Protein AF-0000000077472415 (afdb_homodimer)

Nearest PDB structures (foldseek):
  6lzh-assembly1_B  TM=8.643E-01  e=8.324E-27  Penicillium sp. sh18
  7d79-assembly1_A  TM=8.487E-01  e=6.437E-25  Beauveria bassiana ARSEF 2860
  7d79-assembly2_C  TM=8.632E-01  e=5.661E-24  Beauveria bassiana ARSEF 2860
  2hdw-assembly1_A  TM=8.172E-01  e=7.481E-21  Pseudomonas aeruginosa
  5xb6-assembly6_K  TM=8.282E-01  e=2.484E-19  Escherichia coli K-12

Radius of gyration: 25.76 Å; Cα contacts (8 Å, |Δi|>4): 1392; chains: 2; bounding box: 87×71×60 Å

Sequence (628 aa):
MASMHDVDIPTYDGLKLKGTLYSVGAKKPLIILTSGFSGTRDHFLPDFAARFNAAGYGALAYDNRCWGDSEGLPRSEVDPMLQTRDYIDVFNYAAAHPDVDPSKIVYWGSSMSGGNAIGAAVMNSSIAGVIVQVPFVSGEVVTRLPGHPAEFLTANRHQGSEIRVPVFPSSAEEVLNGSCKAVLKDAGAIPFMEETTKRGMSYAESCTLQSLTNIALHEPRAYIHRISPTPFLMVVGDRDITIPTHLQLEAFEKALQPKTLKIIRGAGHFEPYYGESFEENIAAQLEFLKSILYNMYLAAILEEKIKKLRALREMASMHDVDIPTYDGLKLKGTLYSVGAKKPLIILTSGFSGTRDHFLPDFAARFNAAGYGALAYDNRCWGDSEGLPRSEVDPMLQTRDYIDVFNYAAAHPDVDPSKIVYWGSSMSGGNAIGAAVMNSSIAGVIVQVPFVSGEVVTRLPGHPAEFLTANRHQGSEIRVPVFPSSAEEVLNGSCKAVLKDAGAIPFMEETTKRGMSYAESCTLQSLTNIALHEPRAYIHRISPTPFLMVVGDRDITIPTHLQLEAFEKALQPKTLKIIRGAGHFEPYYGESFEENIAAQLEFLKSILYNMYLAAILEEKIKKLRALRE

Foldseek 3Di:
DFDKDWDWFAAPVGWTWIKIKGFLFFAFAEEEEEEALQDAQPQLVVVLQVLCSVLPYMYIYIYFDLHDPIHHPPHQAAFLVVSLRVVVSVLVVQCPDRRHNSQRYEYEYEADVLLSQLSNLLVDVSYLAYEYEAYDAALQCLQVDDDCHPVNLVVQDDPPRDDKWFADFPALVCLVVVNTGHLQSDNVVVVLVVVCVVVVHDTDGIHHSCSSVSSNGRHSLVCSQSSPPREYEYEYECAEPSRHRVSVVNSQVSHDPPYYYHYQYPDYRRPCSDDPVVVVNSVVVSVSSCVRVVVVVVVVVVVVVVVVVVVVVD/DFDKDWDWFAAPVGWTWIKIKGFLFFAFAEEEEEEALQDAQPQLVVVLQVLCSVLPYMYIYIYFDLHDPIHHPDHQAAFLVVSLRVVVSVLVVQCPDRRHNSQRYEYEYEADVLLSQLSNLLVDVSYLAYEYEAYDAALQCLQPPPDCHPVNLVVQDDPPRDDKWFADFPALVCLVVVNTGHLQSDNVVVVLVVVCVVVVHDTDGIHHSCSSVSSNGRHSLVCSQSSPPREYEYEYECAEPSRHPVSVVNSQVSHDPPYYYHYQYPDYRRPCSDDPNVVVNSVVVSVSSCVRVVVVVVVVVVVVVVVVVVVVVD

Structure (mmCIF, N/CA/C/O backbone):
data_AF-0000000077472415-model_v1
#
loop_
_entity.id
_entity.type
_entity.pdbx_description
1 polymer 'Serine aminopeptidase S33 domain-containing protein'
#
loop_
_atom_site.group_PDB
_atom_site.id
_atom_site.type_symbol
_atom_site.label_atom_id
_atom_site.label_alt_id
_atom_site.label_comp_id
_atom_site.label_asym_id
_atom_site.label_entity_id
_atom_site.label_seq_id
_atom_site.pdbx_PDB_ins_code
_atom_site.Cartn_x
_atom_site.Cartn_y
_atom_site.Cartn_z
_atom_site.occupancy
_atom_site.B_iso_or_equiv
_atom_site.auth_seq_id
_atom_site.auth_comp_id
_atom_site.auth_asym_id
_atom_site.auth_atom_id
_atom_site.pdbx_PDB_model_num
ATOM 1 N N . MET A 1 1 ? 15.055 -36.125 -7.527 1 73.06 1 MET A N 1
ATOM 2 C CA . MET A 1 1 ? 13.789 -36.875 -7.52 1 73.06 1 MET A CA 1
ATOM 3 C C . MET A 1 1 ? 12.633 -35.969 -7.09 1 73.06 1 MET A C 1
ATOM 5 O O . MET A 1 1 ? 12.828 -35.031 -6.309 1 73.06 1 MET A O 1
ATOM 9 N N . ALA A 1 2 ? 11.539 -36.281 -7.828 1 84 2 ALA A N 1
ATOM 10 C CA . ALA A 1 2 ? 10.32 -35.562 -7.473 1 84 2 ALA A CA 1
ATOM 11 C C . ALA A 1 2 ? 9.969 -35.781 -6.008 1 84 2 ALA A C 1
ATOM 13 O O . ALA A 1 2 ? 10.109 -36.875 -5.484 1 84 2 ALA A O 1
ATOM 14 N N . SER A 1 3 ? 9.766 -34.688 -5.219 1 93.5 3 SER A N 1
ATOM 15 C CA . SER A 1 3 ? 9.398 -34.781 -3.807 1 93.5 3 SER A CA 1
ATOM 16 C C . SER A 1 3 ? 8.445 -33.656 -3.416 1 93.5 3 SER A C 1
ATOM 18 O O . SER A 1 3 ? 8.305 -32.688 -4.148 1 93.5 3 SER A O 1
ATOM 20 N N . MET A 1 4 ? 7.691 -34 -2.379 1 96.25 4 MET A N 1
ATOM 21 C CA . MET A 1 4 ? 6.773 -33.031 -1.784 1 96.25 4 MET A CA 1
ATOM 22 C C . MET A 1 4 ? 7.008 -32.906 -0.282 1 96.25 4 MET A C 1
ATOM 24 O O . MET A 1 4 ? 7.004 -33.906 0.432 1 96.25 4 MET A O 1
ATOM 28 N N . HIS A 1 5 ? 7.312 -31.656 0.213 1 96.81 5 HIS A N 1
ATOM 29 C CA . HIS A 1 5 ? 7.496 -31.5 1.651 1 96.81 5 HIS A CA 1
ATOM 30 C C . HIS A 1 5 ? 7.16 -30.078 2.102 1 96.81 5 HIS A C 1
ATOM 32 O O . HIS A 1 5 ? 7.266 -29.141 1.315 1 96.81 5 HIS A O 1
ATOM 38 N N . ASP A 1 6 ? 6.781 -29.969 3.33 1 98.19 6 ASP A N 1
ATOM 39 C CA . ASP A 1 6 ? 6.453 -28.672 3.932 1 98.19 6 ASP A CA 1
ATOM 40 C C . ASP A 1 6 ? 7.719 -27.891 4.285 1 98.19 6 ASP A C 1
ATOM 42 O O . ASP A 1 6 ? 8.742 -28.484 4.625 1 98.19 6 ASP A O 1
ATOM 46 N N . VAL A 1 7 ? 7.613 -26.625 4.16 1 98.62 7 VAL A N 1
ATOM 47 C CA . VAL A 1 7 ? 8.742 -25.75 4.48 1 98.62 7 VAL A CA 1
ATOM 48 C C . VAL A 1 7 ? 8.258 -24.562 5.301 1 98.62 7 VAL A C 1
ATOM 50 O O . VAL A 1 7 ? 7.082 -24.188 5.238 1 98.62 7 VAL A O 1
ATOM 53 N N . ASP A 1 8 ? 9.133 -24 6.129 1 98.75 8 ASP A N 1
ATOM 54 C CA . ASP A 1 8 ? 8.953 -22.719 6.805 1 98.75 8 ASP A CA 1
ATOM 55 C C . ASP A 1 8 ? 9.758 -21.625 6.113 1 98.75 8 ASP A C 1
ATOM 57 O O . ASP A 1 8 ? 10.969 -21.734 5.953 1 98.75 8 ASP A O 1
ATOM 61 N N . ILE A 1 9 ? 9.094 -20.609 5.707 1 98.62 9 ILE A N 1
ATOM 62 C CA . ILE A 1 9 ? 9.703 -19.516 4.949 1 98.62 9 ILE A CA 1
ATOM 63 C C . ILE A 1 9 ? 9.773 -18.266 5.816 1 98.62 9 ILE A C 1
ATOM 65 O O . ILE A 1 9 ? 8.75 -17.656 6.113 1 98.62 9 ILE A O 1
ATOM 69 N N . PRO A 1 10 ? 10.945 -17.844 6.203 1 98 10 PRO A N 1
ATOM 70 C CA . PRO A 1 10 ? 11.062 -16.641 7.035 1 98 10 PRO A CA 1
ATOM 71 C C . PRO A 1 10 ? 10.758 -15.352 6.266 1 98 10 PRO A C 1
ATOM 73 O O . PRO A 1 10 ? 11.125 -15.234 5.094 1 98 10 PRO A O 1
ATOM 76 N N . THR A 1 11 ? 10.094 -14.484 6.922 1 97.5 11 THR A N 1
ATOM 77 C CA . THR A 1 11 ? 9.828 -13.172 6.328 1 97.5 11 THR A CA 1
ATOM 78 C C . THR A 1 11 ? 10.727 -12.109 6.941 1 97.5 11 THR A C 1
ATOM 80 O O . THR A 1 11 ? 11.312 -12.32 8.008 1 97.5 11 THR A O 1
ATOM 83 N N . TYR A 1 12 ? 10.82 -10.992 6.312 1 96.81 12 TYR A N 1
ATOM 84 C CA . TYR A 1 12 ? 11.625 -9.859 6.746 1 96.81 12 TYR A CA 1
ATOM 85 C C . TYR A 1 12 ? 11.227 -9.414 8.148 1 96.81 12 TYR A C 1
ATOM 87 O O . TYR A 1 12 ? 12.086 -9.086 8.969 1 96.81 12 TYR A O 1
ATOM 95 N N . ASP A 1 13 ? 9.914 -9.469 8.398 1 94.62 13 ASP A N 1
ATOM 96 C CA . ASP A 1 13 ? 9.43 -8.938 9.672 1 94.62 13 ASP A CA 1
ATOM 97 C C . ASP A 1 13 ? 9.289 -10.047 10.711 1 94.62 13 ASP A C 1
ATOM 99 O O . ASP A 1 13 ? 8.641 -9.859 11.742 1 94.62 13 ASP A O 1
ATOM 103 N N . GLY A 1 14 ? 9.812 -11.258 10.445 1 95.94 14 GLY A N 1
ATOM 104 C CA . GLY A 1 14 ? 10.062 -12.227 11.5 1 95.94 14 GLY A CA 1
ATOM 105 C C . GLY A 1 14 ? 9.008 -13.312 11.586 1 95.94 14 GLY A C 1
ATOM 106 O O . GLY A 1 14 ? 8.961 -14.062 12.562 1 95.94 14 GLY A O 1
ATOM 107 N N . LEU A 1 15 ? 8.141 -13.445 10.656 1 97.88 15 LEU A N 1
ATOM 108 C CA . LEU A 1 15 ? 7.152 -14.523 10.625 1 97.88 15 LEU A CA 1
ATOM 109 C C . LEU A 1 15 ? 7.695 -15.734 9.883 1 97.88 15 LEU A C 1
ATOM 111 O O . LEU A 1 15 ? 8.68 -15.633 9.148 1 97.88 15 LEU A O 1
ATOM 115 N N . LYS A 1 16 ? 7.066 -16.812 10.094 1 98.75 16 LYS A N 1
ATOM 116 C CA . LYS A 1 16 ? 7.246 -18 9.273 1 98.75 16 LYS A CA 1
ATOM 117 C C . LYS A 1 16 ? 5.996 -18.297 8.445 1 98.75 16 LYS A C 1
ATOM 119 O O . LYS A 1 16 ? 4.941 -18.594 9 1 98.75 16 LYS A O 1
ATOM 124 N N . LEU A 1 17 ? 6.129 -18.188 7.176 1 98.81 17 LEU A N 1
ATOM 125 C CA . LEU A 1 17 ? 5.07 -18.656 6.289 1 98.81 17 LEU A CA 1
ATOM 126 C C . LEU A 1 17 ? 5.188 -20.156 6.051 1 98.81 17 LEU A C 1
ATOM 128 O O . LEU A 1 17 ? 6.293 -20.672 5.879 1 98.81 17 LEU A O 1
ATOM 132 N N . LYS A 1 18 ? 4.098 -20.812 6.035 1 98.88 18 LYS A N 1
ATOM 133 C CA . LYS A 1 18 ? 4.102 -22.25 5.754 1 98.88 18 LYS A CA 1
ATOM 134 C C . LYS A 1 18 ? 3.875 -22.516 4.266 1 98.88 18 LYS A C 1
ATOM 136 O O . LYS A 1 18 ? 2.936 -21.984 3.67 1 98.88 18 LYS A O 1
ATOM 141 N N . GLY A 1 19 ? 4.801 -23.281 3.674 1 98.75 19 GLY A N 1
ATOM 142 C CA . GLY A 1 19 ? 4.668 -23.641 2.271 1 98.75 19 GLY A CA 1
ATOM 143 C C . GLY A 1 19 ? 4.816 -25.125 2.025 1 98.75 19 GLY A C 1
ATOM 144 O O . GLY A 1 19 ? 5.199 -25.875 2.928 1 98.75 19 GLY A O 1
ATOM 145 N N . THR A 1 20 ? 4.387 -25.594 0.932 1 98.81 20 THR A N 1
ATOM 146 C CA . THR A 1 20 ? 4.656 -26.922 0.387 1 98.81 20 THR A CA 1
ATOM 147 C C . THR A 1 20 ? 5.5 -26.812 -0.882 1 98.81 20 THR A C 1
ATOM 149 O O . THR A 1 20 ? 5.086 -26.188 -1.86 1 98.81 20 THR A O 1
ATOM 152 N N . LEU A 1 21 ? 6.652 -27.406 -0.838 1 98.81 21 LEU A N 1
ATOM 153 C CA . LEU A 1 21 ? 7.516 -27.484 -2.012 1 98.81 21 LEU A CA 1
ATOM 154 C C . LEU A 1 21 ? 7.277 -28.766 -2.791 1 98.81 21 LEU A C 1
ATOM 156 O O . LEU A 1 21 ? 7.434 -29.859 -2.25 1 98.81 21 LEU A O 1
ATOM 160 N N . TYR A 1 22 ? 6.82 -28.641 -3.986 1 98.69 22 TYR A N 1
ATOM 161 C CA . TYR A 1 22 ? 6.719 -29.719 -4.965 1 98.69 22 TYR A CA 1
ATOM 162 C C . TYR A 1 22 ? 7.934 -29.734 -5.883 1 98.69 22 TYR A C 1
ATOM 164 O O . TYR A 1 22 ? 7.926 -29.109 -6.949 1 98.69 22 TYR A O 1
ATOM 172 N N . SER A 1 23 ? 8.906 -30.469 -5.488 1 98.19 23 SER A N 1
ATOM 173 C CA . SER A 1 23 ? 10.18 -30.469 -6.199 1 98.19 23 SER A CA 1
ATOM 174 C C . SER A 1 23 ? 10.18 -31.469 -7.344 1 98.19 23 SER A C 1
ATOM 176 O O . SER A 1 23 ? 9.594 -32.562 -7.23 1 98.19 23 SER A O 1
ATOM 178 N N . VAL A 1 24 ? 10.883 -31.109 -8.453 1 97.81 24 VAL A N 1
ATOM 179 C CA . VAL A 1 24 ? 11.039 -32.031 -9.57 1 97.81 24 VAL A CA 1
ATOM 180 C C . VAL A 1 24 ? 12.523 -32.312 -9.797 1 97.81 24 VAL A C 1
ATOM 182 O O . VAL A 1 24 ? 12.922 -32.719 -10.891 1 97.81 24 VAL A O 1
ATOM 185 N N . GLY A 1 25 ? 13.32 -31.984 -8.789 1 96.56 25 GLY A N 1
ATOM 186 C CA . GLY A 1 25 ? 14.742 -32.25 -8.875 1 96.56 25 GLY A CA 1
ATOM 187 C C . GLY A 1 25 ? 15.594 -31.016 -8.672 1 96.56 25 GLY A C 1
ATOM 188 O O . GLY A 1 25 ? 15.102 -29.984 -8.227 1 96.56 25 GLY A O 1
ATOM 189 N N . ALA A 1 26 ? 16.844 -31.125 -8.969 1 96.25 26 ALA A N 1
ATOM 190 C CA . ALA A 1 26 ? 17.828 -30.078 -8.664 1 96.25 26 ALA A CA 1
ATOM 191 C C . ALA A 1 26 ? 17.859 -29.031 -9.773 1 96.25 26 ALA A C 1
ATOM 193 O O . ALA A 1 26 ? 17.797 -29.375 -10.961 1 96.25 26 ALA A O 1
ATOM 194 N N . LYS A 1 27 ? 17.891 -27.781 -9.352 1 96.38 27 LYS A N 1
ATOM 195 C CA . LYS A 1 27 ? 18.156 -26.641 -10.227 1 96.38 27 LYS A CA 1
ATOM 196 C C . LYS A 1 27 ? 17.125 -26.547 -11.352 1 96.38 27 LYS A C 1
ATOM 198 O O . LYS A 1 27 ? 17.484 -26.453 -12.523 1 96.38 27 LYS A O 1
ATOM 203 N N . LYS A 1 28 ? 15.867 -26.688 -10.961 1 97.25 28 LYS A N 1
ATOM 204 C CA . LYS A 1 28 ? 14.758 -26.625 -11.906 1 97.25 28 LYS A CA 1
ATOM 205 C C . LYS A 1 28 ? 14.008 -25.297 -11.781 1 97.25 28 LYS A C 1
ATOM 207 O O . LYS A 1 28 ? 14.125 -24.609 -10.766 1 97.25 28 LYS A O 1
ATOM 212 N N . PRO A 1 29 ? 13.289 -24.875 -12.828 1 98.19 29 PRO A N 1
ATOM 213 C CA . PRO A 1 29 ? 12.383 -23.734 -12.68 1 98.19 29 PRO A CA 1
ATOM 214 C C . PRO A 1 29 ? 11.359 -23.938 -11.562 1 98.19 29 PRO A C 1
ATOM 216 O O . PRO A 1 29 ? 11 -25.078 -11.25 1 98.19 29 PRO A O 1
ATOM 219 N N . LEU A 1 30 ? 10.922 -22.875 -10.961 1 98.69 30 LEU A N 1
ATOM 220 C CA . LEU A 1 30 ? 9.977 -22.953 -9.852 1 98.69 30 LEU A CA 1
ATOM 221 C C . LEU A 1 30 ? 8.867 -21.922 -10.016 1 98.69 30 LEU A C 1
ATOM 223 O O . LEU A 1 30 ? 9.133 -20.766 -10.344 1 98.69 30 LEU A O 1
ATOM 227 N N . ILE A 1 31 ? 7.625 -22.312 -9.859 1 98.94 31 ILE A N 1
ATOM 228 C CA . ILE A 1 31 ? 6.484 -21.406 -9.789 1 98.94 31 ILE A CA 1
ATOM 229 C C . ILE A 1 31 ? 6.074 -21.203 -8.336 1 98.94 31 ILE A C 1
ATOM 231 O O . ILE A 1 31 ? 5.781 -22.172 -7.625 1 98.94 31 ILE A O 1
ATOM 235 N N . ILE A 1 32 ? 6.043 -19.984 -7.828 1 98.94 32 ILE A N 1
ATOM 236 C CA . ILE A 1 32 ? 5.559 -19.641 -6.5 1 98.94 32 ILE A CA 1
ATOM 237 C C . ILE A 1 32 ? 4.059 -19.359 -6.555 1 98.94 32 ILE A C 1
ATOM 239 O O . ILE A 1 32 ? 3.627 -18.391 -7.199 1 98.94 32 ILE A O 1
ATOM 243 N N . LEU A 1 33 ? 3.279 -20.172 -5.863 1 98.75 33 LEU A N 1
ATOM 244 C CA . LEU A 1 33 ? 1.823 -20.125 -5.953 1 98.75 33 LEU A CA 1
ATOM 245 C C . LEU A 1 33 ? 1.218 -19.562 -4.664 1 98.75 33 LEU A C 1
ATOM 247 O O . LEU A 1 33 ? 1.589 -20 -3.568 1 98.75 33 LEU A O 1
ATOM 251 N N . THR A 1 34 ? 0.309 -18.656 -4.785 1 97.81 34 THR A N 1
ATOM 252 C CA . THR A 1 34 ? -0.435 -18.203 -3.617 1 97.81 34 THR A CA 1
ATOM 253 C C . THR A 1 34 ? -1.908 -18 -3.959 1 97.81 34 THR A C 1
ATOM 255 O O . THR A 1 34 ? -2.24 -17.547 -5.055 1 97.81 34 THR A O 1
ATOM 258 N N . SER A 1 35 ? -2.781 -18.297 -3.029 1 96.5 35 SER A N 1
ATOM 259 C CA . SER A 1 35 ? -4.23 -18.234 -3.189 1 96.5 35 SER A CA 1
ATOM 260 C C . SER A 1 35 ? -4.754 -16.812 -2.949 1 96.5 35 SER A C 1
ATOM 262 O O . SER A 1 35 ? -3.996 -15.93 -2.553 1 96.5 35 SER A O 1
ATOM 264 N N . GLY A 1 36 ? -6.031 -16.688 -3.217 1 95.94 36 GLY A N 1
ATOM 265 C CA . GLY A 1 36 ? -6.699 -15.406 -3.145 1 95.94 36 GLY A CA 1
ATOM 266 C C . GLY A 1 36 ? -7.043 -14.992 -1.726 1 95.94 36 GLY A C 1
ATOM 267 O O . GLY A 1 36 ? -6.312 -15.312 -0.786 1 95.94 36 GLY A O 1
ATOM 268 N N . PHE A 1 37 ? -8.016 -14.266 -1.486 1 95.38 37 PHE A N 1
ATOM 269 C CA . PHE A 1 37 ? -8.461 -13.5 -0.324 1 95.38 37 PHE A CA 1
ATOM 270 C C . PHE A 1 37 ? -8.352 -14.336 0.946 1 95.38 37 PHE A C 1
ATOM 272 O O . PHE A 1 37 ? -7.641 -13.961 1.883 1 95.38 37 PHE A O 1
ATOM 279 N N . SER A 1 38 ? -8.93 -15.516 0.938 1 95.19 38 SER A N 1
ATOM 280 C CA . SER A 1 38 ? -9.008 -16.344 2.141 1 95.19 38 SER A CA 1
ATOM 281 C C . SER A 1 38 ? -8.562 -17.766 1.86 1 95.19 38 SER A C 1
ATOM 283 O O . SER A 1 38 ? -8.695 -18.641 2.719 1 95.19 38 SER A O 1
ATOM 285 N N . GLY A 1 39 ? -8.062 -17.984 0.667 1 95.5 39 GLY A N 1
ATOM 286 C CA . GLY A 1 39 ? -7.621 -19.328 0.322 1 95.5 39 GLY A CA 1
ATOM 287 C C . GLY A 1 39 ? -6.324 -19.719 0.998 1 95.5 39 GLY A C 1
ATOM 288 O O . GLY A 1 39 ? -5.52 -18.859 1.363 1 95.5 39 GLY A O 1
ATOM 289 N N . THR A 1 40 ? -6.199 -21.062 1.133 1 96.56 40 THR A N 1
ATOM 290 C CA . THR A 1 40 ? -4.965 -21.625 1.679 1 96.56 40 THR A CA 1
ATOM 291 C C . THR A 1 40 ? -4.246 -22.484 0.638 1 96.56 40 THR A C 1
ATOM 293 O O . THR A 1 40 ? -4.789 -22.734 -0.439 1 96.56 40 THR A O 1
ATOM 296 N N . ARG A 1 41 ? -3.023 -22.859 0.979 1 96.56 41 ARG A N 1
ATOM 297 C CA . ARG A 1 41 ? -2.152 -23.516 0.008 1 96.56 41 ARG A CA 1
ATOM 298 C C . ARG A 1 41 ? -2.729 -24.875 -0.421 1 96.56 41 ARG A C 1
ATOM 300 O O . ARG A 1 41 ? -2.367 -25.391 -1.475 1 96.56 41 ARG A O 1
ATOM 307 N N . ASP A 1 42 ? -3.674 -25.406 0.328 1 94.19 42 ASP A N 1
ATOM 308 C CA . ASP A 1 42 ? -4.281 -26.688 -0.001 1 94.19 42 ASP A CA 1
ATOM 309 C C . ASP A 1 42 ? -5.559 -26.5 -0.817 1 94.19 42 ASP A C 1
ATOM 311 O O . ASP A 1 42 ? -6.168 -27.484 -1.259 1 94.19 42 ASP A O 1
ATOM 315 N N . HIS A 1 43 ? -5.887 -25.219 -1.019 1 94.69 43 HIS A N 1
ATOM 316 C CA . HIS A 1 43 ? -7.105 -24.891 -1.754 1 94.69 43 HIS A CA 1
ATOM 317 C C . HIS A 1 43 ? -6.852 -24.875 -3.258 1 94.69 43 HIS A C 1
ATOM 319 O O . HIS A 1 43 ? -6.594 -23.812 -3.834 1 94.69 43 HIS A O 1
ATOM 325 N N . PHE A 1 44 ? -7.078 -25.953 -3.996 1 96.31 44 PHE A N 1
ATOM 326 C CA . PHE A 1 44 ? -7.027 -26.125 -5.441 1 96.31 44 PHE A CA 1
ATOM 327 C C . PHE A 1 44 ? -5.602 -25.984 -5.957 1 96.31 44 PHE A C 1
ATOM 329 O O . PHE A 1 44 ? -5.289 -26.406 -7.07 1 96.31 44 PHE A O 1
ATOM 336 N N . LEU A 1 45 ? -4.605 -25.391 -5.242 1 97.88 45 LEU A N 1
ATOM 337 C CA . LEU A 1 45 ? -3.246 -25.125 -5.703 1 97.88 45 LEU A CA 1
ATOM 338 C C . LEU A 1 45 ? -2.494 -26.422 -5.965 1 97.88 45 LEU A C 1
ATOM 340 O O . LEU A 1 45 ? -1.642 -26.484 -6.852 1 97.88 45 LEU A O 1
ATOM 344 N N . PRO A 1 46 ? -2.783 -27.516 -5.195 1 97.69 46 PRO A N 1
ATOM 345 C CA . PRO A 1 46 ? -2.111 -28.781 -5.496 1 97.69 46 PRO A CA 1
ATOM 346 C C . PRO A 1 46 ? -2.383 -29.266 -6.918 1 97.69 46 PRO A C 1
ATOM 348 O O . PRO A 1 46 ? -1.529 -29.906 -7.527 1 97.69 46 PRO A O 1
ATOM 351 N N . ASP A 1 47 ? -3.582 -28.953 -7.492 1 98.25 47 ASP A N 1
ATOM 352 C CA . ASP A 1 47 ? -3.881 -29.328 -8.867 1 98.25 47 ASP A CA 1
ATOM 353 C C . ASP A 1 47 ? -2.963 -28.609 -9.852 1 98.25 47 ASP A C 1
ATOM 355 O O . ASP A 1 47 ? -2.479 -29.203 -10.812 1 98.25 47 ASP A O 1
ATOM 359 N N . PHE A 1 48 ? -2.758 -27.297 -9.602 1 98.69 48 PHE A N 1
ATOM 360 C CA . PHE A 1 48 ? -1.827 -26.531 -10.422 1 98.69 48 PHE A CA 1
ATOM 361 C C . PHE A 1 48 ? -0.409 -27.078 -10.281 1 98.69 48 PHE A C 1
ATOM 363 O O . PHE A 1 48 ? 0.276 -27.297 -11.281 1 98.69 48 PHE A O 1
ATOM 370 N N . ALA A 1 49 ? 0.017 -27.297 -9.039 1 98.62 49 ALA A N 1
ATOM 371 C CA . ALA A 1 49 ? 1.361 -27.781 -8.758 1 98.62 49 ALA A CA 1
ATOM 372 C C . ALA A 1 49 ? 1.626 -29.109 -9.484 1 98.62 49 ALA A C 1
ATOM 374 O O . ALA A 1 49 ? 2.703 -29.297 -10.047 1 98.62 49 ALA A O 1
ATOM 375 N N . ALA A 1 50 ? 0.631 -29.969 -9.492 1 98.31 50 ALA A N 1
ATOM 376 C CA . ALA A 1 50 ? 0.771 -31.266 -10.141 1 98.31 50 ALA A CA 1
ATOM 377 C C . ALA A 1 50 ? 0.993 -31.109 -11.641 1 98.31 50 ALA A C 1
ATOM 379 O O . ALA A 1 50 ? 1.807 -31.812 -12.234 1 98.31 50 ALA A O 1
ATOM 380 N N . ARG A 1 51 ? 0.246 -30.188 -12.258 1 98.62 51 ARG A N 1
ATOM 381 C CA . ARG A 1 51 ? 0.388 -29.969 -13.695 1 98.62 51 ARG A CA 1
ATOM 382 C C . ARG A 1 51 ? 1.736 -29.344 -14.016 1 98.62 51 ARG A C 1
ATOM 384 O O . ARG A 1 51 ? 2.369 -29.688 -15.016 1 98.62 51 ARG A O 1
ATOM 391 N N . PHE A 1 52 ? 2.207 -28.375 -13.188 1 98.62 52 PHE A N 1
ATOM 392 C CA . PHE A 1 52 ? 3.531 -27.797 -13.367 1 98.62 52 PHE A CA 1
ATOM 393 C C . PHE A 1 52 ? 4.613 -28.859 -13.211 1 98.62 52 PHE A C 1
ATOM 395 O O . PHE A 1 52 ? 5.539 -28.938 -14.023 1 98.62 52 PHE A O 1
ATOM 402 N N . ASN A 1 53 ? 4.465 -29.719 -12.172 1 98.44 53 ASN A N 1
ATOM 403 C CA . ASN A 1 53 ? 5.43 -30.797 -11.969 1 98.44 53 ASN A CA 1
ATOM 404 C C . ASN A 1 53 ? 5.488 -31.75 -13.164 1 98.44 53 ASN A C 1
ATOM 406 O O . ASN A 1 53 ? 6.57 -32.156 -13.594 1 98.44 53 ASN A O 1
ATOM 410 N N . ALA A 1 54 ? 4.348 -32.094 -13.688 1 97.94 54 ALA A N 1
ATOM 411 C CA . ALA A 1 54 ? 4.277 -32.969 -14.836 1 97.94 54 ALA A CA 1
ATOM 412 C C . ALA A 1 54 ? 5 -32.375 -16.047 1 97.94 54 ALA A C 1
ATOM 414 O O . ALA A 1 54 ? 5.52 -33.125 -16.891 1 97.94 54 ALA A O 1
ATOM 415 N N . ALA A 1 55 ? 5.078 -31.078 -16.078 1 97.38 55 ALA A N 1
ATOM 416 C CA . ALA A 1 55 ? 5.734 -30.375 -17.188 1 97.38 55 ALA A CA 1
ATOM 417 C C . ALA A 1 55 ? 7.211 -30.141 -16.875 1 97.38 55 ALA A C 1
ATOM 419 O O . ALA A 1 55 ? 7.922 -29.531 -17.688 1 97.38 55 ALA A O 1
ATOM 420 N N . GLY A 1 56 ? 7.699 -30.547 -15.688 1 96.75 56 GLY A N 1
ATOM 421 C CA . GLY A 1 56 ? 9.109 -30.438 -15.352 1 96.75 56 GLY A CA 1
ATOM 422 C C . GLY A 1 56 ? 9.438 -29.203 -14.539 1 96.75 56 GLY A C 1
ATOM 423 O O . GLY A 1 56 ? 10.609 -28.828 -14.406 1 96.75 56 GLY A O 1
ATOM 424 N N . TYR A 1 57 ? 8.445 -28.516 -14.023 1 98.12 57 TYR A N 1
ATOM 425 C CA . TYR A 1 57 ? 8.641 -27.328 -13.203 1 98.12 57 TYR A CA 1
ATOM 426 C C . TYR A 1 57 ? 8.336 -27.609 -11.742 1 98.12 57 TYR A C 1
ATOM 428 O O . TYR A 1 57 ? 7.379 -28.328 -11.43 1 98.12 57 TYR A O 1
ATOM 436 N N . GLY A 1 58 ? 9.203 -27.188 -10.797 1 98.5 58 GLY A N 1
ATOM 437 C CA . GLY A 1 58 ? 8.836 -27.203 -9.391 1 98.5 58 GLY A CA 1
ATOM 438 C C . GLY A 1 58 ? 7.742 -26.203 -9.055 1 98.5 58 GLY A C 1
ATOM 439 O O . GLY A 1 58 ? 7.445 -25.312 -9.852 1 98.5 58 GLY A O 1
ATOM 440 N N . ALA A 1 59 ? 7.137 -26.375 -7.922 1 98.88 59 ALA A N 1
ATOM 441 C CA . ALA A 1 59 ? 6.129 -25.453 -7.406 1 98.88 59 ALA A CA 1
ATOM 442 C C . ALA A 1 59 ? 6.277 -25.266 -5.898 1 98.88 59 ALA A C 1
ATOM 444 O O . ALA A 1 59 ? 6.621 -26.203 -5.184 1 98.88 59 ALA A O 1
ATOM 445 N N . LEU A 1 60 ? 6.105 -24.078 -5.438 1 98.94 60 LEU A N 1
ATOM 446 C CA . LEU A 1 60 ? 6.047 -23.734 -4.02 1 98.94 60 LEU A CA 1
ATOM 447 C C . LEU A 1 60 ? 4.754 -23 -3.689 1 98.94 60 LEU A C 1
ATOM 449 O O . LEU A 1 60 ? 4.602 -21.828 -4.027 1 98.94 60 LEU A O 1
ATOM 453 N N . ALA A 1 61 ? 3.814 -23.719 -3.105 1 98.88 61 ALA A N 1
ATOM 454 C CA . ALA A 1 61 ? 2.576 -23.109 -2.631 1 98.88 61 ALA A CA 1
ATOM 455 C C . ALA A 1 61 ? 2.684 -22.719 -1.157 1 98.88 61 ALA A C 1
ATOM 457 O O . ALA A 1 61 ? 3.203 -23.5 -0.347 1 98.88 61 ALA A O 1
ATOM 458 N N . TYR A 1 62 ? 2.219 -21.516 -0.775 1 98.81 62 TYR A N 1
ATOM 459 C CA . TYR A 1 62 ? 2.301 -21.156 0.634 1 98.81 62 TYR A CA 1
ATOM 460 C C . TYR A 1 62 ? 1.035 -20.438 1.086 1 98.81 62 TYR A C 1
ATOM 462 O O . TYR A 1 62 ? 0.273 -19.922 0.26 1 98.81 62 TYR A O 1
ATOM 470 N N . ASP A 1 63 ? 0.762 -20.484 2.383 1 98.69 63 ASP A N 1
ATOM 471 C CA . ASP A 1 63 ? -0.308 -19.719 3.018 1 98.69 63 ASP A CA 1
ATOM 472 C C . ASP A 1 63 ? 0.107 -18.266 3.232 1 98.69 63 ASP A C 1
ATOM 474 O O . ASP A 1 63 ? 1.211 -18 3.711 1 98.69 63 ASP A O 1
ATOM 478 N N . ASN A 1 64 ? -0.8 -17.391 2.85 1 98.69 64 ASN A N 1
ATOM 479 C CA . ASN A 1 64 ? -0.544 -16 3.197 1 98.69 64 ASN A CA 1
ATOM 480 C C . ASN A 1 64 ? -0.41 -15.812 4.707 1 98.69 64 ASN A C 1
ATOM 482 O O . ASN A 1 64 ? -0.937 -16.609 5.484 1 98.69 64 ASN A O 1
ATOM 486 N N . ARG A 1 65 ? 0.335 -14.82 5.059 1 98.69 65 ARG A N 1
ATOM 487 C CA . ARG A 1 65 ? 0.375 -14.469 6.477 1 98.69 65 ARG A CA 1
ATOM 488 C C . ARG A 1 65 ? -1.03 -14.383 7.059 1 98.69 65 ARG A C 1
ATOM 490 O O . ARG A 1 65 ? -1.968 -13.961 6.379 1 98.69 65 ARG A O 1
ATOM 497 N N . CYS A 1 66 ? -1.191 -14.836 8.352 1 97.81 66 CYS A N 1
ATOM 498 C CA . CYS A 1 66 ? -2.414 -14.766 9.148 1 97.81 66 CYS A CA 1
ATOM 499 C C . CYS A 1 66 ? -3.428 -15.797 8.672 1 97.81 66 CYS A C 1
ATOM 501 O O . CYS A 1 66 ? -4.535 -15.875 9.203 1 97.81 66 CYS A O 1
ATOM 503 N N . TRP A 1 67 ? -3.078 -16.641 7.711 1 97.94 67 TRP A N 1
ATOM 504 C CA . TRP A 1 67 ? -3.988 -17.656 7.188 1 97.94 67 TRP A CA 1
ATOM 505 C C . TRP A 1 67 ? -3.354 -19.047 7.242 1 97.94 67 TRP A C 1
ATOM 507 O O . TRP A 1 67 ? -2.127 -19.172 7.227 1 97.94 67 TRP A O 1
ATOM 517 N N . GLY A 1 68 ? -4.219 -20.062 7.238 1 97.38 68 GLY A N 1
ATOM 518 C CA . GLY A 1 68 ? -3.734 -21.422 7.227 1 97.38 68 GLY A CA 1
ATOM 519 C C . GLY A 1 68 ? -2.717 -21.703 8.32 1 97.38 68 GLY A C 1
ATOM 520 O O . GLY A 1 68 ? -2.953 -21.406 9.484 1 97.38 68 GLY A O 1
ATOM 521 N N . ASP A 1 69 ? -1.588 -22.266 7.891 1 98.06 69 ASP A N 1
ATOM 522 C CA . ASP A 1 69 ? -0.578 -22.672 8.859 1 98.06 69 ASP A CA 1
ATOM 523 C C . ASP A 1 69 ? 0.518 -21.625 8.992 1 98.06 69 ASP A C 1
ATOM 525 O O . ASP A 1 69 ? 1.455 -21.781 9.773 1 98.06 69 ASP A O 1
ATOM 529 N N . SER A 1 70 ? 0.396 -20.531 8.188 1 98.69 70 SER A N 1
ATOM 530 C CA . SER A 1 70 ? 1.357 -19.438 8.305 1 98.69 70 SER A CA 1
ATOM 531 C C . SER A 1 70 ? 1.14 -18.641 9.578 1 98.69 70 SER A C 1
ATOM 533 O O . SER A 1 70 ? 0.007 -18.516 10.055 1 98.69 70 SER A O 1
ATOM 535 N N . GLU A 1 71 ? 2.207 -18.125 10.117 1 98.62 71 GLU A N 1
ATOM 536 C CA . GLU A 1 71 ? 2.129 -17.281 11.305 1 98.62 71 GLU A CA 1
ATOM 537 C C . GLU A 1 71 ? 1.528 -15.922 10.977 1 98.62 71 GLU A C 1
ATOM 539 O O . GLU A 1 71 ? 1.312 -15.602 9.805 1 98.62 71 GLU A O 1
ATOM 544 N N . GLY A 1 72 ? 1.208 -15.18 12.016 1 97.06 72 GLY A N 1
ATOM 545 C CA . GLY A 1 72 ? 0.694 -13.828 11.891 1 97.06 72 GLY A CA 1
ATOM 546 C C . GLY A 1 72 ? -0.583 -13.602 12.68 1 97.06 72 GLY A C 1
ATOM 547 O O . GLY A 1 72 ? -1.407 -14.508 12.812 1 97.06 72 GLY A O 1
ATOM 548 N N . LEU A 1 73 ? -0.75 -12.461 13.195 1 94.56 73 LEU A N 1
ATOM 549 C CA . LEU A 1 73 ? -1.923 -12.008 13.938 1 94.56 73 LEU A CA 1
ATOM 550 C C . LEU A 1 73 ? -2.365 -10.625 13.461 1 94.56 73 LEU A C 1
ATOM 552 O O . LEU A 1 73 ? -1.536 -9.812 13.055 1 94.56 73 LEU A O 1
ATOM 556 N N . PRO A 1 74 ? -3.691 -10.32 13.594 1 95.25 74 PRO A N 1
ATOM 557 C CA . PRO A 1 74 ? -4.77 -11.242 13.961 1 95.25 74 PRO A CA 1
ATOM 558 C C . PRO A 1 74 ? -5.023 -12.312 12.898 1 95.25 74 PRO A C 1
ATOM 560 O O . PRO A 1 74 ? -4.781 -12.078 11.719 1 95.25 74 PRO A O 1
ATOM 563 N N . ARG A 1 75 ? -5.438 -13.445 13.312 1 95.94 75 ARG A N 1
ATOM 564 C CA . ARG A 1 75 ? -5.742 -14.5 12.359 1 95.94 75 ARG A CA 1
ATOM 565 C C . ARG A 1 75 ? -6.844 -14.07 11.398 1 95.94 75 ARG A C 1
ATOM 567 O O . ARG A 1 75 ? -7.73 -13.297 11.766 1 95.94 75 ARG A O 1
ATOM 574 N N . SER A 1 76 ? -6.766 -14.531 10.195 1 97.38 76 SER A N 1
ATOM 575 C CA . SER A 1 76 ? -7.742 -14.305 9.133 1 97.38 76 SER A CA 1
ATOM 576 C C . SER A 1 76 ? -7.84 -12.828 8.773 1 97.38 76 SER A C 1
ATOM 578 O O . SER A 1 76 ? -8.938 -12.281 8.656 1 97.38 76 SER A O 1
ATOM 580 N N . GLU A 1 77 ? -6.719 -12.172 8.758 1 97.06 77 GLU A N 1
ATOM 581 C CA . GLU A 1 77 ? -6.629 -10.797 8.273 1 97.06 77 GLU A CA 1
ATOM 582 C C . GLU A 1 77 ? -5.93 -10.734 6.918 1 97.06 77 GLU A C 1
ATOM 584 O O . GLU A 1 77 ? -4.867 -11.328 6.73 1 97.06 77 GLU A O 1
ATOM 589 N N . VAL A 1 78 ? -6.566 -10.07 6.02 1 97.56 78 VAL A N 1
ATOM 590 C CA . VAL A 1 78 ? -5.984 -9.812 4.707 1 97.56 78 VAL A CA 1
ATOM 591 C C . VAL A 1 78 ? -5.273 -8.461 4.715 1 97.56 78 VAL A C 1
ATOM 593 O O . VAL A 1 78 ? -5.883 -7.43 5.02 1 97.56 78 VAL A O 1
ATOM 596 N N . ASP A 1 79 ? -4.008 -8.492 4.426 1 97.81 79 ASP A N 1
ATOM 597 C CA . ASP A 1 79 ? -3.215 -7.281 4.223 1 97.81 79 ASP A CA 1
ATOM 598 C C . ASP A 1 79 ? -2.41 -7.367 2.926 1 97.81 79 ASP A C 1
ATOM 600 O O . ASP A 1 79 ? -1.269 -7.828 2.928 1 97.81 79 ASP A O 1
ATOM 604 N N . PRO A 1 80 ? -2.984 -6.855 1.846 1 97.94 80 PRO A N 1
ATOM 605 C CA . PRO A 1 80 ? -2.379 -7.09 0.533 1 97.94 80 PRO A CA 1
ATOM 606 C C . PRO A 1 80 ? -0.973 -6.508 0.417 1 97.94 80 PRO A C 1
ATOM 608 O O . PRO A 1 80 ? -0.126 -7.066 -0.287 1 97.94 80 PRO A O 1
ATOM 611 N N . MET A 1 81 ? -0.718 -5.449 1.066 1 97.62 81 MET A N 1
ATOM 612 C CA . MET A 1 81 ? 0.614 -4.859 0.961 1 97.62 81 MET A CA 1
ATOM 613 C C . MET A 1 81 ? 1.656 -5.75 1.633 1 97.62 81 MET A C 1
ATOM 615 O O . MET A 1 81 ? 2.729 -5.984 1.074 1 97.62 81 MET A O 1
ATOM 619 N N . LEU A 1 82 ? 1.369 -6.199 2.816 1 98.06 82 LEU A N 1
ATOM 620 C CA . LEU A 1 82 ? 2.309 -7.09 3.492 1 98.06 82 LEU A CA 1
ATOM 621 C C . LEU A 1 82 ? 2.426 -8.422 2.754 1 98.06 82 LEU A C 1
ATOM 623 O O . LEU A 1 82 ? 3.52 -8.977 2.643 1 98.06 82 LEU A O 1
ATOM 627 N N . GLN A 1 83 ? 1.308 -8.875 2.262 1 98.81 83 GLN A N 1
ATOM 628 C CA . GLN A 1 83 ? 1.306 -10.117 1.494 1 98.81 83 GLN A CA 1
ATOM 629 C C . GLN A 1 83 ? 2.086 -9.961 0.192 1 98.81 83 GLN A C 1
ATOM 631 O O . GLN A 1 83 ? 2.727 -10.906 -0.271 1 98.81 83 GLN A O 1
ATOM 636 N N . THR A 1 84 ? 2.031 -8.781 -0.458 1 98.62 84 THR A N 1
ATOM 637 C CA . THR A 1 84 ? 2.842 -8.469 -1.63 1 98.62 84 THR A CA 1
ATOM 638 C C . THR A 1 84 ? 4.328 -8.586 -1.303 1 98.62 84 THR A C 1
ATOM 640 O O . THR A 1 84 ? 5.086 -9.219 -2.043 1 98.62 84 THR A O 1
ATOM 643 N N . ARG A 1 85 ? 4.73 -8.078 -0.186 1 97.88 85 ARG A N 1
ATOM 644 C CA . ARG A 1 85 ? 6.133 -8.102 0.213 1 97.88 85 ARG A CA 1
ATOM 645 C C . ARG A 1 85 ? 6.574 -9.516 0.575 1 97.88 85 ARG A C 1
ATOM 647 O O . ARG A 1 85 ? 7.738 -9.875 0.389 1 97.88 85 ARG A O 1
ATOM 654 N N . ASP A 1 86 ? 5.617 -10.328 1.058 1 98.62 86 ASP A N 1
ATOM 655 C CA . ASP A 1 86 ? 5.922 -11.719 1.365 1 98.62 86 ASP A CA 1
ATOM 656 C C . ASP A 1 86 ? 6.418 -12.461 0.126 1 98.62 86 ASP A C 1
ATOM 658 O O . ASP A 1 86 ? 7.258 -13.359 0.227 1 98.62 86 ASP A O 1
ATOM 662 N N . TYR A 1 87 ? 5.93 -12.086 -1.08 1 98.69 87 TYR A N 1
ATOM 663 C CA . TYR A 1 87 ? 6.426 -12.695 -2.307 1 98.69 87 TYR A CA 1
ATOM 664 C C . TYR A 1 87 ? 7.938 -12.547 -2.42 1 98.69 87 TYR A C 1
ATOM 666 O O . TYR A 1 87 ? 8.617 -13.453 -2.902 1 98.69 87 TYR A O 1
ATOM 674 N N . ILE A 1 88 ? 8.484 -11.383 -1.995 1 97.69 88 ILE A N 1
ATOM 675 C CA . ILE A 1 88 ? 9.922 -11.133 -2.07 1 97.69 88 ILE A CA 1
ATOM 676 C C . ILE A 1 88 ? 10.664 -12.086 -1.13 1 97.69 88 ILE A C 1
ATOM 678 O O . ILE A 1 88 ? 11.688 -12.656 -1.498 1 97.69 88 ILE A O 1
ATOM 682 N N . ASP A 1 89 ? 10.086 -12.25 0.036 1 98.12 89 ASP A N 1
ATOM 683 C CA . ASP A 1 89 ? 10.695 -13.148 1.01 1 98.12 89 ASP A CA 1
ATOM 684 C C . ASP A 1 89 ? 10.656 -14.594 0.526 1 98.12 89 ASP A C 1
ATOM 686 O O . ASP A 1 89 ? 11.617 -15.344 0.694 1 98.12 89 ASP A O 1
ATOM 690 N N . VAL A 1 90 ? 9.555 -14.969 -0.074 1 98.75 90 VAL A N 1
ATOM 691 C CA . VAL A 1 90 ? 9.414 -16.312 -0.61 1 98.75 90 VAL A CA 1
ATOM 692 C C . VAL A 1 90 ? 10.391 -16.516 -1.767 1 98.75 90 VAL A C 1
ATOM 694 O O . VAL A 1 90 ? 10.992 -17.578 -1.903 1 98.75 90 VAL A O 1
ATOM 697 N N . PHE A 1 91 ? 10.523 -15.516 -2.623 1 98.62 91 PHE A N 1
ATOM 698 C CA . PHE A 1 91 ? 11.5 -15.562 -3.699 1 98.62 91 PHE A CA 1
ATOM 699 C C . PHE A 1 91 ? 12.898 -15.82 -3.146 1 98.62 91 PHE A C 1
ATOM 701 O O . PHE A 1 91 ? 13.625 -16.672 -3.652 1 98.62 91 PHE A O 1
ATOM 708 N N . ASN A 1 92 ? 13.297 -15.039 -2.086 1 97.94 92 ASN A N 1
ATOM 709 C CA . ASN A 1 92 ? 14.625 -15.188 -1.495 1 97.94 92 ASN A CA 1
ATOM 710 C C . ASN A 1 92 ? 14.836 -16.594 -0.939 1 97.94 92 ASN A C 1
ATOM 712 O O . ASN A 1 92 ? 15.914 -17.172 -1.109 1 97.94 92 ASN A O 1
ATOM 716 N N . TYR A 1 93 ? 13.844 -17.109 -0.312 1 98.25 93 TYR A N 1
ATOM 717 C CA . TYR A 1 93 ? 13.914 -18.484 0.178 1 98.25 93 TYR A CA 1
ATOM 718 C C . TYR A 1 93 ? 14.117 -19.469 -0.971 1 98.25 93 TYR A C 1
ATOM 720 O O . TYR A 1 93 ? 15.008 -20.312 -0.922 1 98.25 93 TYR A O 1
ATOM 728 N N . ALA A 1 94 ? 13.266 -19.344 -1.999 1 98.44 94 ALA A N 1
ATOM 729 C CA . ALA A 1 94 ? 13.289 -20.25 -3.143 1 98.44 94 ALA A CA 1
ATOM 730 C C . ALA A 1 94 ? 14.617 -20.156 -3.887 1 98.44 94 ALA A C 1
ATOM 732 O O . ALA A 1 94 ? 15.188 -21.172 -4.285 1 98.44 94 ALA A O 1
ATOM 733 N N . ALA A 1 95 ? 15.094 -18.938 -4.078 1 97.56 95 ALA A N 1
ATOM 734 C CA . ALA A 1 95 ? 16.312 -18.688 -4.848 1 97.56 95 ALA A CA 1
ATOM 735 C C . ALA A 1 95 ? 17.516 -19.344 -4.191 1 97.56 95 ALA A C 1
ATOM 737 O O . ALA A 1 95 ? 18.484 -19.672 -4.871 1 97.56 95 ALA A O 1
ATOM 738 N N . ALA A 1 96 ? 17.422 -19.562 -2.898 1 97.06 96 ALA A N 1
ATOM 739 C CA . ALA A 1 96 ? 18.531 -20.156 -2.154 1 97.06 96 ALA A CA 1
ATOM 740 C C . ALA A 1 96 ? 18.391 -21.672 -2.064 1 97.06 96 ALA A C 1
ATOM 742 O O . ALA A 1 96 ? 19.312 -22.359 -1.603 1 97.06 96 ALA A O 1
ATOM 743 N N . HIS A 1 97 ? 17.297 -22.203 -2.469 1 97.62 97 HIS A N 1
ATOM 744 C CA . HIS A 1 97 ? 17.047 -23.641 -2.357 1 97.62 97 HIS A CA 1
ATOM 745 C C . HIS A 1 97 ? 17.797 -24.422 -3.43 1 97.62 97 HIS A C 1
ATOM 747 O O . HIS A 1 97 ? 17.797 -24.031 -4.602 1 97.62 97 HIS A O 1
ATOM 753 N N . PRO A 1 98 ? 18.391 -25.531 -3.107 1 97.25 98 PRO A N 1
ATOM 754 C CA . PRO A 1 98 ? 19.219 -26.281 -4.055 1 97.25 98 PRO A CA 1
ATOM 755 C C . PRO A 1 98 ? 18.438 -26.844 -5.23 1 97.25 98 PRO A C 1
ATOM 757 O O . PRO A 1 98 ? 19 -27.047 -6.309 1 97.25 98 PRO A O 1
ATOM 760 N N . ASP A 1 99 ? 17.188 -27 -5.098 1 97.81 99 ASP A N 1
ATOM 761 C CA . ASP A 1 99 ? 16.359 -27.594 -6.145 1 97.81 99 ASP A CA 1
ATOM 762 C C . ASP A 1 99 ? 15.891 -26.547 -7.152 1 97.81 99 ASP A C 1
ATOM 764 O O . ASP A 1 99 ? 15.273 -26.891 -8.164 1 97.81 99 ASP A O 1
ATOM 768 N N . VAL A 1 100 ? 16.219 -25.312 -6.922 1 98.19 100 VAL A N 1
ATOM 769 C CA . VAL A 1 100 ? 15.633 -24.25 -7.727 1 98.19 100 VAL A CA 1
ATOM 770 C C . VAL A 1 100 ? 16.734 -23.516 -8.508 1 98.19 100 VAL A C 1
ATOM 772 O O . VAL A 1 100 ? 17.797 -23.219 -7.965 1 98.19 100 VAL A O 1
ATOM 775 N N . ASP A 1 101 ? 16.547 -23.344 -9.766 1 97.5 101 ASP A N 1
ATOM 776 C CA . ASP A 1 101 ? 17.328 -22.375 -10.539 1 97.5 101 ASP A CA 1
ATOM 777 C C . ASP A 1 101 ? 16.859 -20.953 -10.266 1 97.5 101 ASP A C 1
ATOM 779 O O . ASP A 1 101 ? 15.773 -20.547 -10.688 1 97.5 101 ASP A O 1
ATOM 783 N N . PRO A 1 102 ? 17.641 -20.156 -9.602 1 96.38 102 PRO A N 1
ATOM 784 C CA . PRO A 1 102 ? 17.172 -18.828 -9.156 1 96.38 102 PRO A CA 1
ATOM 785 C C . PRO A 1 102 ? 16.859 -17.891 -10.32 1 96.38 102 PRO A C 1
ATOM 787 O O . PRO A 1 102 ? 16.172 -16.891 -10.141 1 96.38 102 PRO A O 1
ATOM 790 N N . SER A 1 103 ? 17.328 -18.188 -11.516 1 95.38 103 SER A N 1
ATOM 791 C CA . SER A 1 103 ? 17.078 -17.344 -12.672 1 95.38 103 SER A CA 1
ATOM 792 C C . SER A 1 103 ? 15.75 -17.703 -13.344 1 95.38 103 SER A C 1
ATOM 794 O O . SER A 1 103 ? 15.305 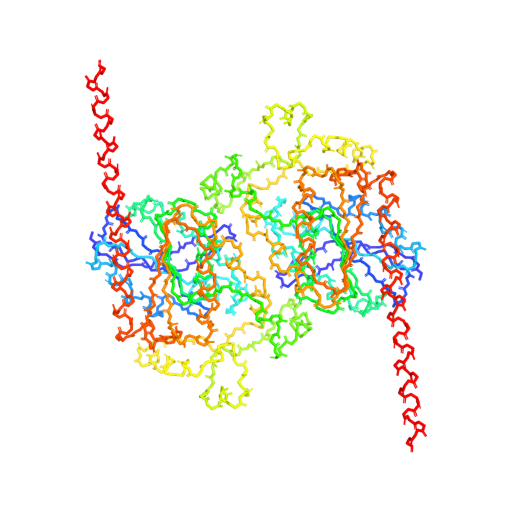-17.016 -14.266 1 95.38 103 SER A O 1
ATOM 796 N N . LYS A 1 104 ? 15.086 -18.766 -12.867 1 98.06 104 LYS A N 1
ATOM 797 C CA . LYS A 1 104 ? 13.875 -19.281 -13.516 1 98.06 104 LYS A CA 1
ATOM 798 C C . LYS A 1 104 ? 12.727 -19.406 -12.516 1 98.06 104 LYS A C 1
ATOM 800 O O . LYS A 1 104 ? 12.008 -20.406 -12.516 1 98.06 104 LYS A O 1
ATOM 805 N N . ILE A 1 105 ? 12.57 -18.438 -11.664 1 98.5 105 ILE A N 1
ATOM 806 C CA . ILE A 1 105 ? 11.469 -18.391 -10.711 1 98.5 105 ILE A CA 1
ATOM 807 C C . ILE A 1 105 ? 10.344 -17.516 -11.266 1 98.5 105 ILE A C 1
ATOM 809 O O . ILE A 1 105 ? 10.586 -16.422 -11.781 1 98.5 105 ILE A O 1
ATOM 813 N N . VAL A 1 106 ? 9.141 -17.984 -11.234 1 98.88 106 VAL A N 1
ATOM 814 C CA . VAL A 1 106 ? 7.949 -17.312 -11.734 1 98.88 106 VAL A CA 1
ATOM 815 C C . VAL A 1 106 ? 6.977 -17.062 -10.578 1 98.88 106 VAL A C 1
ATOM 817 O O . VAL A 1 106 ? 6.734 -17.953 -9.758 1 98.88 106 VAL A O 1
ATOM 820 N N . TYR A 1 107 ? 6.438 -15.828 -10.461 1 98.94 107 TYR A N 1
ATOM 821 C CA . TYR A 1 107 ? 5.352 -15.547 -9.531 1 98.94 107 TYR A CA 1
ATOM 822 C C . TYR A 1 107 ? 4.012 -15.992 -10.109 1 98.94 107 TYR A C 1
ATOM 824 O O . TYR A 1 107 ? 3.764 -15.844 -11.305 1 98.94 107 TYR A O 1
ATOM 832 N N . TRP A 1 108 ? 3.27 -16.547 -9.312 1 98.94 108 TRP A N 1
ATOM 833 C CA . TRP A 1 108 ? 1.893 -16.906 -9.617 1 98.94 108 TRP A CA 1
ATOM 834 C C . TRP A 1 108 ? 0.942 -16.422 -8.523 1 98.94 108 TRP A C 1
ATOM 836 O O . TRP A 1 108 ? 1.252 -16.531 -7.336 1 98.94 108 TRP A O 1
ATOM 846 N N . GLY A 1 109 ? -0.179 -15.812 -8.898 1 98.88 109 GLY A N 1
ATOM 847 C CA . GLY A 1 109 ? -1.169 -15.383 -7.926 1 98.88 109 GLY A CA 1
ATOM 848 C C . GLY A 1 109 ? -2.59 -15.43 -8.453 1 98.88 109 GLY A C 1
ATOM 849 O O . GLY A 1 109 ? -2.832 -15.125 -9.625 1 98.88 109 GLY A O 1
ATOM 850 N N . SER A 1 110 ? -3.508 -15.75 -7.605 1 98.75 110 SER A N 1
ATOM 851 C CA . SER A 1 110 ? -4.918 -15.805 -7.973 1 98.75 110 SER A CA 1
ATOM 852 C C . SER A 1 110 ? -5.73 -14.758 -7.211 1 98.75 110 SER A C 1
ATOM 854 O O . SER A 1 110 ? -5.5 -14.539 -6.02 1 98.75 110 SER A O 1
ATOM 856 N N . SER A 1 111 ? -6.719 -14.125 -7.926 1 98.44 111 SER A N 1
ATOM 857 C CA . SER A 1 111 ? -7.664 -13.211 -7.289 1 98.44 111 SER A CA 1
ATOM 858 C C . SER A 1 111 ? -6.941 -12.133 -6.488 1 98.44 111 SER A C 1
ATOM 860 O O . SER A 1 111 ? -6.078 -11.438 -7.023 1 98.44 111 SER A O 1
ATOM 862 N N . MET A 1 112 ? -7.066 -12.07 -5.195 1 98.38 112 MET A N 1
ATOM 863 C CA . MET A 1 112 ? -6.355 -11.102 -4.363 1 98.38 112 MET A CA 1
ATOM 864 C C . MET A 1 112 ? -4.848 -11.242 -4.539 1 98.38 112 MET A C 1
ATOM 866 O O . MET A 1 112 ? -4.152 -10.242 -4.746 1 98.38 112 MET A O 1
ATOM 870 N N . SER A 1 113 ? -4.371 -12.43 -4.57 1 98.69 113 SER A N 1
ATOM 871 C CA . SER A 1 113 ? -2.938 -12.656 -4.715 1 98.69 113 SER A CA 1
ATOM 872 C C . SER A 1 113 ? -2.482 -12.398 -6.148 1 98.69 113 SER A C 1
ATOM 874 O O . SER A 1 113 ? -1.286 -12.242 -6.406 1 98.69 113 SER A O 1
ATOM 876 N N . GLY A 1 114 ? -3.465 -12.438 -7.082 1 98.81 114 GLY A N 1
ATOM 877 C CA . GLY A 1 114 ? -3.098 -11.93 -8.391 1 98.81 114 GLY A CA 1
ATOM 878 C C . GLY A 1 114 ? -2.643 -10.484 -8.359 1 98.81 114 GLY A C 1
ATOM 879 O O . GLY A 1 114 ? -1.642 -10.125 -8.992 1 98.81 114 GLY A O 1
ATOM 880 N N . GLY A 1 115 ? -3.414 -9.68 -7.648 1 98.75 115 GLY A N 1
ATOM 881 C CA . GLY A 1 115 ? -2.996 -8.305 -7.43 1 98.75 115 GLY A CA 1
ATOM 882 C C . GLY A 1 115 ? -1.683 -8.195 -6.68 1 98.75 115 GLY A C 1
ATOM 883 O O . GLY A 1 115 ? -0.822 -7.387 -7.039 1 98.75 115 GLY A O 1
ATOM 884 N N . ASN A 1 116 ? -1.512 -9.031 -5.641 1 98.81 116 ASN A N 1
ATOM 885 C CA . ASN A 1 116 ? -0.273 -9.047 -4.871 1 98.81 116 ASN A CA 1
ATOM 886 C C . ASN A 1 116 ? 0.931 -9.375 -5.746 1 98.81 116 ASN A C 1
ATOM 888 O O . ASN A 1 116 ? 1.981 -8.742 -5.633 1 98.81 116 ASN A O 1
ATOM 892 N N . ALA A 1 117 ? 0.764 -10.336 -6.629 1 98.88 117 ALA A N 1
ATOM 893 C CA . ALA A 1 117 ? 1.849 -10.773 -7.5 1 98.88 117 ALA A CA 1
ATOM 894 C C . ALA A 1 117 ? 2.244 -9.68 -8.484 1 98.88 117 ALA A C 1
ATOM 896 O O . ALA A 1 117 ? 3.422 -9.531 -8.82 1 98.88 117 ALA A O 1
ATOM 897 N N . ILE A 1 118 ? 1.272 -8.945 -8.953 1 98.69 118 ILE A N 1
ATOM 898 C CA . ILE A 1 118 ? 1.561 -7.797 -9.805 1 98.69 118 ILE A CA 1
ATOM 899 C C . ILE A 1 118 ? 2.467 -6.816 -9.07 1 98.69 118 ILE A C 1
ATOM 901 O O . ILE A 1 118 ? 3.508 -6.41 -9.586 1 98.69 118 ILE A O 1
ATOM 905 N N . GLY A 1 119 ? 2.076 -6.477 -7.848 1 97.62 119 GLY A N 1
ATOM 906 C CA . GLY A 1 119 ? 2.906 -5.59 -7.047 1 97.62 119 GLY A CA 1
ATOM 907 C C . GLY A 1 119 ? 4.289 -6.152 -6.777 1 97.62 119 GLY A C 1
ATOM 908 O O . GLY A 1 119 ? 5.285 -5.43 -6.871 1 97.62 119 GLY A O 1
ATOM 909 N N . ALA A 1 120 ? 4.34 -7.426 -6.484 1 98 120 ALA A N 1
ATOM 910 C CA . ALA A 1 120 ? 5.609 -8.078 -6.18 1 98 120 ALA A CA 1
ATOM 911 C C . ALA A 1 120 ? 6.535 -8.07 -7.395 1 98 120 ALA A C 1
ATOM 913 O O . ALA A 1 120 ? 7.746 -7.875 -7.258 1 98 120 ALA A O 1
ATOM 914 N N . ALA A 1 121 ? 5.992 -8.258 -8.555 1 97.12 121 ALA A N 1
ATOM 915 C CA . ALA A 1 121 ? 6.773 -8.289 -9.789 1 97.12 121 ALA A CA 1
ATOM 916 C C . ALA A 1 121 ? 7.391 -6.93 -10.086 1 97.12 121 ALA A C 1
ATOM 918 O O . ALA A 1 121 ? 8.461 -6.848 -10.688 1 97.12 121 ALA A O 1
ATOM 919 N N . VAL A 1 122 ? 6.684 -5.879 -9.664 1 95.56 122 VAL A N 1
ATOM 920 C CA . VAL A 1 122 ? 7.203 -4.523 -9.82 1 95.56 122 VAL A CA 1
ATOM 921 C C . VAL A 1 122 ? 8.438 -4.34 -8.945 1 95.56 122 VAL A C 1
ATOM 923 O O . VAL A 1 122 ? 9.406 -3.693 -9.352 1 95.56 122 VAL A O 1
ATOM 926 N N . MET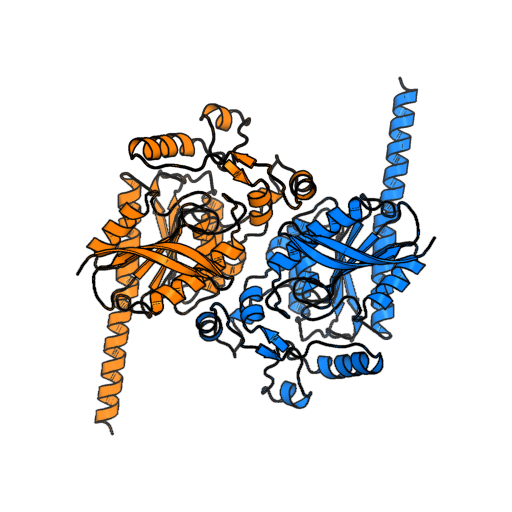 A 1 123 ? 8.461 -4.98 -7.812 1 94.19 123 MET A N 1
ATOM 927 C CA . MET A 1 123 ? 9.508 -4.777 -6.812 1 94.19 123 MET A CA 1
ATOM 928 C C . MET A 1 123 ? 10.688 -5.711 -7.062 1 94.19 123 MET A C 1
ATOM 930 O O . MET A 1 123 ? 11.781 -5.484 -6.547 1 94.19 123 MET A O 1
ATOM 934 N N . ASN A 1 124 ? 10.438 -6.805 -7.832 1 94.44 124 ASN A N 1
ATOM 935 C CA . ASN A 1 124 ? 11.461 -7.816 -8.055 1 94.44 124 ASN A CA 1
ATOM 936 C C . ASN A 1 124 ? 11.617 -8.141 -9.539 1 94.44 124 ASN A C 1
ATOM 938 O O . ASN A 1 124 ? 10.891 -8.984 -10.07 1 94.44 124 ASN A O 1
ATOM 942 N N . SER A 1 125 ? 12.656 -7.648 -10.133 1 90.31 125 SER A N 1
ATOM 943 C CA . SER A 1 125 ? 12.867 -7.852 -11.562 1 90.31 125 SER A CA 1
ATOM 944 C C . SER A 1 125 ? 13.695 -9.109 -11.828 1 90.31 125 SER A C 1
ATOM 946 O O . SER A 1 125 ? 14.016 -9.414 -12.977 1 90.31 125 SER A O 1
ATOM 948 N N . SER A 1 126 ? 14.008 -9.852 -10.789 1 93.5 126 SER A N 1
ATOM 949 C CA . SER A 1 126 ? 14.82 -11.055 -10.945 1 93.5 126 SER A CA 1
ATOM 950 C C . SER A 1 126 ? 13.969 -12.258 -11.328 1 93.5 126 SER A C 1
ATOM 952 O O . SER A 1 126 ? 14.492 -13.32 -11.672 1 93.5 126 SER A O 1
ATOM 954 N N . ILE A 1 127 ? 12.672 -12.102 -11.305 1 97 127 ILE A N 1
ATOM 955 C CA . ILE A 1 127 ? 11.797 -13.219 -11.656 1 97 127 ILE A CA 1
ATOM 956 C C . ILE A 1 127 ? 11.773 -13.391 -13.18 1 97 127 ILE A C 1
ATOM 958 O O . ILE A 1 127 ? 11.977 -12.43 -13.922 1 97 127 ILE A O 1
ATOM 962 N N . ALA A 1 128 ? 11.477 -14.57 -13.594 1 97.75 128 ALA A N 1
ATOM 963 C CA . ALA A 1 128 ? 11.469 -14.914 -15.016 1 97.75 128 ALA A CA 1
ATOM 964 C C . ALA A 1 128 ? 10.141 -14.547 -15.664 1 97.75 128 ALA A C 1
ATOM 966 O O . ALA A 1 128 ? 10.055 -14.422 -16.891 1 97.75 128 ALA A O 1
ATOM 967 N N . GLY A 1 129 ? 9.109 -14.43 -14.852 1 98.38 129 GLY A N 1
ATOM 968 C CA . GLY A 1 129 ? 7.773 -14.102 -15.32 1 98.38 129 GLY A CA 1
ATOM 969 C C . GLY A 1 129 ? 6.746 -14.023 -14.211 1 98.38 129 GLY A C 1
ATOM 970 O O . GLY A 1 129 ? 7.059 -14.305 -13.055 1 98.38 129 GLY A O 1
ATOM 971 N N . VAL A 1 130 ? 5.551 -13.609 -14.562 1 98.75 130 VAL A N 1
ATOM 972 C CA . VAL A 1 130 ? 4.445 -13.539 -13.609 1 98.75 130 VAL A CA 1
ATOM 973 C C . VAL A 1 130 ? 3.16 -14.023 -14.281 1 98.75 130 VAL A C 1
ATOM 975 O O . VAL A 1 130 ? 2.863 -13.648 -15.414 1 98.75 130 VAL A O 1
ATOM 978 N N . ILE A 1 131 ? 2.475 -14.883 -13.602 1 98.94 131 ILE A N 1
ATOM 979 C CA . ILE A 1 131 ? 1.178 -15.406 -14.016 1 98.94 131 ILE A CA 1
ATOM 980 C C . ILE A 1 131 ? 0.114 -15.016 -12.992 1 98.94 131 ILE A C 1
ATOM 982 O O . ILE A 1 131 ? 0.247 -15.32 -11.805 1 98.94 131 ILE A O 1
ATOM 986 N N . VAL A 1 132 ? -0.926 -14.359 -13.484 1 98.94 132 VAL A N 1
ATOM 987 C CA . VAL A 1 132 ? -2.025 -14.07 -12.57 1 98.94 132 VAL A CA 1
ATOM 988 C C . VAL A 1 132 ? -3.342 -14.562 -13.172 1 98.94 132 VAL A C 1
ATOM 990 O O . VAL A 1 132 ? -3.537 -14.5 -14.391 1 98.94 132 VAL A O 1
ATOM 993 N N . GLN A 1 133 ? -4.23 -15.055 -12.383 1 98.88 133 GLN A N 1
ATOM 994 C CA . GLN A 1 133 ? -5.566 -15.422 -12.844 1 98.88 133 GLN A CA 1
ATOM 995 C C . GLN A 1 133 ? -6.645 -14.727 -12.023 1 98.88 133 GLN A C 1
ATOM 997 O O . GLN A 1 133 ? -6.523 -14.602 -10.805 1 98.88 133 GLN A O 1
ATOM 1002 N N . VAL A 1 134 ? -7.66 -14.203 -12.68 1 98.75 134 VAL A N 1
ATOM 1003 C CA . VAL A 1 134 ? -8.805 -13.469 -12.148 1 98.75 134 VAL A CA 1
ATOM 1004 C C . VAL A 1 134 ? -8.328 -12.477 -11.094 1 98.75 134 VAL A C 1
ATOM 1006 O O . VAL A 1 134 ? -8.875 -12.43 -9.984 1 98.75 134 VAL A O 1
ATOM 1009 N N . PRO A 1 135 ? -7.363 -11.617 -11.422 1 98.75 135 PRO A N 1
ATOM 1010 C CA . PRO A 1 135 ? -6.645 -10.828 -10.422 1 98.75 135 PRO A CA 1
ATOM 1011 C C . PRO A 1 135 ? -7.473 -9.664 -9.875 1 98.75 135 PRO A C 1
ATOM 1013 O O . PRO A 1 135 ? -8.234 -9.047 -10.617 1 98.75 135 PRO A O 1
ATOM 1016 N N . PHE A 1 136 ? -7.273 -9.406 -8.586 1 98.44 136 PHE A N 1
ATOM 1017 C CA . PHE A 1 136 ? -7.695 -8.141 -8 1 98.44 136 PHE A CA 1
ATOM 1018 C C . PHE A 1 136 ? -6.918 -6.98 -8.617 1 98.44 136 PHE A C 1
ATOM 1020 O O . PHE A 1 136 ? -5.695 -7.043 -8.742 1 98.44 136 PHE A O 1
ATOM 1027 N N . VAL A 1 137 ? -7.664 -5.871 -9 1 98.06 137 VAL A N 1
ATOM 1028 C CA . VAL A 1 137 ? -6.93 -4.855 -9.742 1 98.06 137 VAL A CA 1
ATOM 1029 C C . VAL A 1 137 ? -7.121 -3.49 -9.086 1 98.06 137 VAL A C 1
ATOM 1031 O O . VAL A 1 137 ? -6.375 -2.549 -9.367 1 98.06 137 VAL A O 1
ATOM 1034 N N . SER A 1 138 ? -8.109 -3.381 -8.172 1 97.19 138 SER A N 1
ATOM 1035 C CA . SER A 1 138 ? -8.352 -2.07 -7.578 1 97.19 138 SER A CA 1
ATOM 1036 C C . SER A 1 138 ? -9.188 -2.184 -6.309 1 97.19 138 SER A C 1
ATOM 1038 O O . SER A 1 138 ? -10.195 -2.889 -6.285 1 97.19 138 SER A O 1
ATOM 1040 N N . GLY A 1 139 ? -8.727 -1.467 -5.262 1 94.94 139 GLY A N 1
ATOM 1041 C CA . GLY A 1 139 ? -9.492 -1.399 -4.027 1 94.94 139 GLY A CA 1
ATOM 1042 C C . GLY A 1 139 ? -10.531 -0.298 -4.031 1 94.94 139 GLY A C 1
ATOM 1043 O O . GLY A 1 139 ? -11.164 -0.029 -3.008 1 94.94 139 GLY A O 1
ATOM 1044 N N . GLU A 1 140 ? -10.805 0.368 -5.125 1 91.12 140 GLU A N 1
ATOM 1045 C CA . GLU A 1 140 ? -11.688 1.529 -5.191 1 91.12 140 GLU A CA 1
ATOM 1046 C C . GLU A 1 140 ? -13.125 1.153 -4.84 1 91.12 140 GLU A C 1
ATOM 1048 O O . GLU A 1 140 ? -13.867 1.971 -4.297 1 91.12 140 GLU A O 1
ATOM 1053 N N . VAL A 1 141 ? -13.469 -0.074 -5.113 1 79.06 141 VAL A N 1
ATOM 1054 C CA . VAL A 1 141 ? -14.836 -0.494 -4.859 1 79.06 141 VAL A CA 1
ATOM 1055 C C . VAL A 1 141 ? -15.102 -0.502 -3.354 1 79.06 141 VAL A C 1
ATOM 1057 O O . VAL A 1 141 ? -16.25 -0.323 -2.918 1 79.06 141 VAL A O 1
ATOM 1060 N N . VAL A 1 142 ? -14.07 -0.774 -2.539 1 76.75 142 VAL A N 1
ATOM 1061 C CA . VAL A 1 142 ? -14.219 -0.823 -1.09 1 76.75 142 VAL A CA 1
ATOM 1062 C C . VAL A 1 142 ? -14.609 0.558 -0.563 1 76.75 142 VAL A C 1
ATOM 1064 O O . VAL A 1 142 ? -15.422 0.674 0.357 1 76.75 142 VAL A O 1
ATOM 1067 N N . THR A 1 143 ? -14.086 1.578 -1.12 1 74.38 143 THR A N 1
ATOM 1068 C CA . THR A 1 143 ? -14.297 2.936 -0.627 1 74.38 143 THR A CA 1
ATOM 1069 C C . THR A 1 143 ? -15.555 3.541 -1.231 1 74.38 143 THR A C 1
ATOM 1071 O O . THR A 1 143 ? -16.031 4.582 -0.772 1 74.38 143 THR A O 1
ATOM 1074 N N . ARG A 1 144 ? -16.109 2.857 -2.137 1 69.44 144 ARG A N 1
ATOM 1075 C CA . ARG A 1 144 ? -17.266 3.445 -2.801 1 69.44 144 ARG A CA 1
ATOM 1076 C C . ARG A 1 144 ? -18.531 2.617 -2.543 1 69.44 144 ARG A C 1
ATOM 1078 O O . ARG A 1 144 ? -19.641 3.051 -2.855 1 69.44 144 ARG A O 1
ATOM 1085 N N . LEU A 1 145 ? -18.453 1.411 -2.178 1 61.53 145 LEU A N 1
ATOM 1086 C CA . LEU A 1 145 ? -19.594 0.505 -2.045 1 61.53 145 LEU A CA 1
ATOM 1087 C C . LEU A 1 145 ? -20.5 0.933 -0.896 1 61.53 145 LEU A C 1
ATOM 1089 O O . LEU A 1 145 ? -20.016 1.381 0.147 1 61.53 145 LEU A O 1
ATOM 1093 N N . PRO A 1 146 ? -21.828 0.736 -1.349 1 57.03 146 PRO A N 1
ATOM 1094 C CA . PRO A 1 146 ? -22.812 0.875 -0.283 1 57.03 146 PRO A CA 1
ATOM 1095 C C . PRO A 1 146 ? -22.719 -0.237 0.76 1 57.03 146 PRO A C 1
ATOM 1097 O O . PRO A 1 146 ? -22.391 -1.376 0.425 1 57.03 146 PRO A O 1
ATOM 1100 N N . GLY A 1 147 ? -22.266 -0.116 1.955 1 57.16 147 GLY A N 1
ATOM 1101 C CA . GLY A 1 147 ? -22.172 -1.059 3.059 1 57.16 147 GLY A CA 1
ATOM 1102 C C . GLY A 1 147 ? -21.516 -0.47 4.293 1 57.16 147 GLY A C 1
ATOM 1103 O O . GLY A 1 147 ? -22.094 0.396 4.957 1 57.16 147 GLY A O 1
ATOM 1104 N N . HIS A 1 148 ? -20.25 -0.921 4.227 1 63.72 148 HIS A N 1
ATOM 1105 C CA . HIS A 1 148 ? -19.562 -0.346 5.379 1 63.72 148 HIS A CA 1
ATOM 1106 C C . HIS A 1 148 ? -18.938 1 5.027 1 63.72 148 HIS A C 1
ATOM 1108 O O . HIS A 1 148 ? -17.797 1.056 4.551 1 63.72 148 HIS A O 1
ATOM 1114 N N . PRO A 1 149 ? -19.703 1.936 5.402 1 70.88 149 PRO A N 1
ATOM 1115 C CA . PRO A 1 149 ? -19.094 3.244 5.137 1 70.88 149 PRO A CA 1
ATOM 1116 C C . PRO A 1 149 ? -17.703 3.389 5.75 1 70.88 149 PRO A C 1
ATOM 1118 O O . PRO A 1 149 ? -17.406 2.736 6.75 1 70.88 149 PRO A O 1
ATOM 1121 N N . ALA A 1 150 ? -16.891 4.023 5.043 1 77.06 150 ALA A N 1
ATOM 1122 C CA . ALA A 1 150 ? -15.539 4.309 5.512 1 77.06 150 ALA A CA 1
ATOM 1123 C C . ALA A 1 150 ? -15.539 4.707 6.984 1 77.06 150 ALA A C 1
ATOM 1125 O O . ALA A 1 150 ? -14.633 4.34 7.738 1 77.06 150 ALA A O 1
ATOM 1126 N N . GLU A 1 151 ? -16.578 5.27 7.387 1 82 151 GLU A N 1
ATOM 1127 C CA . GLU A 1 151 ? -16.703 5.707 8.773 1 82 151 GLU A CA 1
ATOM 1128 C C . GLU A 1 151 ? -16.781 4.52 9.727 1 82 151 GLU A C 1
ATOM 1130 O O . GLU A 1 151 ? -16.234 4.551 10.828 1 82 151 GLU A O 1
ATOM 1135 N N . PHE A 1 152 ? -17.5 3.496 9.234 1 86.75 152 PHE A N 1
ATOM 1136 C CA . PHE A 1 152 ? -17.641 2.297 10.055 1 86.75 152 PHE A CA 1
ATOM 1137 C C . PHE A 1 152 ? -16.312 1.574 10.195 1 86.75 152 PHE A C 1
ATOM 1139 O O . PHE A 1 152 ? -15.953 1.117 11.281 1 86.75 152 PHE A O 1
ATOM 1146 N N . LEU A 1 153 ? -15.609 1.512 9.109 1 88.69 153 LEU A N 1
ATOM 1147 C CA . LEU A 1 153 ? -14.305 0.86 9.125 1 88.69 153 LEU A CA 1
ATOM 1148 C C . LEU A 1 153 ? -13.336 1.6 10.047 1 88.69 153 LEU A C 1
ATOM 1150 O O . LEU A 1 153 ? -12.672 0.98 10.875 1 88.69 153 LEU A O 1
ATOM 1154 N N . THR A 1 154 ? -13.359 2.877 9.953 1 90.25 154 THR A N 1
ATOM 1155 C CA . THR A 1 154 ? -12.469 3.715 10.75 1 90.25 154 THR A CA 1
ATOM 1156 C C . THR A 1 154 ? -12.836 3.65 12.227 1 90.25 154 THR A C 1
ATOM 1158 O O . THR A 1 154 ? -11.953 3.523 13.086 1 90.25 154 THR A O 1
ATOM 1161 N N . ALA A 1 155 ? -14.078 3.672 12.5 1 88.88 155 ALA A N 1
ATOM 1162 C CA . ALA A 1 155 ? -14.562 3.707 13.875 1 88.88 155 ALA A CA 1
ATOM 1163 C C . ALA A 1 155 ? -14.242 2.404 14.602 1 88.88 155 ALA A C 1
ATOM 1165 O O . ALA A 1 155 ? -14.109 2.387 15.828 1 88.88 155 ALA A O 1
ATOM 1166 N N . ASN A 1 156 ? -14.039 1.374 13.828 1 91.75 156 ASN A N 1
ATOM 1167 C CA . ASN A 1 156 ? -13.82 0.074 14.453 1 91.75 156 ASN A CA 1
ATOM 1168 C C . ASN A 1 156 ? -12.367 -0.376 14.32 1 91.75 156 ASN A C 1
ATOM 1170 O O . ASN A 1 156 ? -12.062 -1.557 14.492 1 91.75 156 ASN A O 1
ATOM 1174 N N . ARG A 1 157 ? -11.562 0.527 14.047 1 94 157 ARG A N 1
ATOM 1175 C CA . ARG A 1 157 ? -10.141 0.224 13.984 1 94 157 ARG A CA 1
ATOM 1176 C C . ARG A 1 157 ? -9.445 0.567 15.305 1 94 157 ARG A C 1
ATOM 1178 O O . ARG A 1 157 ? -9.023 1.705 15.508 1 94 157 ARG A O 1
ATOM 1185 N N . HIS A 1 158 ? -9.281 -0.393 16.125 1 92.12 158 HIS A N 1
ATOM 1186 C CA . HIS A 1 158 ? -8.562 -0.259 17.391 1 92.12 158 HIS A CA 1
ATOM 1187 C C . HIS A 1 158 ? -7.957 -1.589 17.812 1 92.12 158 HIS A C 1
ATOM 1189 O O . HIS A 1 158 ? -8.344 -2.646 17.312 1 92.12 158 HIS A O 1
ATOM 1195 N N . GLN A 1 159 ? -7.012 -1.415 18.641 1 87.94 159 GLN A N 1
ATOM 1196 C CA . GLN A 1 159 ? -6.355 -2.619 19.141 1 87.94 159 GLN A CA 1
ATOM 1197 C C . GLN A 1 159 ? -7.363 -3.574 19.766 1 87.94 159 GLN A C 1
ATOM 1199 O O . GLN A 1 159 ? -8.211 -3.154 20.562 1 87.94 159 GLN A O 1
ATOM 1204 N N . GLY A 1 160 ? -7.344 -4.785 19.375 1 83.25 160 GLY A N 1
ATOM 1205 C CA . GLY A 1 160 ? -8.203 -5.797 19.969 1 83.25 160 GLY A CA 1
ATOM 1206 C C . GLY A 1 160 ? -9.555 -5.895 19.297 1 83.25 160 GLY A C 1
ATOM 1207 O O . GLY A 1 160 ? -10.422 -6.652 19.734 1 83.25 160 GLY A O 1
ATOM 1208 N N . SER A 1 161 ? -9.734 -5.039 18.297 1 84.94 161 SER A N 1
ATOM 1209 C CA . SER A 1 161 ? -11 -5.156 17.578 1 84.94 161 SER A CA 1
ATOM 1210 C C . SER A 1 161 ? -11.211 -6.574 17.062 1 84.94 161 SER A C 1
ATOM 1212 O O . SER A 1 161 ? -10.281 -7.18 16.516 1 84.94 161 SER A O 1
ATOM 1214 N N . GLU A 1 162 ? -12.312 -7.105 17.234 1 80.06 162 GLU A N 1
ATOM 1215 C CA . GLU A 1 162 ? -12.586 -8.508 16.922 1 80.06 162 GLU A CA 1
ATOM 1216 C C . GLU A 1 162 ? -13.727 -8.641 15.922 1 80.06 162 GLU A C 1
ATOM 1218 O O . GLU A 1 162 ? -14.234 -9.742 15.695 1 80.06 162 GLU A O 1
ATOM 1223 N N . ILE A 1 163 ? -14.078 -7.504 15.406 1 92.31 163 ILE A N 1
ATOM 1224 C CA . ILE A 1 163 ? -15.227 -7.605 14.508 1 92.31 163 ILE A CA 1
ATOM 1225 C C . ILE A 1 163 ? -14.836 -8.391 13.258 1 92.31 163 ILE A C 1
ATOM 1227 O O . ILE A 1 163 ? -13.781 -8.156 12.672 1 92.31 163 ILE A O 1
ATOM 1231 N N . ARG A 1 164 ? -15.719 -9.305 12.875 1 95.19 164 ARG A N 1
ATOM 1232 C CA . ARG A 1 164 ? -15.484 -10.172 11.727 1 95.19 164 ARG A CA 1
ATOM 1233 C C . ARG A 1 164 ? -16.625 -10.055 10.711 1 95.19 164 ARG A C 1
ATOM 1235 O O . ARG A 1 164 ? -17.734 -9.695 11.07 1 95.19 164 ARG A O 1
ATOM 1242 N N . VAL A 1 165 ? -16.297 -10.312 9.547 1 93.94 165 VAL A N 1
ATOM 1243 C CA . VAL A 1 165 ? -17.266 -10.305 8.461 1 93.94 165 VAL A CA 1
ATOM 1244 C C . VAL A 1 165 ? -17.188 -11.625 7.691 1 93.94 165 VAL A C 1
ATOM 1246 O O . VAL A 1 165 ? -16.094 -12.164 7.484 1 93.94 165 VAL A O 1
ATOM 1249 N N . PRO A 1 166 ? -18.359 -12.148 7.281 1 96.25 166 PRO A N 1
ATOM 1250 C CA . PRO A 1 166 ? -18.312 -13.383 6.492 1 96.25 166 PRO A CA 1
ATOM 1251 C C . PRO A 1 166 ? -17.578 -13.211 5.168 1 96.25 166 PRO A C 1
ATOM 1253 O O . PRO A 1 166 ? -17.672 -12.156 4.535 1 96.25 166 PRO A O 1
ATOM 1256 N N . VAL A 1 167 ? -16.859 -14.266 4.777 1 96.56 167 VAL A N 1
ATOM 1257 C CA . VAL A 1 167 ? -16.109 -14.203 3.525 1 96.56 167 VAL A CA 1
ATOM 1258 C C . VAL A 1 167 ? -17.031 -14.594 2.361 1 96.56 167 VAL A C 1
ATOM 1260 O O . VAL A 1 167 ? -17.062 -13.906 1.338 1 96.56 167 VAL A O 1
ATOM 1263 N N . PHE A 1 168 ? -17.797 -15.648 2.549 1 96.25 168 PHE A N 1
ATOM 1264 C CA . PHE A 1 168 ? -18.625 -16.219 1.502 1 96.25 168 PHE A CA 1
ATOM 1265 C C . PHE A 1 168 ? -20.109 -16.031 1.82 1 96.25 168 PHE A C 1
ATOM 1267 O O . PHE A 1 168 ? -20.5 -15.969 2.988 1 96.25 168 PHE A O 1
ATOM 1274 N N . PRO A 1 169 ? -20.891 -15.938 0.777 1 95.75 169 PRO A N 1
ATOM 1275 C CA . PRO A 1 169 ? -22.344 -15.891 1.013 1 95.75 169 PRO A CA 1
ATOM 1276 C C . PRO A 1 169 ? -22.891 -17.203 1.567 1 95.75 169 PRO A C 1
ATOM 1278 O O . PRO A 1 169 ? -22.328 -18.266 1.301 1 95.75 169 PRO A O 1
ATOM 1281 N N . SER A 1 170 ? -24 -17.047 2.254 1 94.44 170 SER A N 1
ATOM 1282 C CA . SER A 1 170 ? -24.656 -18.219 2.809 1 94.44 170 SER A CA 1
ATOM 1283 C C . SER A 1 170 ? -25.547 -18.891 1.775 1 94.44 170 SER A C 1
ATOM 1285 O O . SER A 1 170 ? -25.844 -20.078 1.885 1 94.44 170 SER A O 1
ATOM 1287 N N . SER A 1 171 ? -26.016 -18.094 0.823 1 95.25 171 SER A N 1
ATOM 1288 C CA . SER A 1 171 ? -26.875 -18.625 -0.232 1 95.25 171 SER A CA 1
ATOM 1289 C C . SER A 1 171 ? -26.859 -17.734 -1.463 1 95.25 171 SER A C 1
ATOM 1291 O O . SER A 1 171 ? -26.453 -16.562 -1.382 1 95.25 171 SER A O 1
ATOM 1293 N N . ALA A 1 172 ? -27.25 -18.391 -2.551 1 94.19 172 ALA A N 1
ATOM 1294 C CA . ALA A 1 172 ? -27.391 -17.594 -3.768 1 94.19 172 ALA A CA 1
ATOM 1295 C C . ALA A 1 172 ? -28.469 -16.531 -3.611 1 94.19 172 ALA A C 1
ATOM 1297 O O . ALA A 1 172 ? -28.359 -15.438 -4.16 1 94.19 172 ALA A O 1
ATOM 1298 N N . GLU A 1 173 ? -29.438 -16.828 -2.875 1 95.62 173 GLU A N 1
ATOM 1299 C CA . GLU A 1 173 ? -30.578 -15.938 -2.668 1 95.62 173 GLU A CA 1
ATOM 1300 C C . GLU A 1 173 ? -30.156 -14.633 -2.01 1 95.62 173 GLU A C 1
ATOM 1302 O O . GLU A 1 173 ? -30.609 -13.555 -2.41 1 95.62 173 GLU A O 1
ATOM 1307 N N . GLU A 1 174 ? -29.297 -14.727 -1.031 1 94.75 174 GLU A N 1
ATOM 1308 C CA . GLU A 1 174 ? -28.906 -13.5 -0.34 1 94.75 174 GLU A CA 1
ATOM 1309 C C . GLU A 1 174 ? -28.078 -12.594 -1.246 1 94.75 174 GLU A C 1
ATOM 1311 O O . GLU A 1 174 ? -28.094 -11.367 -1.088 1 94.75 174 GLU A O 1
ATOM 1316 N N . VAL A 1 175 ? -27.391 -13.211 -2.18 1 94.31 175 VAL A N 1
ATOM 1317 C CA . VAL A 1 175 ? -26.656 -12.414 -3.15 1 94.31 175 VAL A CA 1
ATOM 1318 C C . VAL A 1 175 ? -27.625 -11.734 -4.109 1 94.31 175 VAL A C 1
ATOM 1320 O O . VAL A 1 175 ? -27.531 -10.523 -4.344 1 94.31 175 VAL A O 1
ATOM 1323 N N . LEU A 1 176 ? -28.531 -12.469 -4.582 1 93.38 176 LEU A N 1
ATOM 1324 C CA . LEU A 1 176 ? -29.438 -12.008 -5.617 1 93.38 176 LEU A CA 1
ATOM 1325 C C . LEU A 1 176 ? -30.406 -10.961 -5.066 1 93.38 176 LEU A C 1
ATOM 1327 O O . LEU A 1 176 ? -30.797 -10.039 -5.781 1 93.38 176 LEU A O 1
ATOM 1331 N N . ASN A 1 177 ? -30.734 -11.039 -3.777 1 93.88 177 ASN A N 1
ATOM 1332 C CA . ASN A 1 177 ? -31.719 -10.102 -3.227 1 93.88 177 ASN A CA 1
ATOM 1333 C C . ASN A 1 177 ? -31.031 -8.914 -2.557 1 93.88 177 ASN A C 1
ATOM 1335 O O . ASN A 1 177 ? -31.688 -8.039 -2.008 1 93.88 177 ASN A O 1
ATOM 1339 N N . GLY A 1 178 ? -29.719 -8.953 -2.529 1 89.31 178 GLY A N 1
ATOM 1340 C CA . GLY A 1 178 ? -28.969 -7.793 -2.08 1 89.31 178 GLY A CA 1
ATOM 1341 C C . GLY A 1 178 ? -28.719 -7.789 -0.584 1 89.31 178 GLY A C 1
ATOM 1342 O O . GLY A 1 178 ? -28.109 -6.852 -0.054 1 89.31 178 GLY A O 1
ATOM 1343 N N . SER A 1 179 ? -29.047 -8.789 0.111 1 91.12 179 SER A N 1
ATOM 1344 C CA . SER A 1 179 ? -28.922 -8.805 1.565 1 91.12 179 SER A CA 1
ATOM 1345 C C . SER A 1 179 ? -27.594 -9.422 1.999 1 91.12 179 SER A C 1
ATOM 1347 O O . SER A 1 179 ? -27.297 -9.461 3.191 1 91.12 179 SER A O 1
ATOM 1349 N N . CYS A 1 180 ? -26.812 -9.836 1.053 1 91.69 180 CYS A N 1
ATOM 1350 C CA . CYS A 1 180 ? -25.547 -10.5 1.364 1 91.69 180 CYS A CA 1
ATOM 1351 C C . CYS A 1 180 ? -24.594 -9.555 2.086 1 91.69 180 CYS A C 1
ATOM 1353 O O . CYS A 1 180 ? -24.391 -8.422 1.645 1 91.69 180 CYS A O 1
ATOM 1355 N N . LYS A 1 181 ? -23.969 -10.039 3.156 1 89.69 181 LYS A N 1
ATOM 1356 C CA . LYS A 1 181 ? -23.047 -9.242 3.949 1 89.69 181 LYS A CA 1
ATOM 1357 C C . LYS A 1 181 ? -21.609 -9.75 3.801 1 89.69 181 LYS A C 1
ATOM 1359 O O . LYS A 1 181 ? -20.688 -9.242 4.449 1 89.69 181 LYS A O 1
ATOM 1364 N N . ALA A 1 182 ? -21.469 -10.766 2.938 1 93.75 182 ALA A N 1
ATOM 1365 C CA . ALA A 1 182 ? -20.156 -11.375 2.76 1 93.75 182 ALA A CA 1
ATOM 1366 C C . ALA A 1 182 ? -19.266 -10.5 1.892 1 93.75 182 ALA A C 1
ATOM 1368 O O . ALA A 1 182 ? -19.75 -9.617 1.173 1 93.75 182 ALA A O 1
ATOM 1369 N N . VAL A 1 183 ? -17.984 -10.742 2.053 1 92.44 183 VAL A N 1
ATOM 1370 C CA . VAL A 1 183 ? -17 -10.023 1.254 1 92.44 183 VAL A CA 1
ATOM 1371 C C . VAL A 1 183 ? -17.156 -10.406 -0.219 1 92.44 183 VAL A C 1
ATOM 1373 O O . VAL A 1 183 ? -17.188 -9.531 -1.089 1 92.44 183 VAL A O 1
ATOM 1376 N N . LEU A 1 184 ? -17.203 -11.703 -0.513 1 93.56 184 LEU A N 1
ATOM 1377 C CA . LEU A 1 184 ? -17.359 -12.188 -1.878 1 93.56 184 LEU A CA 1
ATOM 1378 C C . LEU A 1 184 ? -18.844 -12.266 -2.248 1 93.56 184 LEU A C 1
ATOM 1380 O O . LEU A 1 184 ? -19.469 -13.32 -2.123 1 93.56 184 LEU A O 1
ATOM 1384 N N . LYS A 1 185 ? -19.422 -11.219 -2.736 1 91.88 185 LYS A N 1
ATOM 1385 C CA . LYS A 1 185 ? -20.844 -11.117 -3.084 1 91.88 185 LYS A CA 1
ATOM 1386 C C . LYS A 1 185 ? -21.094 -11.664 -4.488 1 91.88 185 LYS A C 1
ATOM 1388 O O . LYS A 1 185 ? -21.5 -10.914 -5.383 1 91.88 185 LYS A O 1
ATOM 1393 N N . ASP A 1 186 ? -20.875 -12.891 -4.629 1 95.44 186 ASP A N 1
ATOM 1394 C CA . ASP A 1 186 ? -20.969 -13.578 -5.91 1 95.44 186 ASP A CA 1
ATOM 1395 C C . ASP A 1 186 ? -21.688 -14.914 -5.758 1 95.44 186 ASP A C 1
ATOM 1397 O O . ASP A 1 186 ? -21.25 -15.797 -5.023 1 95.44 186 ASP A O 1
ATOM 1401 N N . ALA A 1 187 ? -22.797 -15.023 -6.508 1 95.31 187 ALA A N 1
ATOM 1402 C CA . ALA A 1 187 ? -23.547 -16.266 -6.441 1 95.31 187 ALA A CA 1
ATOM 1403 C C . ALA A 1 187 ? -22.703 -17.453 -6.914 1 95.31 187 ALA A C 1
ATOM 1405 O O . ALA A 1 187 ? -22.938 -18.594 -6.52 1 95.31 187 ALA A O 1
ATOM 1406 N N . GLY A 1 188 ? -21.703 -17.188 -7.754 1 95.06 188 GLY A N 1
ATOM 1407 C CA . GLY A 1 188 ? -20.781 -18.203 -8.227 1 95.06 188 GLY A CA 1
ATOM 1408 C C . GLY A 1 188 ? -19.938 -18.797 -7.113 1 95.06 188 GLY A C 1
ATOM 1409 O O . GLY A 1 188 ? -19.328 -19.859 -7.293 1 95.06 188 GLY A O 1
ATOM 1410 N N . ALA A 1 189 ? -19.938 -18.141 -5.945 1 95.75 189 ALA A N 1
ATOM 1411 C CA . ALA A 1 189 ? -19.188 -18.641 -4.801 1 95.75 189 ALA A CA 1
ATOM 1412 C C . ALA A 1 189 ? -19.844 -19.891 -4.211 1 95.75 189 ALA A C 1
ATOM 1414 O O . ALA A 1 189 ? -19.188 -20.703 -3.584 1 95.75 189 ALA A O 1
ATOM 1415 N N . ILE A 1 190 ? -21.125 -20.047 -4.434 1 95.81 190 ILE A N 1
ATOM 1416 C CA . ILE A 1 190 ? -21.875 -21.125 -3.811 1 95.81 190 ILE A CA 1
ATOM 1417 C C . ILE A 1 190 ? -21.438 -22.469 -4.395 1 95.81 190 ILE A C 1
ATOM 1419 O O . ILE A 1 190 ? -21.016 -23.359 -3.658 1 95.81 190 ILE A O 1
ATOM 1423 N N . PRO A 1 191 ? -21.484 -22.625 -5.742 1 95.69 191 PRO A N 1
ATOM 1424 C CA . PRO A 1 191 ? -20.969 -23.875 -6.277 1 95.69 191 PRO A CA 1
ATOM 1425 C C . PRO A 1 191 ? -19.5 -24.094 -5.961 1 95.69 191 PRO A C 1
ATOM 1427 O O . PRO A 1 191 ? -19.062 -25.234 -5.793 1 95.69 191 PRO A O 1
ATOM 1430 N N . PHE A 1 192 ? -18.734 -23.094 -5.895 1 95.44 192 PHE A N 1
ATOM 1431 C CA . PHE A 1 192 ? -17.328 -23.172 -5.539 1 95.44 192 PHE A CA 1
ATOM 1432 C C . PHE A 1 192 ? -17.156 -23.75 -4.141 1 95.44 192 PHE A C 1
ATOM 1434 O O . PHE A 1 192 ? -16.312 -24.625 -3.924 1 95.44 192 PHE A O 1
ATOM 1441 N N . MET A 1 193 ? -17.922 -23.25 -3.191 1 94.94 193 MET A N 1
ATOM 1442 C CA . MET A 1 193 ? -17.906 -23.75 -1.823 1 94.94 193 MET A CA 1
ATOM 1443 C C . MET A 1 193 ? -18.312 -25.219 -1.782 1 94.94 193 MET A C 1
ATOM 1445 O O . MET A 1 193 ? -17.734 -26.016 -1.024 1 94.94 193 MET A O 1
ATOM 1449 N N . GLU A 1 194 ? -19.266 -25.531 -2.549 1 95.75 194 GLU A N 1
ATOM 1450 C CA . GLU A 1 194 ? -19.719 -26.922 -2.623 1 95.75 194 GLU A CA 1
ATOM 1451 C C . GLU A 1 194 ? -18.594 -27.828 -3.129 1 95.75 194 GLU A C 1
ATOM 1453 O O . GLU A 1 194 ? -18.375 -28.906 -2.586 1 95.75 194 GLU A O 1
ATOM 1458 N N . GLU A 1 195 ? -17.953 -27.391 -4.188 1 96.12 195 GLU A N 1
ATOM 1459 C CA . GLU A 1 195 ? -16.844 -28.156 -4.73 1 96.12 195 GLU A CA 1
ATOM 1460 C C . GLU A 1 195 ? -15.711 -28.297 -3.711 1 96.12 195 GLU A C 1
ATOM 1462 O O . GLU A 1 195 ? -15.102 -29.359 -3.586 1 96.12 195 GLU A O 1
ATOM 1467 N N . THR A 1 196 ? -15.438 -27.219 -3.004 1 95 196 THR A N 1
ATOM 1468 C CA . THR A 1 196 ? -14.422 -27.219 -1.954 1 95 196 THR A CA 1
ATOM 1469 C C . THR A 1 196 ? -14.742 -28.25 -0.886 1 95 196 THR A C 1
ATOM 1471 O O . THR A 1 196 ? -13.883 -29.047 -0.498 1 95 196 THR A O 1
ATOM 1474 N N . THR A 1 197 ? -15.953 -28.297 -0.466 1 94.81 197 THR A N 1
ATOM 1475 C CA . THR A 1 197 ? -16.406 -29.234 0.555 1 94.81 197 THR A CA 1
ATOM 1476 C C . THR A 1 197 ? -16.344 -30.672 0.037 1 94.81 197 THR A C 1
ATOM 1478 O O . THR A 1 197 ? -15.898 -31.578 0.744 1 94.81 197 THR A O 1
ATOM 1481 N N . LYS A 1 198 ? -16.812 -30.828 -1.128 1 96.44 198 LYS A N 1
ATOM 1482 C CA . LYS A 1 198 ? -16.812 -32.156 -1.75 1 96.44 198 LYS A CA 1
ATOM 1483 C C . LYS A 1 198 ? -15.406 -32.75 -1.783 1 96.44 198 LYS A C 1
ATOM 1485 O O . LYS A 1 198 ? -15.234 -33.938 -1.617 1 96.44 198 LYS A O 1
ATOM 1490 N N . ARG A 1 199 ? -14.43 -31.891 -1.971 1 95.88 199 ARG A N 1
ATOM 1491 C CA . ARG A 1 199 ? -13.047 -32.312 -2.1 1 95.88 199 ARG A CA 1
ATOM 1492 C C . ARG A 1 199 ? -12.383 -32.469 -0.731 1 95.88 199 ARG A C 1
ATOM 1494 O O . ARG A 1 199 ? -11.203 -32.781 -0.638 1 95.88 199 ARG A O 1
ATOM 1501 N N . GLY A 1 200 ? -13.102 -32.125 0.311 1 94.56 200 GLY A N 1
ATOM 1502 C CA . GLY A 1 200 ? -12.594 -32.281 1.664 1 94.56 200 GLY A CA 1
ATOM 1503 C C . GLY A 1 200 ? -11.703 -31.125 2.092 1 94.56 200 GLY A C 1
ATOM 1504 O O . GLY A 1 200 ? -10.906 -31.25 3.023 1 94.56 200 GLY A O 1
ATOM 1505 N N . MET A 1 201 ? -11.805 -29.984 1.335 1 93.69 201 MET A N 1
ATOM 1506 C CA . MET A 1 201 ? -11.047 -28.781 1.674 1 93.69 201 MET A CA 1
ATOM 1507 C C . MET A 1 201 ? -11.828 -27.891 2.627 1 93.69 201 MET A C 1
ATOM 1509 O O . MET A 1 201 ? -13.055 -28.016 2.742 1 93.69 201 MET A O 1
ATOM 1513 N N . SER A 1 202 ? -11.117 -27.094 3.342 1 88.94 202 SER A N 1
ATOM 1514 C CA . SER A 1 202 ? -11.758 -26.125 4.227 1 88.94 202 SER A CA 1
ATOM 1515 C C . SER A 1 202 ? -11.727 -24.734 3.617 1 88.94 202 SER A C 1
ATOM 1517 O O . SER A 1 202 ? -10.875 -24.422 2.777 1 88.94 202 SER A O 1
ATOM 1519 N N . TYR A 1 203 ? -12.688 -24 3.975 1 88.81 203 TYR A N 1
ATOM 1520 C CA . TYR A 1 203 ? -12.68 -22.578 3.617 1 88.81 203 TYR A CA 1
ATOM 1521 C C . TYR A 1 203 ? -12.938 -21.703 4.84 1 88.81 203 TYR A C 1
ATOM 1523 O O . TYR A 1 203 ? -13.578 -22.141 5.797 1 88.81 203 TYR A O 1
ATOM 1531 N N . ALA A 1 204 ? -12.414 -20.547 4.793 1 90.25 204 ALA A N 1
ATOM 1532 C CA . ALA A 1 204 ? -12.562 -19.625 5.914 1 90.25 204 ALA A CA 1
ATOM 1533 C C . ALA A 1 204 ? -13.992 -19.094 5.992 1 90.25 204 ALA A C 1
ATOM 1535 O O . ALA A 1 204 ? -14.578 -18.719 4.977 1 90.25 204 ALA A O 1
ATOM 1536 N N . GLU A 1 205 ? -14.484 -19 7.168 1 92.25 205 GLU A N 1
ATOM 1537 C CA . GLU A 1 205 ? -15.844 -18.516 7.375 1 92.25 205 GLU A CA 1
ATOM 1538 C C . GLU A 1 205 ? -15.883 -16.984 7.41 1 92.25 205 GLU A C 1
ATOM 1540 O O . GLU A 1 205 ? -16.828 -16.375 6.922 1 92.25 205 GLU A O 1
ATOM 1545 N N . SER A 1 206 ? -14.898 -16.438 8.039 1 96.75 206 SER A N 1
ATOM 1546 C CA . SER A 1 206 ? -14.914 -15 8.234 1 96.75 206 SER A CA 1
ATOM 1547 C C . SER A 1 206 ? -13.5 -14.422 8.211 1 96.75 206 SER A C 1
ATOM 1549 O O . SER A 1 206 ? -12.523 -15.172 8.211 1 96.75 206 SER A O 1
ATOM 1551 N N . CYS A 1 207 ? -13.391 -13.172 8.07 1 97 207 CYS A N 1
ATOM 1552 C CA . CYS A 1 207 ? -12.164 -12.398 8.188 1 97 207 CYS A CA 1
ATOM 1553 C C . CYS A 1 207 ? -12.367 -11.188 9.094 1 97 207 CYS A C 1
ATOM 1555 O O . CYS A 1 207 ? -13.492 -10.891 9.5 1 97 207 CYS A O 1
ATOM 1557 N N . THR A 1 208 ? -11.266 -10.578 9.492 1 96.5 208 THR A N 1
ATOM 1558 C CA . THR A 1 208 ? -11.391 -9.352 10.281 1 96.5 208 THR A CA 1
ATOM 1559 C C . THR A 1 208 ? -12.047 -8.242 9.461 1 96.5 208 THR A C 1
ATOM 1561 O O . THR A 1 208 ? -11.828 -8.148 8.258 1 96.5 208 THR A O 1
ATOM 1564 N N . LEU A 1 209 ? -12.789 -7.371 10.109 1 94.56 209 LEU A N 1
ATOM 1565 C CA . LEU A 1 209 ? -13.352 -6.191 9.461 1 94.56 209 LEU A CA 1
ATOM 1566 C C . LEU A 1 209 ? -12.258 -5.344 8.828 1 94.56 209 LEU A C 1
ATOM 1568 O O . LEU A 1 209 ? -12.438 -4.789 7.738 1 94.56 209 LEU A O 1
ATOM 1572 N N . GLN A 1 210 ? -11.078 -5.309 9.438 1 94.81 210 GLN A N 1
ATOM 1573 C CA . GLN A 1 210 ? -9.984 -4.434 9.008 1 94.81 210 GLN A CA 1
ATOM 1574 C C . GLN A 1 210 ? -9.336 -4.953 7.73 1 94.81 210 GLN A C 1
ATOM 1576 O O . GLN A 1 210 ? -8.578 -4.23 7.078 1 94.81 210 GLN A O 1
ATOM 1581 N N . SER A 1 211 ? -9.633 -6.215 7.355 1 95.88 211 SER A N 1
ATOM 1582 C CA . SER A 1 211 ? -9.234 -6.66 6.02 1 95.88 211 SER A CA 1
ATOM 1583 C C . SER A 1 211 ? -9.766 -5.719 4.945 1 95.88 211 SER A C 1
ATOM 1585 O O . SER A 1 211 ? -9.07 -5.426 3.973 1 95.88 211 SER A O 1
ATOM 1587 N N . LEU A 1 212 ? -10.969 -5.215 5.195 1 93.56 212 LEU A N 1
ATOM 1588 C CA . LEU A 1 212 ? -11.57 -4.297 4.234 1 93.56 212 LEU A CA 1
ATOM 1589 C C . LEU A 1 212 ? -10.836 -2.963 4.219 1 93.56 212 LEU A C 1
ATOM 1591 O O . LEU A 1 212 ? -10.594 -2.396 3.148 1 93.56 212 LEU A O 1
ATOM 1595 N N . THR A 1 213 ? -10.391 -2.459 5.344 1 93.31 213 THR A N 1
ATOM 1596 C CA . THR A 1 213 ? -9.594 -1.238 5.422 1 93.31 213 THR A CA 1
ATOM 1597 C C . THR A 1 213 ? -8.266 -1.411 4.688 1 93.31 213 THR A C 1
ATOM 1599 O O . THR A 1 213 ? -7.852 -0.528 3.934 1 93.31 213 THR A O 1
ATOM 1602 N N . ASN A 1 214 ? -7.707 -2.604 4.883 1 95.31 214 ASN A N 1
ATOM 1603 C CA . ASN A 1 214 ? -6.395 -2.885 4.305 1 95.31 214 ASN A CA 1
ATOM 1604 C C . ASN A 1 214 ? -6.457 -2.949 2.779 1 95.31 214 ASN A C 1
ATOM 1606 O O . ASN A 1 214 ? -5.477 -2.637 2.102 1 95.31 214 ASN A O 1
ATOM 1610 N N . ILE A 1 215 ? -7.551 -3.262 2.234 1 95.81 215 ILE A N 1
ATOM 1611 C CA . ILE A 1 215 ? -7.699 -3.494 0.802 1 95.81 215 ILE A CA 1
ATOM 1612 C C . ILE A 1 215 ? -7.992 -2.176 0.092 1 95.81 215 ILE A C 1
ATOM 1614 O O . ILE A 1 215 ? -7.816 -2.064 -1.124 1 95.81 215 ILE A O 1
ATOM 1618 N N . ALA A 1 216 ? -8.383 -1.171 0.818 1 93.56 216 ALA A N 1
ATOM 1619 C CA . ALA A 1 216 ? -8.961 0.054 0.268 1 93.56 216 ALA A CA 1
ATOM 1620 C C . ALA A 1 216 ? -7.984 0.737 -0.685 1 93.56 216 ALA A C 1
ATOM 1622 O O . ALA A 1 216 ? -8.391 1.289 -1.711 1 93.56 216 ALA A O 1
ATOM 1623 N N . LEU A 1 217 ? -6.664 0.617 -0.362 1 94.25 217 LEU A N 1
ATOM 1624 C CA . LEU A 1 217 ? -5.688 1.339 -1.17 1 94.25 217 LEU A CA 1
ATOM 1625 C C . LEU A 1 217 ? -4.895 0.378 -2.049 1 94.25 217 LEU A C 1
ATOM 1627 O O . LEU A 1 217 ? -3.896 0.77 -2.66 1 94.25 217 LEU A O 1
ATOM 1631 N N . HIS A 1 218 ? -5.273 -0.891 -2.061 1 96.94 218 HIS A N 1
ATOM 1632 C CA . HIS A 1 218 ? -4.582 -1.84 -2.926 1 96.94 218 HIS A CA 1
ATOM 1633 C C . HIS A 1 218 ? -4.926 -1.602 -4.395 1 96.94 218 HIS A C 1
ATOM 1635 O O . HIS A 1 218 ? -6.078 -1.767 -4.797 1 96.94 218 HIS A O 1
ATOM 1641 N N . GLU A 1 219 ? -3.898 -1.143 -5.227 1 97.31 219 GLU A N 1
ATOM 1642 C CA . GLU A 1 219 ? -4.152 -0.67 -6.586 1 97.31 219 GLU A CA 1
ATOM 1643 C C . GLU A 1 219 ? -3.145 -1.258 -7.57 1 97.31 219 GLU A C 1
ATOM 1645 O O . GLU A 1 219 ? -2.391 -0.522 -8.211 1 97.31 219 GLU A O 1
ATOM 1650 N N . PRO A 1 220 ? -3.252 -2.594 -7.801 1 98.06 220 PRO A N 1
ATOM 1651 C CA . PRO A 1 220 ? -2.334 -3.205 -8.766 1 98.06 220 PRO A CA 1
ATOM 1652 C C . PRO A 1 220 ? -2.361 -2.516 -10.125 1 98.06 220 PRO A C 1
ATOM 1654 O O . PRO A 1 220 ? -1.327 -2.412 -10.789 1 98.06 220 PRO A O 1
ATOM 1657 N N . ARG A 1 221 ? -3.473 -2.025 -10.578 1 97.75 221 ARG A N 1
ATOM 1658 C CA . ARG A 1 221 ? -3.6 -1.397 -11.891 1 97.75 221 ARG A CA 1
ATOM 1659 C C . ARG A 1 221 ? -2.727 -0.151 -11.984 1 97.75 221 ARG A C 1
ATOM 1661 O O . ARG A 1 221 ? -2.363 0.274 -13.086 1 97.75 221 ARG A O 1
ATOM 1668 N N . ALA A 1 222 ? -2.371 0.431 -10.875 1 96.38 222 ALA A N 1
ATOM 1669 C CA . ALA A 1 222 ? -1.614 1.68 -10.859 1 96.38 222 ALA A CA 1
ATOM 1670 C C . ALA A 1 222 ? -0.154 1.439 -11.234 1 96.38 222 ALA A C 1
ATOM 1672 O O . ALA A 1 222 ? 0.541 2.359 -11.672 1 96.38 222 ALA A O 1
ATOM 1673 N N . TYR A 1 223 ? 0.363 0.281 -11.055 1 93.31 223 TYR A N 1
ATOM 1674 C CA . TYR A 1 223 ? 1.791 0.108 -11.297 1 93.31 223 TYR A CA 1
ATOM 1675 C C . TYR A 1 223 ? 2.055 -1.121 -12.156 1 93.31 223 TYR A C 1
ATOM 1677 O O . TYR A 1 223 ? 3.209 -1.5 -12.375 1 93.31 223 TYR A O 1
ATOM 1685 N N . ILE A 1 224 ? 1.011 -1.685 -12.812 1 98 224 ILE A N 1
ATOM 1686 C CA . ILE A 1 224 ? 1.106 -2.898 -13.617 1 98 224 ILE A CA 1
ATOM 1687 C C . ILE A 1 224 ? 2.012 -2.652 -14.82 1 98 224 ILE A C 1
ATOM 1689 O O . ILE A 1 224 ? 2.68 -3.57 -15.305 1 98 224 ILE A O 1
ATOM 1693 N N . HIS A 1 225 ? 2.119 -1.401 -15.336 1 97.56 225 HIS A N 1
ATOM 1694 C CA . HIS A 1 225 ? 2.971 -1.056 -16.469 1 97.56 225 HIS A CA 1
ATOM 1695 C C . HIS A 1 225 ? 4.445 -1.214 -16.109 1 97.56 225 HIS A C 1
ATOM 1697 O O . HIS A 1 225 ? 5.289 -1.358 -17 1 97.56 225 HIS A O 1
ATOM 1703 N N . ARG A 1 226 ? 4.754 -1.264 -14.82 1 95.56 226 ARG A N 1
ATOM 1704 C CA . ARG A 1 226 ? 6.137 -1.307 -14.359 1 95.56 226 ARG A CA 1
ATOM 1705 C C . ARG A 1 226 ? 6.664 -2.736 -14.344 1 95.56 226 ARG A C 1
ATOM 1707 O O . ARG A 1 226 ? 7.848 -2.963 -14.078 1 95.56 226 ARG A O 1
ATOM 1714 N N . ILE A 1 227 ? 5.855 -3.748 -14.641 1 96.5 227 ILE A N 1
ATOM 1715 C CA . ILE A 1 227 ? 6.273 -5.145 -14.703 1 96.5 227 ILE A CA 1
ATOM 1716 C C . ILE A 1 227 ? 7.254 -5.344 -15.852 1 96.5 227 ILE A C 1
ATOM 1718 O O . ILE A 1 227 ? 8.188 -6.141 -15.75 1 96.5 227 ILE A O 1
ATOM 1722 N N . SER A 1 228 ? 6.988 -4.664 -16.922 1 95.88 228 SER A N 1
ATOM 1723 C CA . SER A 1 228 ? 7.828 -4.762 -18.109 1 95.88 228 SER A CA 1
ATOM 1724 C C . SER A 1 228 ? 9.281 -4.441 -17.781 1 95.88 228 SER A C 1
ATOM 1726 O O . SER A 1 228 ? 9.57 -3.512 -17.031 1 95.88 228 SER A O 1
ATOM 1728 N N . PRO A 1 229 ? 10.219 -5.242 -18.281 1 95.75 229 PRO A N 1
ATOM 1729 C CA . PRO A 1 229 ? 10.086 -6.195 -19.391 1 95.75 229 PRO A CA 1
ATOM 1730 C C . PRO A 1 229 ? 9.898 -7.633 -18.906 1 95.75 229 PRO A C 1
ATOM 1732 O O . PRO A 1 229 ? 10.039 -8.57 -19.703 1 95.75 229 PRO A O 1
ATOM 1735 N N . THR A 1 230 ? 9.609 -7.871 -17.609 1 96.06 230 THR A N 1
ATOM 1736 C CA . THR A 1 230 ? 9.297 -9.219 -17.141 1 96.06 230 THR A CA 1
ATOM 1737 C C . THR A 1 230 ? 8.055 -9.766 -17.844 1 96.06 230 THR A C 1
ATOM 1739 O O . THR A 1 230 ? 7.012 -9.102 -17.875 1 96.06 230 THR A O 1
ATOM 1742 N N . PRO A 1 231 ? 8.133 -10.93 -18.453 1 98.5 231 PRO A N 1
ATOM 1743 C CA . PRO A 1 231 ? 6.961 -11.492 -19.141 1 98.5 231 PRO A CA 1
ATOM 1744 C C . PRO A 1 231 ? 5.758 -11.648 -18.219 1 98.5 231 PRO A C 1
ATOM 1746 O O . PRO A 1 231 ? 5.906 -12.086 -17.062 1 98.5 231 PRO A O 1
ATOM 1749 N N . PHE A 1 232 ? 4.574 -11.32 -18.781 1 98.81 232 PHE A N 1
ATOM 1750 C CA . PHE A 1 232 ? 3.375 -11.234 -17.953 1 98.81 232 PHE A CA 1
ATOM 1751 C C . PHE A 1 232 ? 2.207 -11.953 -18.609 1 98.81 232 PHE A C 1
ATOM 1753 O O . PHE A 1 232 ? 1.864 -11.664 -19.766 1 98.81 232 PHE A O 1
ATOM 1760 N N . LEU A 1 233 ? 1.61 -12.945 -17.906 1 98.94 233 LEU A N 1
ATOM 1761 C CA . LEU A 1 233 ? 0.38 -13.594 -18.344 1 98.94 233 LEU A CA 1
ATOM 1762 C C . LEU A 1 233 ? -0.771 -13.273 -17.406 1 98.94 233 LEU A C 1
ATOM 1764 O O . LEU A 1 233 ? -0.647 -13.453 -16.188 1 98.94 233 LEU A O 1
ATOM 1768 N N . MET A 1 234 ? -1.872 -12.844 -17.953 1 98.94 234 MET A N 1
ATOM 1769 C CA . MET A 1 234 ? -3.107 -12.656 -17.203 1 98.94 234 MET A CA 1
ATOM 1770 C C . MET A 1 234 ? -4.223 -13.539 -17.75 1 98.94 234 MET A C 1
ATOM 1772 O O . MET A 1 234 ? -4.504 -13.516 -18.938 1 98.94 234 MET A O 1
ATOM 1776 N N . VAL A 1 235 ? -4.773 -14.312 -16.906 1 98.94 235 VAL A N 1
ATOM 1777 C CA . VAL A 1 235 ? -5.926 -15.148 -17.234 1 98.94 235 VAL A CA 1
ATOM 1778 C C . VAL A 1 235 ? -7.188 -14.555 -16.625 1 98.94 235 VAL A C 1
ATOM 1780 O O . VAL A 1 235 ? -7.219 -14.258 -15.422 1 98.94 235 VAL A O 1
ATOM 1783 N N . VAL A 1 236 ? -8.25 -14.391 -17.438 1 98.81 236 VAL A N 1
ATOM 1784 C CA . VAL A 1 236 ? -9.492 -13.797 -16.938 1 98.81 236 VAL A CA 1
ATOM 1785 C C . VAL A 1 236 ? -10.688 -14.625 -17.422 1 98.81 236 VAL A C 1
ATOM 1787 O O . VAL A 1 236 ? -10.625 -15.266 -18.469 1 98.81 236 VAL A O 1
ATOM 1790 N N . GLY A 1 237 ? -11.695 -14.711 -16.562 1 98.69 237 GLY A N 1
ATOM 1791 C CA . GLY A 1 237 ? -12.992 -15.18 -17.031 1 98.69 237 GLY A CA 1
ATOM 1792 C C . GLY A 1 237 ? -13.828 -14.086 -17.656 1 98.69 237 GLY A C 1
ATOM 1793 O O . GLY A 1 237 ? -13.844 -12.953 -17.172 1 98.69 237 GLY A O 1
ATOM 1794 N N . ASP A 1 238 ? -14.562 -14.375 -18.672 1 98.25 238 ASP A N 1
ATOM 1795 C CA . ASP A 1 238 ? -15.297 -13.312 -19.359 1 98.25 238 ASP A CA 1
ATOM 1796 C C . ASP A 1 238 ? -16.609 -13 -18.641 1 98.25 238 ASP A C 1
ATOM 1798 O O . ASP A 1 238 ? -17.344 -12.102 -19.047 1 98.25 238 ASP A O 1
ATOM 1802 N N . ARG A 1 239 ? -16.891 -13.688 -17.531 1 97.88 239 ARG A N 1
ATOM 1803 C CA . ARG A 1 239 ? -18.094 -13.43 -16.75 1 97.88 239 ARG A CA 1
ATOM 1804 C C . ARG A 1 239 ? -17.766 -13.25 -15.281 1 97.88 239 ARG A C 1
ATOM 1806 O O . ARG A 1 239 ? -18.516 -13.711 -14.406 1 97.88 239 ARG A O 1
ATOM 1813 N N . ASP A 1 240 ? -16.641 -12.734 -14.984 1 98.06 240 ASP A N 1
ATOM 1814 C CA . ASP A 1 240 ? -16.203 -12.539 -13.609 1 98.06 240 ASP A CA 1
ATOM 1815 C C . ASP A 1 240 ? -16.969 -11.391 -12.945 1 98.06 240 ASP A C 1
ATOM 1817 O O . ASP A 1 240 ? -16.828 -10.234 -13.352 1 98.06 240 ASP A O 1
ATOM 1821 N N . ILE A 1 241 ? -17.734 -11.742 -11.922 1 94 241 ILE A N 1
ATOM 1822 C CA . ILE A 1 241 ? -18.531 -10.758 -11.211 1 94 241 ILE A CA 1
ATOM 1823 C C . ILE A 1 241 ? -17.797 -10.305 -9.953 1 94 241 ILE A C 1
ATOM 1825 O O . ILE A 1 241 ? -18 -9.188 -9.477 1 94 241 ILE A O 1
ATOM 1829 N N . THR A 1 242 ? -17.031 -11.156 -9.383 1 95.69 242 THR A N 1
ATOM 1830 C CA . THR A 1 242 ? -16.297 -10.844 -8.164 1 95.69 242 THR A CA 1
ATOM 1831 C C . THR A 1 242 ? -15.281 -9.727 -8.422 1 95.69 242 THR A C 1
ATOM 1833 O O . THR A 1 242 ? -15.227 -8.758 -7.664 1 95.69 242 THR A O 1
ATOM 1836 N N . ILE A 1 243 ? -14.492 -9.891 -9.414 1 97.5 243 ILE A N 1
ATOM 1837 C CA . ILE A 1 243 ? -13.664 -8.852 -10.016 1 97.5 243 ILE A CA 1
ATOM 1838 C C . ILE A 1 243 ? -14.102 -8.609 -11.461 1 97.5 243 ILE A C 1
ATOM 1840 O O . ILE A 1 243 ? -13.711 -9.352 -12.367 1 97.5 243 ILE A O 1
ATOM 1844 N N . PRO A 1 244 ? -14.844 -7.629 -11.672 1 97.19 244 PRO A N 1
ATOM 1845 C CA . PRO A 1 244 ? -15.461 -7.453 -12.992 1 97.19 244 PRO A CA 1
ATOM 1846 C C . PRO A 1 244 ? -14.453 -7.562 -14.133 1 97.19 244 PRO A C 1
ATOM 1848 O O . PRO A 1 244 ? -13.391 -6.938 -14.086 1 97.19 244 PRO A O 1
ATOM 1851 N N . THR A 1 245 ? -14.836 -8.312 -15.141 1 98.31 245 THR A N 1
ATOM 1852 C CA . THR A 1 245 ? -13.961 -8.625 -16.266 1 98.31 245 THR A CA 1
ATOM 1853 C C . THR A 1 245 ? -13.445 -7.352 -16.922 1 98.31 245 THR A C 1
ATOM 1855 O O . THR A 1 245 ? -12.258 -7.238 -17.219 1 98.31 245 THR A O 1
ATOM 1858 N N . HIS A 1 246 ? -14.305 -6.387 -17.125 1 98 246 HIS A N 1
ATOM 1859 C CA . HIS A 1 246 ? -13.898 -5.184 -17.844 1 98 246 HIS A CA 1
ATOM 1860 C C . HIS A 1 246 ? -12.82 -4.426 -17.078 1 98 246 HIS A C 1
ATOM 1862 O O . HIS A 1 246 ? -11.922 -3.836 -17.688 1 98 246 HIS A O 1
ATOM 1868 N N . LEU A 1 247 ? -12.859 -4.422 -15.734 1 97.69 247 LEU A N 1
ATOM 1869 C CA . LEU A 1 247 ? -11.828 -3.76 -14.945 1 97.69 247 LEU A CA 1
ATOM 1870 C C . LEU A 1 247 ? -10.492 -4.488 -15.07 1 97.69 247 LEU A C 1
ATOM 1872 O O . LEU A 1 247 ? -9.438 -3.855 -15.125 1 97.69 247 LEU A O 1
ATOM 1876 N N . GLN A 1 248 ? -10.539 -5.84 -15.086 1 98.62 248 GLN A N 1
ATOM 1877 C CA . GLN A 1 248 ? -9.328 -6.629 -15.297 1 98.62 248 GLN A CA 1
ATOM 1878 C C . GLN A 1 248 ? -8.711 -6.324 -16.656 1 98.62 248 GLN A C 1
ATOM 1880 O O . GLN A 1 248 ? -7.5 -6.133 -16.766 1 98.62 248 GLN A O 1
ATOM 1885 N N . LEU A 1 249 ? -9.555 -6.242 -17.641 1 98.75 249 LEU A N 1
ATOM 1886 C CA . LEU A 1 249 ? -9.078 -5.973 -18.984 1 98.75 249 LEU A CA 1
ATOM 1887 C C . LEU A 1 249 ? -8.508 -4.562 -19.094 1 98.75 249 LEU A C 1
ATOM 1889 O O . LEU A 1 249 ? -7.508 -4.34 -19.781 1 98.75 249 LEU A O 1
ATOM 1893 N N . GLU A 1 250 ? -9.164 -3.576 -18.469 1 98.44 250 GLU A N 1
ATOM 1894 C CA . GLU A 1 250 ? -8.609 -2.225 -18.406 1 98.44 250 GLU A CA 1
ATOM 1895 C C . GLU A 1 250 ? -7.219 -2.221 -17.781 1 98.44 250 GLU A C 1
ATOM 1897 O O . GLU A 1 250 ? -6.316 -1.54 -18.281 1 98.44 250 GLU A O 1
ATOM 1902 N N . ALA A 1 251 ? -7.086 -2.941 -16.688 1 98.56 251 ALA A N 1
ATOM 1903 C CA . ALA A 1 251 ? -5.773 -3.051 -16.047 1 98.56 251 ALA A CA 1
ATOM 1904 C C . ALA A 1 251 ? -4.758 -3.688 -16.984 1 98.56 251 ALA A C 1
ATOM 1906 O O . ALA A 1 251 ? -3.629 -3.205 -17.109 1 98.56 251 ALA A O 1
ATOM 1907 N N . PHE A 1 252 ? -5.152 -4.762 -17.672 1 98.88 252 PHE A N 1
ATOM 1908 C CA . PHE A 1 252 ? -4.258 -5.445 -18.594 1 98.88 252 PHE A CA 1
ATOM 1909 C C . PHE A 1 252 ? -3.746 -4.484 -19.656 1 98.88 252 PHE A C 1
ATOM 1911 O O . PHE A 1 252 ? -2.576 -4.539 -20.047 1 98.88 252 PHE A O 1
ATOM 1918 N N . GLU A 1 253 ? -4.602 -3.635 -20.141 1 98.75 253 GLU A N 1
ATOM 1919 C CA . GLU A 1 253 ? -4.234 -2.709 -21.203 1 98.75 253 GLU A CA 1
ATOM 1920 C C . GLU A 1 253 ? -3.137 -1.752 -20.75 1 98.75 253 GLU A C 1
ATOM 1922 O O . GLU A 1 253 ? -2.373 -1.238 -21.562 1 98.75 253 GLU A O 1
ATOM 1927 N N . LYS A 1 254 ? -2.99 -1.528 -19.484 1 98.44 254 LYS A N 1
ATOM 1928 C CA . LYS A 1 254 ? -1.955 -0.649 -18.938 1 98.44 254 LYS A CA 1
ATOM 1929 C C . LYS A 1 254 ? -0.612 -1.367 -18.859 1 98.44 254 LYS A C 1
ATOM 1931 O O . LYS A 1 254 ? 0.436 -0.726 -18.75 1 98.44 254 LYS A O 1
ATOM 1936 N N . ALA A 1 255 ? -0.65 -2.707 -18.766 1 98.62 255 ALA A N 1
ATOM 1937 C CA . ALA A 1 255 ? 0.601 -3.461 -18.766 1 98.62 255 ALA A CA 1
ATOM 1938 C C . ALA A 1 255 ? 1.383 -3.24 -20.047 1 98.62 255 ALA A C 1
ATOM 1940 O O . ALA A 1 255 ? 0.795 -3.148 -21.141 1 98.62 255 ALA A O 1
ATOM 1941 N N . LEU A 1 256 ? 2.68 -3.162 -20 1 98.19 256 LEU A N 1
ATOM 1942 C CA . LEU A 1 256 ? 3.529 -3.031 -21.172 1 98.19 256 LEU A CA 1
ATOM 1943 C C . LEU A 1 256 ? 4.078 -4.387 -21.609 1 98.19 256 LEU A C 1
ATOM 1945 O O . LEU A 1 256 ? 3.887 -5.387 -20.906 1 98.19 256 LEU A O 1
ATOM 1949 N N . GLN A 1 257 ? 4.711 -4.391 -22.734 1 98.12 257 GLN A N 1
ATOM 1950 C CA . GLN A 1 257 ? 5.211 -5.629 -23.328 1 98.12 257 GLN A CA 1
ATOM 1951 C C . GLN A 1 257 ? 6.457 -6.121 -22.594 1 98.12 257 GLN A C 1
ATOM 1953 O O . GLN A 1 257 ? 7.227 -5.316 -22.062 1 98.12 257 GLN A O 1
ATOM 1958 N N . PRO A 1 258 ? 6.629 -7.5 -22.594 1 98.06 258 PRO A N 1
ATOM 1959 C CA . PRO A 1 258 ? 5.781 -8.547 -23.172 1 98.06 258 PRO A CA 1
ATOM 1960 C C . PRO A 1 258 ? 4.617 -8.93 -22.266 1 98.06 258 PRO A C 1
ATOM 1962 O O . PRO A 1 258 ? 4.801 -9.086 -21.062 1 98.06 258 PRO A O 1
ATOM 1965 N N . LYS A 1 259 ? 3.457 -9.078 -22.812 1 98.56 259 LYS A N 1
ATOM 1966 C CA . LYS A 1 259 ? 2.252 -9.469 -22.094 1 98.56 259 LYS A CA 1
ATOM 1967 C C . LYS A 1 259 ? 1.385 -10.406 -22.922 1 98.56 259 LYS A C 1
ATOM 1969 O O . LYS A 1 259 ? 1.381 -10.328 -24.156 1 98.56 259 LYS A O 1
ATOM 1974 N N . THR A 1 260 ? 0.728 -11.297 -22.25 1 98.75 260 THR A N 1
ATOM 1975 C CA . THR A 1 260 ? -0.196 -12.258 -22.844 1 98.75 260 THR A CA 1
ATOM 1976 C C . THR A 1 260 ? -1.515 -12.281 -22.078 1 98.75 260 THR A C 1
ATOM 1978 O O . THR A 1 260 ? -1.521 -12.25 -20.844 1 98.75 260 THR A O 1
ATOM 1981 N N . LEU A 1 261 ? -2.602 -12.344 -22.812 1 98.88 261 LEU A N 1
ATOM 1982 C CA . LEU A 1 261 ? -3.932 -12.43 -22.234 1 98.88 261 LEU A CA 1
ATOM 1983 C C . LEU A 1 261 ? -4.613 -13.742 -22.609 1 98.88 261 LEU A C 1
ATOM 1985 O O . LEU A 1 261 ? -4.594 -14.133 -23.781 1 98.88 261 LEU A O 1
ATOM 1989 N N . LYS A 1 262 ? -5.105 -14.422 -21.672 1 98.94 262 LYS A N 1
ATOM 1990 C CA . LYS A 1 262 ? -5.984 -15.57 -21.906 1 98.94 262 LYS A CA 1
ATOM 1991 C C . LYS A 1 262 ? -7.375 -15.32 -21.328 1 98.94 262 LYS A C 1
ATOM 1993 O O . LYS A 1 262 ? -7.52 -15.094 -20.125 1 98.94 262 LYS A O 1
ATOM 1998 N N . ILE A 1 263 ? -8.375 -15.336 -22.094 1 98.88 263 ILE A N 1
ATOM 1999 C CA . ILE A 1 263 ? -9.766 -15.227 -21.656 1 98.88 263 ILE A CA 1
ATOM 2000 C C . ILE A 1 263 ? -10.43 -16.609 -21.688 1 98.88 263 ILE A C 1
ATOM 2002 O O . ILE A 1 263 ? -10.438 -17.266 -22.719 1 98.88 263 ILE A O 1
ATOM 2006 N N . ILE A 1 264 ? -10.898 -17.016 -20.609 1 98.75 264 ILE A N 1
ATOM 2007 C CA . ILE A 1 264 ? -11.664 -18.25 -20.547 1 98.75 264 ILE A CA 1
ATOM 2008 C C . ILE A 1 264 ? -13.148 -17.953 -20.734 1 98.75 264 ILE A C 1
ATOM 2010 O O . ILE A 1 264 ? -13.797 -17.391 -19.844 1 98.75 264 ILE A O 1
ATOM 2014 N N . ARG A 1 265 ? -13.703 -18.406 -21.828 1 97.75 265 ARG A N 1
ATOM 2015 C CA . ARG A 1 265 ? -15.094 -18.109 -22.172 1 97.75 265 ARG A CA 1
ATOM 2016 C C . ARG A 1 265 ? -16.062 -18.875 -21.281 1 97.75 265 ARG A C 1
ATOM 2018 O O . ARG A 1 265 ? -15.844 -20.047 -21 1 97.75 265 ARG A O 1
ATOM 2025 N N . GLY A 1 266 ? -17.047 -18.203 -20.828 1 97.31 266 GLY A N 1
ATOM 2026 C CA . GLY A 1 266 ? -18.078 -18.797 -20 1 97.31 266 GLY A CA 1
ATOM 2027 C C . GLY A 1 266 ? -17.688 -18.922 -18.547 1 97.31 266 GLY A C 1
ATOM 2028 O O . GLY A 1 266 ? -18.469 -19.406 -17.719 1 97.31 266 GLY A O 1
ATOM 2029 N N . ALA A 1 267 ? -16.547 -18.469 -18.203 1 98.38 267 ALA A N 1
ATOM 2030 C CA . ALA A 1 267 ? -16.047 -18.625 -16.844 1 98.38 267 ALA A CA 1
ATOM 2031 C C . ALA A 1 267 ? -16.234 -17.359 -16.031 1 98.38 267 ALA A C 1
ATOM 2033 O O . ALA A 1 267 ? -16.031 -16.25 -16.531 1 98.38 267 ALA A O 1
ATOM 2034 N N . GLY A 1 268 ? -16.688 -17.547 -14.828 1 98.06 268 GLY A N 1
ATOM 2035 C CA . GLY A 1 268 ? -16.641 -16.484 -13.836 1 98.06 268 GLY A CA 1
ATOM 2036 C C . GLY A 1 268 ? -15.375 -16.484 -13.008 1 98.06 268 GLY A C 1
ATOM 2037 O O . GLY A 1 268 ? -14.297 -16.812 -13.523 1 98.06 268 GLY A O 1
ATOM 2038 N N . HIS A 1 269 ? -15.453 -16.016 -11.773 1 98.25 269 HIS A N 1
ATOM 2039 C CA . HIS A 1 269 ? -14.289 -15.844 -10.906 1 98.25 269 HIS A CA 1
ATOM 2040 C C . HIS A 1 269 ? -13.742 -17.188 -10.445 1 98.25 269 HIS A C 1
ATOM 2042 O O . HIS A 1 269 ? -12.547 -17.328 -10.195 1 98.25 269 HIS A O 1
ATOM 2048 N N . PHE A 1 270 ? -14.625 -18.219 -10.422 1 97.75 270 PHE A N 1
ATOM 2049 C CA . PHE A 1 270 ? -14.273 -19.422 -9.664 1 97.75 270 PHE A CA 1
ATOM 2050 C C . PHE A 1 270 ? -14.078 -20.609 -10.594 1 97.75 270 PHE A C 1
ATOM 2052 O O . PHE A 1 270 ? -13.398 -21.578 -10.234 1 97.75 270 PHE A O 1
ATOM 2059 N N . GLU A 1 271 ? -14.562 -20.609 -11.773 1 97.62 271 GLU A N 1
ATOM 2060 C CA . GLU A 1 271 ? -14.516 -21.734 -12.695 1 97.62 271 GLU A CA 1
ATOM 2061 C C . GLU A 1 271 ? -13.078 -22.062 -13.102 1 97.62 271 GLU A C 1
ATOM 2063 O O . GLU A 1 271 ? -12.734 -23.234 -13.305 1 97.62 271 GLU A O 1
ATOM 2068 N N . PRO A 1 272 ? -12.211 -21.094 -13.109 1 98 272 PRO A N 1
ATOM 2069 C CA . PRO A 1 272 ? -10.844 -21.375 -13.555 1 98 272 PRO A CA 1
ATOM 2070 C C . PRO A 1 272 ? -10.094 -22.312 -12.609 1 98 272 PRO A C 1
ATOM 2072 O O . PRO A 1 272 ? -9 -22.781 -12.93 1 98 272 PRO A O 1
ATOM 2075 N N . TYR A 1 273 ? -10.633 -22.688 -11.477 1 97.62 273 TYR A N 1
ATOM 2076 C CA . TYR A 1 273 ? -9.922 -23.453 -10.469 1 97.62 273 TYR A CA 1
ATOM 2077 C C . TYR A 1 273 ? -10.148 -24.953 -10.672 1 97.62 273 TYR A C 1
ATOM 2079 O O . TYR A 1 273 ? -9.414 -25.781 -10.117 1 97.62 273 TYR A O 1
ATOM 2087 N N . TYR A 1 274 ? -11.141 -25.359 -11.391 1 96.94 274 TYR A N 1
ATOM 2088 C CA . TYR A 1 274 ? -11.469 -26.781 -11.523 1 96.94 274 TYR A CA 1
ATOM 2089 C C . TYR A 1 274 ? -12.289 -27.031 -12.781 1 96.94 274 TYR A C 1
ATOM 2091 O O . TYR A 1 274 ? -12.758 -26.094 -13.43 1 96.94 274 TYR A O 1
ATOM 2099 N N . GLY A 1 275 ? -12.367 -28.266 -13.125 1 97.06 275 GLY A N 1
ATOM 2100 C CA . GLY A 1 275 ? -13.203 -28.641 -14.25 1 97.06 275 GLY A CA 1
ATOM 2101 C C . GLY A 1 275 ? -12.609 -28.266 -15.594 1 97.06 275 GLY A C 1
ATOM 2102 O O . GLY A 1 275 ? -11.391 -28.188 -15.742 1 97.06 275 GLY A O 1
ATOM 2103 N N . GLU A 1 276 ? -13.445 -28.109 -16.547 1 97.69 276 GLU A N 1
ATOM 2104 C CA . GLU A 1 276 ? -13.008 -27.828 -17.922 1 97.69 276 GLU A CA 1
ATOM 2105 C C . GLU A 1 276 ? -12.305 -26.484 -18 1 97.69 276 GLU A C 1
ATOM 2107 O O . GLU A 1 276 ? -11.328 -26.328 -18.75 1 97.69 276 GLU A O 1
ATOM 2112 N N . SER A 1 277 ? -12.805 -25.516 -17.312 1 98.25 277 SER A N 1
ATOM 2113 C CA . SER A 1 277 ? -12.172 -24.188 -17.312 1 98.25 277 SER A CA 1
ATOM 2114 C C . SER A 1 277 ? -10.75 -24.266 -16.75 1 98.25 277 SER A C 1
ATOM 2116 O O . SER A 1 277 ? -9.859 -23.562 -17.234 1 98.25 277 SER A O 1
ATOM 2118 N N . PHE A 1 278 ? -10.547 -25.094 -15.766 1 98.5 278 PHE A N 1
ATOM 2119 C CA . PHE A 1 278 ? -9.211 -25.328 -15.234 1 98.5 278 PHE A CA 1
ATOM 2120 C C . PHE A 1 278 ? -8.289 -25.891 -16.297 1 98.5 278 PHE A C 1
ATOM 2122 O O . PHE A 1 278 ? -7.141 -25.453 -16.438 1 98.5 278 PHE A O 1
ATOM 2129 N N . GLU A 1 279 ? -8.758 -26.859 -17.031 1 98.56 279 GLU A N 1
ATOM 2130 C CA . GLU A 1 279 ? -7.938 -27.484 -18.062 1 98.56 279 GLU A CA 1
ATOM 2131 C C . GLU A 1 279 ? -7.496 -26.469 -19.109 1 98.56 279 GLU A C 1
ATOM 2133 O O . GLU A 1 279 ? -6.332 -26.453 -19.516 1 98.56 279 GLU A O 1
ATOM 2138 N N . GLU A 1 280 ? -8.43 -25.625 -19.5 1 98.69 280 GLU A N 1
ATOM 2139 C CA . GLU A 1 280 ? -8.102 -24.562 -20.438 1 98.69 280 GLU A CA 1
ATOM 2140 C C . GLU A 1 280 ? -7.121 -23.562 -19.828 1 98.69 280 GLU A C 1
ATOM 2142 O O . GLU A 1 280 ? -6.172 -23.141 -20.484 1 98.69 280 GLU A O 1
ATOM 2147 N N . ASN A 1 281 ? -7.336 -23.219 -18.641 1 98.88 281 ASN A N 1
ATOM 2148 C CA . ASN A 1 281 ? -6.504 -22.281 -17.875 1 98.88 281 ASN A CA 1
ATOM 2149 C C . ASN A 1 281 ? -5.066 -22.781 -17.75 1 98.88 281 ASN A C 1
ATOM 2151 O O . ASN A 1 281 ? -4.129 -22.109 -18.172 1 98.88 281 ASN A O 1
ATOM 2155 N N . ILE A 1 282 ? -4.914 -23.984 -17.281 1 98.88 282 ILE A N 1
ATOM 2156 C CA . ILE A 1 282 ? -3.59 -24.547 -17 1 98.88 282 ILE A CA 1
ATOM 2157 C C . ILE A 1 282 ? -2.842 -24.766 -18.312 1 98.88 282 ILE A C 1
ATOM 2159 O O . ILE A 1 282 ? -1.621 -24.609 -18.375 1 98.88 282 ILE A O 1
ATOM 2163 N N . ALA A 1 283 ? -3.529 -25.109 -19.359 1 98.75 283 ALA A N 1
ATOM 2164 C CA . ALA A 1 283 ? -2.895 -25.266 -20.672 1 98.75 283 ALA A CA 1
ATOM 2165 C C . ALA A 1 283 ? -2.264 -23.969 -21.141 1 98.75 283 ALA A C 1
ATOM 2167 O O . ALA A 1 283 ? -1.139 -23.953 -21.641 1 98.75 283 ALA A O 1
ATOM 2168 N N . ALA A 1 284 ? -2.979 -22.844 -20.969 1 98.81 284 ALA A N 1
ATOM 2169 C CA . ALA A 1 284 ? -2.459 -21.531 -21.344 1 98.81 284 ALA A CA 1
ATOM 2170 C C . ALA A 1 284 ? -1.236 -21.156 -20.516 1 98.81 284 ALA A C 1
ATOM 2172 O O . ALA A 1 284 ? -0.276 -20.594 -21.031 1 98.81 284 ALA A O 1
ATOM 2173 N N . GLN A 1 285 ? -1.27 -21.453 -19.25 1 98.88 285 GLN A N 1
ATOM 2174 C CA . GLN A 1 285 ? -0.155 -21.156 -18.359 1 98.88 285 GLN A CA 1
ATOM 2175 C C . GLN A 1 285 ? 1.08 -21.969 -18.719 1 98.88 285 GLN A C 1
ATOM 2177 O O . GLN A 1 285 ? 2.197 -21.453 -18.734 1 98.88 285 GLN A O 1
ATOM 2182 N N . LEU A 1 286 ? 0.885 -23.25 -19.047 1 98.75 286 LEU A N 1
ATOM 2183 C CA . LEU A 1 286 ? 1.992 -24.109 -19.453 1 98.75 286 LEU A CA 1
ATOM 2184 C C . LEU A 1 286 ? 2.596 -23.641 -20.766 1 98.75 286 LEU A C 1
ATOM 2186 O O . LEU A 1 286 ? 3.816 -23.656 -20.938 1 98.75 286 LEU A O 1
ATOM 2190 N N . GLU A 1 287 ? 1.752 -23.219 -21.688 1 98.5 287 GLU A N 1
ATOM 2191 C CA . GLU A 1 287 ? 2.244 -22.672 -22.953 1 98.5 287 GLU A CA 1
ATOM 2192 C C . GLU A 1 287 ? 3.082 -21.406 -22.719 1 98.5 287 GLU A C 1
ATOM 2194 O O . GLU A 1 287 ? 4.145 -21.25 -23.312 1 98.5 287 GLU A O 1
ATOM 2199 N N . PHE A 1 288 ? 2.605 -20.562 -21.891 1 98.69 288 PHE A N 1
ATOM 2200 C CA . PHE A 1 288 ? 3.326 -19.344 -21.516 1 98.69 288 PHE A CA 1
ATOM 2201 C C . PHE A 1 288 ? 4.684 -19.688 -20.922 1 98.69 288 PHE A C 1
ATOM 2203 O O . PHE A 1 288 ? 5.703 -19.109 -21.312 1 98.69 288 PHE A O 1
ATOM 2210 N N . LEU A 1 289 ? 4.699 -20.594 -19.969 1 98.56 289 LEU A N 1
ATOM 2211 C CA . LEU A 1 289 ? 5.934 -20.984 -19.297 1 98.56 289 LEU A CA 1
ATOM 2212 C C . LEU A 1 289 ? 6.93 -21.578 -20.297 1 98.56 289 LEU A C 1
ATOM 2214 O O . LEU A 1 289 ? 8.125 -21.266 -20.234 1 98.56 289 LEU A O 1
ATOM 2218 N N . LYS A 1 290 ? 6.449 -22.406 -21.172 1 96.94 290 LYS A N 1
ATOM 2219 C CA . LYS A 1 290 ? 7.309 -22.969 -22.203 1 96.94 290 LYS A CA 1
ATOM 2220 C C . LYS A 1 290 ? 7.949 -21.859 -23.047 1 96.94 290 LYS A C 1
ATOM 2222 O O . LYS A 1 290 ? 9.133 -21.922 -23.359 1 96.94 290 LYS A O 1
ATOM 2227 N N . SER A 1 291 ? 7.199 -20.891 -23.359 1 95.75 291 SER A N 1
ATOM 2228 C CA . SER A 1 291 ? 7.672 -19.797 -24.203 1 95.75 291 SER A CA 1
ATOM 2229 C C . SER A 1 291 ? 8.742 -18.969 -23.5 1 95.75 291 SER A C 1
ATOM 2231 O O . SER A 1 291 ? 9.727 -18.562 -24.109 1 95.75 291 SER A O 1
ATOM 2233 N N . ILE A 1 292 ? 8.609 -18.766 -22.219 1 95.56 292 ILE A N 1
ATOM 2234 C CA . ILE A 1 292 ? 9.508 -17.812 -21.562 1 95.56 292 ILE A CA 1
ATOM 2235 C C . ILE A 1 292 ? 10.711 -18.547 -20.984 1 95.56 292 ILE A C 1
ATOM 2237 O O . ILE A 1 292 ? 11.797 -17.984 -20.859 1 95.56 292 ILE A O 1
ATOM 2241 N N . LEU A 1 293 ? 10.57 -19.766 -20.609 1 92.25 293 LEU A N 1
ATOM 2242 C CA . LEU A 1 293 ? 11.664 -20.5 -19.984 1 92.25 293 LEU A CA 1
ATOM 2243 C C . LEU A 1 293 ? 12.508 -21.219 -21.031 1 92.25 293 LEU A C 1
ATOM 2245 O O . LEU A 1 293 ? 13.688 -21.5 -20.812 1 92.25 293 LEU A O 1
ATOM 2249 N N . TYR A 1 294 ? 11.867 -21.594 -22.078 1 79.75 294 TYR A N 1
ATOM 2250 C CA . TYR A 1 294 ? 12.625 -22.125 -23.219 1 79.75 294 TYR A CA 1
ATOM 2251 C C . TYR A 1 294 ? 13.492 -21.031 -23.828 1 79.75 294 TYR A C 1
ATOM 2253 O O . TYR A 1 294 ? 14.656 -21.281 -24.172 1 79.75 294 TYR A O 1
ATOM 2261 N N . ASN A 1 295 ? 12.961 -19.891 -23.938 1 72.06 295 ASN A N 1
ATOM 2262 C CA . ASN A 1 295 ? 13.695 -18.75 -24.5 1 72.06 295 ASN A CA 1
ATOM 2263 C C . ASN A 1 295 ? 14.906 -18.391 -23.656 1 72.06 295 ASN A C 1
ATOM 2265 O O . ASN A 1 295 ? 15.953 -18.016 -24.172 1 72.06 295 ASN A O 1
ATOM 2269 N N . MET A 1 296 ? 14.766 -18.562 -22.484 1 75.5 296 MET A N 1
ATOM 2270 C CA . MET A 1 296 ? 15.883 -18.312 -21.594 1 75.5 296 MET A CA 1
ATOM 2271 C C . MET A 1 296 ? 17 -19.328 -21.812 1 75.5 296 MET A C 1
ATOM 2273 O O . MET A 1 296 ? 18.172 -18.984 -21.734 1 75.5 296 MET A O 1
ATOM 2277 N N . TYR A 1 297 ? 16.562 -20.5 -22.094 1 69 297 TYR A N 1
ATOM 2278 C CA . TYR A 1 297 ? 17.531 -21.562 -22.375 1 69 297 TYR A CA 1
ATOM 2279 C C . TYR A 1 297 ? 18.281 -21.266 -23.672 1 69 297 TYR A C 1
ATOM 2281 O O . TYR A 1 297 ? 19.516 -21.359 -23.703 1 69 297 TYR A O 1
ATOM 2289 N N . LEU A 1 298 ? 17.516 -20.812 -24.594 1 68.62 298 LEU A N 1
ATOM 2290 C CA . LEU A 1 298 ? 18.141 -20.5 -25.875 1 68.62 298 LEU A CA 1
ATOM 2291 C C . LEU A 1 298 ? 19.094 -19.312 -25.75 1 68.62 298 LEU A C 1
ATOM 2293 O O . LEU A 1 298 ? 20.188 -19.312 -26.312 1 68.62 298 LEU A O 1
ATOM 2297 N N . ALA A 1 299 ? 18.656 -18.375 -24.953 1 68.56 299 ALA A N 1
ATOM 2298 C CA . ALA A 1 299 ? 19.484 -17.203 -24.734 1 68.56 299 ALA A CA 1
ATOM 2299 C C . ALA A 1 299 ? 20.766 -17.562 -24 1 68.56 299 ALA A C 1
ATOM 2301 O O . ALA A 1 299 ? 21.844 -17.047 -24.328 1 68.56 299 ALA A O 1
ATOM 2302 N N . ALA A 1 300 ? 20.688 -18.438 -23.188 1 68.56 300 ALA A N 1
ATOM 2303 C CA . ALA A 1 300 ? 21.859 -18.891 -22.422 1 68.56 300 ALA A CA 1
ATOM 2304 C C . ALA A 1 300 ? 22.844 -19.641 -23.328 1 68.56 300 ALA A C 1
ATOM 2306 O O . ALA A 1 300 ? 24.062 -19.438 -23.234 1 68.56 300 ALA A O 1
ATOM 2307 N N . ILE A 1 301 ? 22.297 -20.375 -24.219 1 65.56 301 ILE A N 1
ATOM 2308 C CA . ILE A 1 301 ? 23.125 -21.141 -25.141 1 65.56 301 ILE A CA 1
ATOM 2309 C C . ILE A 1 301 ? 23.859 -20.172 -26.078 1 65.56 301 ILE A C 1
ATOM 2311 O O . ILE A 1 301 ? 25.047 -20.344 -26.344 1 65.56 301 ILE A O 1
ATOM 2315 N N . LEU A 1 302 ? 23.109 -19.156 -26.453 1 67.69 302 LEU A N 1
ATOM 2316 C CA . LEU A 1 302 ? 23.688 -18.188 -27.391 1 67.69 302 LEU A CA 1
ATOM 2317 C C . LEU A 1 302 ? 24.781 -17.391 -26.703 1 67.69 302 LEU A C 1
ATOM 2319 O O . LEU A 1 302 ? 25.844 -17.125 -27.312 1 67.69 302 LEU A O 1
ATOM 2323 N N . GLU A 1 303 ? 24.547 -17.016 -25.516 1 71.75 303 GLU A N 1
ATOM 2324 C CA . GLU A 1 303 ? 25.547 -16.266 -24.766 1 71.75 303 GLU A CA 1
ATOM 2325 C C . GLU A 1 303 ? 26.812 -17.094 -24.547 1 71.75 303 GLU A C 1
ATOM 2327 O O . GLU A 1 303 ? 27.922 -16.578 -24.672 1 71.75 303 GLU A O 1
ATOM 2332 N N . GLU A 1 304 ? 26.688 -18.375 -24.219 1 72.06 304 GLU A N 1
ATOM 2333 C CA . GLU A 1 304 ? 27.812 -19.281 -24.047 1 72.06 304 GLU A CA 1
ATOM 2334 C C . GLU A 1 304 ? 28.578 -19.453 -25.344 1 72.06 304 GLU A C 1
ATOM 2336 O O . GLU A 1 304 ? 29.812 -19.484 -25.344 1 72.06 304 GLU A O 1
ATOM 2341 N N . LYS A 1 305 ? 27.875 -19.406 -26.438 1 72.81 305 LYS A N 1
ATOM 2342 C CA . LYS A 1 305 ? 28.516 -19.547 -27.75 1 72.81 305 LYS A CA 1
ATOM 2343 C C . LYS A 1 305 ? 29.297 -18.281 -28.109 1 72.81 305 LYS A C 1
ATOM 2345 O O . LYS A 1 305 ? 30.406 -18.344 -28.625 1 72.81 305 LYS A O 1
ATOM 2350 N N . ILE A 1 306 ? 28.656 -17.203 -27.812 1 76.06 306 ILE A N 1
ATOM 2351 C CA . ILE A 1 306 ? 29.297 -15.93 -28.109 1 76.06 306 ILE A CA 1
ATOM 2352 C C . ILE A 1 306 ? 30.562 -15.781 -27.281 1 76.06 306 ILE A C 1
ATOM 2354 O O . ILE A 1 306 ? 31.609 -15.352 -27.781 1 76.06 306 ILE A O 1
ATOM 2358 N N . LYS A 1 307 ? 30.516 -16.109 -26.062 1 78.88 307 LYS A N 1
ATOM 2359 C CA . LYS A 1 307 ? 31.703 -16.078 -25.203 1 78.88 307 LYS A CA 1
ATOM 2360 C C . LYS A 1 307 ? 32.812 -16.969 -25.75 1 78.88 307 LYS A C 1
ATOM 2362 O O . LYS A 1 307 ? 33.969 -16.562 -25.781 1 78.88 307 LYS A O 1
ATOM 2367 N N . LYS A 1 308 ? 32.469 -18.188 -26.328 1 79.62 308 LYS A N 1
ATOM 2368 C CA . LYS A 1 308 ? 33.438 -19.141 -26.875 1 79.62 308 LYS A CA 1
ATOM 2369 C C . LYS A 1 308 ? 34.062 -18.609 -28.156 1 79.62 308 LYS A C 1
ATOM 2371 O O . LYS A 1 308 ? 35.25 -18.734 -28.375 1 79.62 308 LYS A O 1
ATOM 2376 N N . LEU A 1 309 ? 33.25 -18 -28.859 1 79.06 309 LEU A N 1
ATOM 2377 C CA . LEU A 1 309 ? 33.719 -17.422 -30.109 1 79.06 309 LEU A CA 1
ATOM 2378 C C . LEU A 1 309 ? 34.688 -16.25 -29.844 1 79.06 309 LEU A C 1
ATOM 2380 O O . LEU A 1 309 ? 35.688 -16.094 -30.531 1 79.06 309 LEU A O 1
ATOM 2384 N N . ARG A 1 310 ? 34.312 -15.461 -28.891 1 75.56 310 ARG A N 1
ATOM 2385 C CA . ARG A 1 310 ? 35.188 -14.352 -28.531 1 75.56 310 ARG A CA 1
ATOM 2386 C C . ARG A 1 310 ? 36.531 -14.859 -27.984 1 75.56 310 ARG A C 1
ATOM 2388 O O . ARG A 1 310 ? 37.594 -14.273 -28.25 1 75.56 310 ARG A O 1
ATOM 2395 N N . ALA A 1 311 ? 36.562 -15.938 -27.281 1 81.31 311 ALA A N 1
ATOM 2396 C CA . ALA A 1 311 ? 37.781 -16.547 -26.734 1 81.31 311 ALA A CA 1
ATOM 2397 C C . ALA A 1 311 ? 38.625 -17.141 -27.844 1 81.31 311 ALA A C 1
ATOM 2399 O O . ALA A 1 311 ? 39.875 -17.141 -27.734 1 81.31 311 ALA A O 1
ATOM 2400 N N . LEU A 1 312 ? 38.031 -17.578 -28.75 1 71.19 312 LEU A N 1
ATOM 2401 C CA . LEU A 1 312 ? 38.75 -18.156 -29.859 1 71.19 312 LEU A CA 1
ATOM 2402 C C . LEU A 1 312 ? 39.438 -17.062 -30.688 1 71.19 312 LEU A C 1
ATOM 2404 O O . LEU A 1 312 ? 40.469 -17.297 -31.344 1 71.19 312 LEU A O 1
ATOM 2408 N N . ARG A 1 313 ? 38.844 -15.914 -30.578 1 67.88 313 ARG A N 1
ATOM 2409 C CA . ARG A 1 313 ? 39.406 -14.805 -31.328 1 67.88 313 ARG A CA 1
ATOM 2410 C C . ARG A 1 313 ? 40.562 -14.156 -30.562 1 67.88 313 ARG A C 1
ATOM 2412 O O . ARG A 1 313 ? 41.375 -13.438 -31.156 1 67.88 313 ARG A O 1
ATOM 2419 N N . GLU A 1 314 ? 40.594 -14.43 -29.391 1 59.25 314 GLU A N 1
ATOM 2420 C CA . GLU A 1 314 ? 41.781 -14.008 -28.672 1 59.25 314 GLU A CA 1
ATOM 2421 C C . GLU A 1 314 ? 42.844 -15.102 -28.656 1 59.25 314 GLU A C 1
ATOM 2423 O O . GLU A 1 314 ? 44.031 -14.82 -28.734 1 59.25 314 GLU A O 1
ATOM 2428 N N . MET B 1 1 ? -8.188 26.094 28.281 1 73.31 1 MET B N 1
ATOM 2429 C CA . MET B 1 1 ? -6.941 26.844 28.219 1 73.31 1 MET B CA 1
ATOM 2430 C C . MET B 1 1 ? -5.941 26.188 27.281 1 73.31 1 MET B C 1
ATOM 2432 O O . MET B 1 1 ? -5.945 24.969 27.125 1 73.31 1 MET B O 1
ATOM 2436 N N . ALA B 1 2 ? -5.27 27.141 26.625 1 84.69 2 ALA B N 1
ATOM 2437 C CA . ALA B 1 2 ? -4.211 26.656 25.734 1 84.69 2 ALA B CA 1
ATOM 2438 C C . ALA B 1 2 ? -3.184 25.828 26.516 1 84.69 2 ALA B C 1
ATOM 2440 O O . ALA B 1 2 ? -2.832 26.172 27.641 1 84.69 2 ALA B O 1
ATOM 2441 N N . SER B 1 3 ? -2.869 24.594 26.062 1 93.69 3 SER B N 1
ATOM 2442 C CA . SER B 1 3 ? -1.889 23.734 26.703 1 93.69 3 SER B CA 1
ATOM 2443 C C . SER B 1 3 ? -1.122 22.906 25.688 1 93.69 3 SER B C 1
ATOM 2445 O O . SER B 1 3 ? -1.539 22.797 24.531 1 93.69 3 SER B O 1
ATOM 2447 N N . MET B 1 4 ? 0.071 22.547 26.141 1 96.38 4 MET B N 1
ATOM 2448 C CA . MET B 1 4 ? 0.933 21.672 25.344 1 96.38 4 MET B CA 1
ATOM 2449 C C . MET B 1 4 ? 1.397 20.469 26.172 1 96.38 4 MET B C 1
ATOM 2451 O O . MET B 1 4 ? 1.945 20.641 27.266 1 96.38 4 MET B O 1
ATOM 2455 N N . HIS B 1 5 ? 1.101 19.219 25.688 1 96.94 5 HIS B N 1
ATOM 2456 C CA . HIS B 1 5 ? 1.574 18.062 26.422 1 96.94 5 HIS B CA 1
ATOM 2457 C C . HIS B 1 5 ? 1.762 16.859 25.5 1 96.94 5 HIS B C 1
ATOM 2459 O O . HIS B 1 5 ? 1.109 16.75 24.469 1 96.94 5 HIS B O 1
ATOM 2465 N N . ASP B 1 6 ? 2.629 15.977 25.906 1 98.25 6 ASP B N 1
ATOM 2466 C CA . ASP B 1 6 ? 2.908 14.758 25.156 1 98.25 6 ASP B CA 1
ATOM 2467 C C . ASP B 1 6 ? 1.811 13.711 25.375 1 98.25 6 ASP B C 1
ATOM 2469 O O . ASP B 1 6 ? 1.212 13.648 26.453 1 98.25 6 ASP B O 1
ATOM 2473 N N . VAL B 1 7 ? 1.573 12.984 24.344 1 98.62 7 VAL B N 1
ATOM 2474 C CA . VAL B 1 7 ? 0.563 11.93 24.422 1 98.62 7 VAL B CA 1
ATOM 2475 C C . VAL B 1 7 ? 1.102 10.648 23.781 1 98.62 7 VAL B C 1
ATOM 2477 O O . VAL B 1 7 ? 2.01 10.695 22.953 1 98.62 7 VAL B O 1
ATOM 2480 N N . ASP B 1 8 ? 0.611 9.5 24.234 1 98.75 8 ASP B N 1
ATOM 2481 C CA . ASP B 1 8 ? 0.798 8.195 23.609 1 98.75 8 ASP B CA 1
ATOM 2482 C C . ASP B 1 8 ? -0.444 7.781 22.812 1 98.75 8 ASP B C 1
ATOM 2484 O O . ASP B 1 8 ? -1.543 7.719 23.375 1 98.75 8 ASP B O 1
ATOM 2488 N N . ILE B 1 9 ? -0.273 7.535 21.578 1 98.62 9 ILE B N 1
ATOM 2489 C CA . ILE B 1 9 ? -1.376 7.215 20.688 1 98.62 9 ILE B CA 1
ATOM 2490 C C . ILE B 1 9 ? -1.31 5.742 20.281 1 98.62 9 ILE B C 1
ATOM 2492 O O . ILE B 1 9 ? -0.419 5.336 19.531 1 98.62 9 ILE B O 1
ATOM 2496 N N . PRO B 1 10 ? -2.227 4.926 20.719 1 98 10 PRO B N 1
ATOM 2497 C CA . PRO B 1 10 ? -2.199 3.506 20.375 1 98 10 PRO B CA 1
ATOM 2498 C C . PRO B 1 10 ? -2.566 3.258 18.906 1 98 10 PRO B C 1
ATOM 2500 O O . PRO B 1 10 ? -3.447 3.932 18.359 1 98 10 PRO B O 1
ATOM 2503 N N . THR B 1 11 ? -1.884 2.354 18.328 1 97.5 11 THR B N 1
ATOM 2504 C CA . THR B 1 11 ? -2.205 1.955 16.969 1 97.5 11 THR B CA 1
ATOM 2505 C C . THR B 1 11 ? -2.924 0.609 16.953 1 97.5 11 THR B C 1
ATOM 2507 O O . THR B 1 11 ? -2.891 -0.131 17.938 1 97.5 11 THR B O 1
ATOM 2510 N N . TYR B 1 12 ? -3.531 0.287 15.867 1 96.75 12 TYR B N 1
ATOM 2511 C CA . TYR B 1 12 ? -4.262 -0.958 15.664 1 96.75 12 TYR B CA 1
ATOM 2512 C C . TYR B 1 12 ? -3.367 -2.164 15.914 1 96.75 12 TYR B C 1
ATOM 2514 O O . TYR B 1 12 ? -3.799 -3.15 16.516 1 96.75 12 TYR B O 1
ATOM 2522 N N . ASP B 1 13 ? -2.115 -2.027 15.484 1 94.56 13 ASP B N 1
ATOM 2523 C CA . ASP B 1 13 ? -1.225 -3.182 15.562 1 94.56 13 ASP B CA 1
ATOM 2524 C C . ASP B 1 13 ? -0.39 -3.145 16.844 1 94.56 13 ASP B C 1
ATOM 2526 O O . ASP B 1 13 ? 0.606 -3.861 16.953 1 94.56 13 ASP B O 1
ATOM 2530 N N . GLY B 1 14 ? -0.701 -2.252 17.797 1 95.94 14 GLY B N 1
ATOM 2531 C CA . GLY B 1 14 ? -0.228 -2.412 19.156 1 95.94 14 GLY B CA 1
ATOM 2532 C C . GLY B 1 14 ? 0.952 -1.517 19.5 1 95.94 14 GLY B C 1
ATOM 2533 O O . GLY B 1 14 ? 1.602 -1.693 20.531 1 95.94 14 GLY B O 1
ATOM 2534 N N . LEU B 1 15 ? 1.308 -0.584 18.688 1 97.88 15 LEU B N 1
ATOM 2535 C CA . LEU B 1 15 ? 2.373 0.368 18.984 1 97.88 15 LEU B CA 1
ATOM 2536 C C . LEU B 1 15 ? 1.822 1.596 19.703 1 97.88 15 LEU B C 1
ATOM 2538 O O . LEU B 1 15 ? 0.612 1.835 19.688 1 97.88 15 LEU B O 1
ATOM 2542 N N . LYS B 1 16 ? 2.691 2.295 20.281 1 98.75 16 LYS B N 1
ATOM 2543 C CA . LYS B 1 16 ? 2.41 3.641 20.766 1 98.75 16 LYS B CA 1
ATOM 2544 C C . LYS B 1 16 ? 3.168 4.691 19.969 1 98.75 16 LYS B C 1
ATOM 2546 O O . LYS B 1 16 ? 4.402 4.73 20 1 98.75 16 LYS B O 1
ATOM 2551 N N . LEU B 1 17 ? 2.449 5.492 19.281 1 98.81 17 LEU B N 1
ATOM 2552 C CA . LEU B 1 17 ? 3.057 6.664 18.656 1 98.81 17 LEU B CA 1
ATOM 2553 C C . LEU B 1 17 ? 3.162 7.816 19.641 1 98.81 17 LEU B C 1
ATOM 2555 O O . LEU B 1 17 ? 2.244 8.047 20.438 1 98.81 17 LEU B O 1
ATOM 2559 N N . LYS B 1 18 ? 4.238 8.5 19.594 1 98.88 18 LYS B N 1
ATOM 25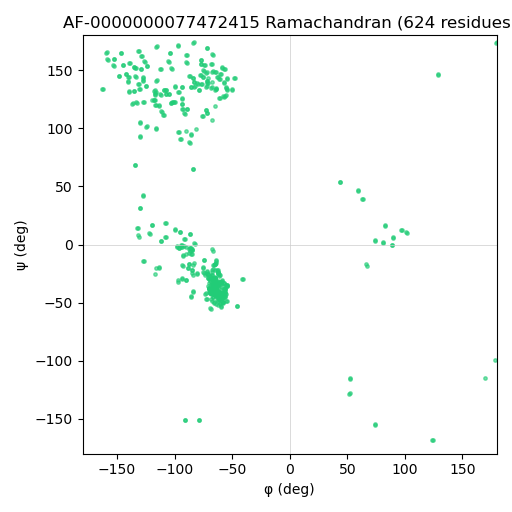60 C CA . LYS B 1 18 ? 4.414 9.664 20.469 1 98.88 18 LYS B CA 1
ATOM 2561 C C . LYS B 1 18 ? 3.979 10.945 19.766 1 98.88 18 LYS B C 1
ATOM 2563 O O . LYS B 1 18 ? 4.398 11.219 18.641 1 98.88 18 LYS B O 1
ATOM 2568 N N . GLY B 1 19 ? 3.064 11.672 20.422 1 98.75 19 GLY B N 1
ATOM 2569 C CA . GLY B 1 19 ? 2.611 12.945 19.875 1 98.75 19 GLY B CA 1
ATOM 2570 C C . GLY B 1 19 ? 2.689 14.086 20.859 1 98.75 19 GLY B C 1
ATOM 2571 O O . GLY B 1 19 ? 2.934 13.867 22.047 1 98.75 19 GLY B O 1
ATOM 2572 N N . THR B 1 20 ? 2.66 15.266 20.406 1 98.81 20 THR B N 1
ATOM 2573 C CA . THR B 1 20 ? 2.461 16.484 21.188 1 98.81 20 THR B CA 1
ATOM 2574 C C . THR B 1 20 ? 1.132 17.141 20.828 1 98.81 20 THR B C 1
ATOM 2576 O O . THR B 1 20 ? 0.904 17.5 19.672 1 98.81 20 THR B O 1
ATOM 2579 N N . LEU B 1 21 ? 0.286 17.266 21.812 1 98.81 21 LEU B N 1
ATOM 2580 C CA . LEU B 1 21 ? -0.984 17.953 21.625 1 98.81 21 LEU B CA 1
ATOM 2581 C C . LEU B 1 21 ? -0.863 19.422 22.016 1 98.81 21 LEU B C 1
ATOM 2583 O O . LEU B 1 21 ? -0.516 19.734 23.156 1 98.81 21 LEU B O 1
ATOM 2587 N N . TYR B 1 22 ? -1.044 20.281 21.078 1 98.69 22 TYR B N 1
ATOM 2588 C CA . TYR B 1 22 ? -1.177 21.719 21.266 1 98.69 22 TYR B CA 1
ATOM 2589 C C . TYR B 1 22 ? -2.643 22.125 21.359 1 98.69 22 TYR B C 1
ATOM 2591 O O . TYR B 1 22 ? -3.258 22.469 20.344 1 98.69 22 TYR B O 1
ATOM 2599 N N . SER B 1 23 ? -3.146 22.141 22.531 1 98.19 23 SER B N 1
ATOM 2600 C CA . SER B 1 23 ? -4.574 22.375 22.734 1 98.19 23 SER B CA 1
ATOM 2601 C C . SER B 1 23 ? -4.883 23.859 22.844 1 98.19 23 SER B C 1
ATOM 2603 O O . SER B 1 23 ? -4.094 24.625 23.406 1 98.19 23 SER B O 1
ATOM 2605 N N . VAL B 1 24 ? -6.078 24.25 22.312 1 97.81 24 VAL B N 1
ATOM 2606 C CA . VAL B 1 24 ? -6.523 25.641 22.453 1 97.81 24 VAL B CA 1
ATOM 2607 C C . VAL B 1 24 ? -7.844 25.688 23.219 1 97.81 24 VAL B C 1
ATOM 2609 O O . VAL B 1 24 ? -8.609 26.641 23.094 1 97.81 24 VAL B O 1
ATOM 2612 N N . GLY B 1 25 ? -8.141 24.578 23.891 1 96.62 25 GLY B N 1
ATOM 2613 C CA . GLY B 1 25 ? -9.352 24.516 24.688 1 96.62 25 GLY B CA 1
ATOM 2614 C C . GLY B 1 25 ? -10.258 23.359 24.297 1 96.62 25 GLY B C 1
ATOM 2615 O O . GLY B 1 25 ? -9.844 22.453 23.594 1 96.62 25 GLY B O 1
ATOM 2616 N N . ALA B 1 26 ? -11.453 23.375 24.797 1 96.38 26 ALA B N 1
ATOM 2617 C CA . ALA B 1 26 ? -12.375 22.25 24.656 1 96.38 26 ALA B CA 1
ATOM 2618 C C . ALA B 1 26 ? -13.141 22.328 23.344 1 96.38 26 ALA B C 1
ATOM 2620 O O . ALA B 1 26 ? -13.562 23.406 22.922 1 96.38 26 ALA B O 1
ATOM 2621 N N . LYS B 1 27 ? -13.234 21.172 22.688 1 96.44 27 LYS B N 1
ATOM 2622 C CA . LYS B 1 27 ? -14.109 20.969 21.547 1 96.44 27 LYS B CA 1
ATOM 2623 C C . LYS B 1 27 ? -13.758 21.938 20.406 1 96.44 27 LYS B C 1
ATOM 2625 O O . LYS B 1 27 ? -14.633 22.625 19.875 1 96.44 27 LYS B O 1
ATOM 2630 N N . LYS B 1 28 ? -12.469 22.016 20.125 1 97.31 28 LYS B N 1
ATOM 2631 C CA . LYS B 1 28 ? -11.961 22.875 19.062 1 97.31 28 LYS B CA 1
ATOM 2632 C C . LYS B 1 28 ? -11.539 22.062 17.844 1 97.31 28 LYS B C 1
ATOM 2634 O O . LYS B 1 28 ? -11.32 20.844 17.953 1 97.31 28 LYS B O 1
ATOM 2639 N N . PRO B 1 29 ? -11.492 22.672 16.672 1 98.19 29 PRO B N 1
ATOM 2640 C CA . PRO B 1 29 ? -10.883 21.984 15.523 1 98.19 29 PRO B CA 1
ATOM 2641 C C . PRO B 1 29 ? -9.445 21.562 15.789 1 98.19 29 PRO B C 1
ATOM 2643 O O . PRO B 1 29 ? -8.75 22.172 16.609 1 98.19 29 PRO B O 1
ATOM 2646 N N . LEU B 1 30 ? -9.023 20.5 15.148 1 98.69 30 LEU B N 1
ATOM 2647 C CA . LEU B 1 30 ? -7.68 19.969 15.359 1 98.69 30 LEU B CA 1
ATOM 2648 C C . LEU B 1 30 ? -7.016 19.625 14.031 1 98.69 30 LEU B C 1
ATOM 2650 O O . LEU B 1 30 ? -7.645 19.031 13.156 1 98.69 30 LEU B O 1
ATOM 2654 N N . ILE B 1 31 ? -5.793 20.047 13.812 1 98.94 31 ILE B N 1
ATOM 2655 C CA . ILE B 1 31 ? -4.973 19.625 12.68 1 98.94 31 ILE B CA 1
ATOM 2656 C C . ILE B 1 31 ? -3.99 18.547 13.125 1 98.94 31 ILE B C 1
ATOM 2658 O O . ILE B 1 31 ? -3.207 18.75 14.055 1 98.94 31 ILE B O 1
ATOM 2662 N N . ILE B 1 32 ? -3.992 17.391 12.523 1 98.94 32 ILE B N 1
ATOM 2663 C CA . ILE B 1 32 ? -3.037 16.312 12.766 1 98.94 32 ILE B CA 1
ATOM 2664 C C . ILE B 1 32 ? -1.831 16.484 11.844 1 98.94 32 ILE B C 1
ATOM 2666 O O . ILE B 1 32 ? -1.959 16.391 10.625 1 98.94 32 ILE B O 1
ATOM 2670 N N . LEU B 1 33 ? -0.666 16.703 12.43 1 98.75 33 LEU B N 1
ATOM 2671 C CA . LEU B 1 33 ? 0.54 17.031 11.688 1 98.75 33 LEU B CA 1
ATOM 2672 C C . LEU B 1 33 ? 1.536 15.883 11.703 1 98.75 33 LEU B C 1
ATOM 2674 O O . LEU B 1 33 ? 1.809 15.312 12.758 1 98.75 33 LEU B O 1
ATOM 2678 N N . THR B 1 34 ? 2.074 15.555 10.562 1 97.94 34 THR B N 1
ATOM 2679 C CA . THR B 1 34 ? 3.156 14.578 10.523 1 97.94 34 THR B CA 1
ATOM 2680 C C . THR B 1 34 ? 4.223 14.992 9.516 1 97.94 34 THR B C 1
ATOM 2682 O O . THR B 1 34 ? 3.906 15.539 8.453 1 97.94 34 THR B O 1
ATOM 2685 N N . SER B 1 35 ? 5.469 14.727 9.82 1 96.56 35 SER B N 1
ATOM 2686 C CA . SER B 1 35 ? 6.629 15.109 9.016 1 96.56 35 SER B CA 1
ATOM 2687 C C . SER B 1 35 ? 6.887 14.102 7.898 1 96.56 35 SER B C 1
ATOM 2689 O O . SER B 1 35 ? 6.219 13.07 7.82 1 96.56 35 SER B O 1
ATOM 2691 N N . GLY B 1 36 ? 7.836 14.477 7.082 1 95.94 36 GLY B N 1
ATOM 2692 C CA . GLY B 1 36 ? 8.172 13.703 5.895 1 95.94 36 GLY B CA 1
ATOM 2693 C C . GLY B 1 36 ? 9.023 12.484 6.195 1 95.94 36 GLY B C 1
ATOM 2694 O O . GLY B 1 36 ? 8.891 11.875 7.258 1 95.94 36 GLY B O 1
ATOM 2695 N N . PHE B 1 37 ? 9.82 12.039 5.359 1 95.44 37 PHE B N 1
ATOM 2696 C CA . PHE B 1 37 ? 10.57 10.797 5.23 1 95.44 37 PHE B CA 1
ATOM 2697 C C . PHE B 1 37 ? 11.234 10.43 6.551 1 95.44 37 PHE B C 1
ATOM 2699 O O . PHE B 1 37 ? 10.992 9.352 7.098 1 95.44 37 PHE B O 1
ATOM 2706 N N . SER B 1 38 ? 11.984 11.344 7.129 1 95.44 38 SER B N 1
ATOM 2707 C CA . SER B 1 38 ? 12.781 11.055 8.32 1 95.44 38 SER B CA 1
ATOM 2708 C C . SER B 1 38 ? 12.578 12.125 9.391 1 95.44 38 SER B C 1
ATOM 2710 O O . SER B 1 38 ? 13.273 12.125 10.406 1 95.44 38 SER B O 1
ATOM 2712 N N . GLY B 1 39 ? 11.633 13 9.141 1 95.5 39 GLY B N 1
ATOM 2713 C CA . GLY B 1 39 ? 11.391 14.055 10.109 1 95.5 39 GLY B CA 1
ATOM 2714 C C . GLY B 1 39 ? 10.664 13.57 11.352 1 95.5 39 GLY B C 1
ATOM 2715 O O . GLY B 1 39 ? 9.945 12.562 11.297 1 95.5 39 GLY B O 1
ATOM 2716 N N . THR B 1 40 ? 10.914 14.344 12.438 1 96.56 40 THR B N 1
ATOM 2717 C CA . THR B 1 40 ? 10.219 14.062 13.688 1 96.56 40 THR B CA 1
ATOM 2718 C C . THR B 1 40 ? 9.305 15.227 14.07 1 96.56 40 THR B C 1
ATOM 2720 O O . THR B 1 40 ? 9.328 16.281 13.43 1 96.56 40 THR B O 1
ATOM 2723 N N . ARG B 1 41 ? 8.484 14.984 15.102 1 96.62 41 ARG B N 1
ATOM 2724 C CA . ARG B 1 41 ? 7.43 15.93 15.453 1 96.62 41 ARG B CA 1
ATOM 2725 C C . ARG B 1 41 ? 8.016 17.25 15.914 1 96.62 41 ARG B C 1
ATOM 2727 O O . ARG B 1 41 ? 7.328 18.281 15.898 1 96.62 41 ARG B O 1
ATOM 2734 N N . ASP B 1 42 ? 9.289 17.281 16.266 1 94.19 42 ASP B N 1
ATOM 2735 C CA . ASP B 1 42 ? 9.938 18.516 16.719 1 94.19 42 ASP B CA 1
ATOM 2736 C C . ASP B 1 42 ? 10.625 19.234 15.562 1 94.19 42 ASP B C 1
ATOM 2738 O O . ASP B 1 42 ? 11.164 20.328 15.742 1 94.19 42 ASP B O 1
ATOM 2742 N N . HIS B 1 43 ? 10.539 18.578 14.391 1 94.62 43 HIS B N 1
ATOM 2743 C CA . HIS B 1 43 ? 11.18 19.156 13.203 1 94.62 43 HIS B CA 1
ATOM 2744 C C . HIS B 1 43 ? 10.258 20.156 12.508 1 94.62 43 HIS B C 1
ATOM 2746 O O . HIS B 1 43 ? 9.539 19.797 11.578 1 94.62 43 HIS B O 1
ATOM 2752 N N . PHE B 1 44 ? 10.352 21.453 12.773 1 96.31 44 PHE B N 1
ATOM 2753 C CA . PHE B 1 44 ? 9.688 22.594 12.156 1 96.31 44 PHE B CA 1
ATOM 2754 C C . PHE B 1 44 ? 8.188 22.547 12.422 1 96.31 44 PHE B C 1
ATOM 2756 O O . PHE B 1 44 ? 7.5 23.562 12.273 1 96.31 44 PHE B O 1
ATOM 2763 N N . LEU B 1 45 ? 7.527 21.422 12.852 1 97.88 45 LEU B N 1
ATOM 2764 C CA . LEU B 1 45 ? 6.09 21.281 13.039 1 97.88 45 LEU B CA 1
ATOM 2765 C C . LEU B 1 45 ? 5.598 22.188 14.172 1 97.88 45 LEU B C 1
ATOM 2767 O O . LEU B 1 45 ? 4.469 22.672 14.141 1 97.88 45 LEU B O 1
ATOM 2771 N N . PRO B 1 46 ? 6.43 22.438 15.219 1 97.75 46 PRO B N 1
ATOM 2772 C CA . PRO B 1 46 ? 5.984 23.359 16.266 1 97.75 46 PRO B CA 1
ATOM 2773 C C . PRO B 1 46 ? 5.668 24.75 15.734 1 97.75 46 PRO B C 1
ATOM 2775 O O . PRO B 1 46 ? 4.793 25.438 16.266 1 97.75 46 PRO B O 1
ATOM 2778 N N . ASP B 1 47 ? 6.379 25.203 14.656 1 98.25 47 ASP B N 1
ATOM 2779 C CA . ASP B 1 47 ? 6.082 26.5 14.047 1 98.25 47 ASP B CA 1
ATOM 2780 C C . ASP B 1 47 ? 4.684 26.516 13.438 1 98.25 47 ASP B C 1
ATOM 2782 O O . ASP B 1 47 ? 3.951 27.5 13.562 1 98.25 47 ASP B O 1
ATOM 2786 N N . PHE B 1 48 ? 4.348 25.422 12.727 1 98.69 48 PHE B N 1
ATOM 2787 C CA . PHE B 1 48 ? 3.004 25.297 12.172 1 98.69 48 PHE B CA 1
ATOM 2788 C C . PHE B 1 48 ? 1.961 25.266 13.281 1 98.69 48 PHE B C 1
ATOM 2790 O O . PHE B 1 48 ? 0.959 25.984 13.227 1 98.69 48 PHE B O 1
ATOM 2797 N N . ALA B 1 49 ? 2.209 24.422 14.297 1 98.62 49 ALA B N 1
ATOM 2798 C CA . ALA B 1 49 ? 1.283 24.266 15.414 1 98.62 49 ALA B CA 1
ATOM 2799 C C . ALA B 1 49 ? 1.006 25.609 16.094 1 98.62 49 ALA B C 1
ATOM 2801 O O . ALA B 1 49 ? -0.139 25.922 16.422 1 98.62 49 ALA B O 1
ATOM 2802 N N . ALA B 1 50 ? 2.049 26.406 16.25 1 98.31 50 ALA B N 1
ATOM 2803 C CA . ALA B 1 50 ? 1.906 27.719 16.891 1 98.31 50 ALA B CA 1
ATOM 2804 C C . ALA B 1 50 ? 0.991 28.625 16.078 1 98.31 50 ALA B C 1
ATOM 2806 O O . ALA B 1 50 ? 0.171 29.359 16.641 1 98.31 50 ALA B O 1
ATOM 2807 N N . ARG B 1 51 ? 1.159 28.609 14.75 1 98.69 51 ARG B N 1
ATOM 2808 C CA . ARG B 1 51 ? 0.33 29.453 13.891 1 98.69 51 ARG B CA 1
ATOM 2809 C C . ARG B 1 51 ? -1.117 28.969 13.891 1 98.69 51 ARG B C 1
ATOM 2811 O O . ARG B 1 51 ? -2.045 29.781 13.891 1 98.69 51 ARG B O 1
ATOM 2818 N N . PHE B 1 52 ? -1.352 27.641 13.867 1 98.62 52 PHE B N 1
ATOM 2819 C CA . PHE B 1 52 ? -2.699 27.094 13.969 1 98.62 52 PHE B CA 1
ATOM 2820 C C . PHE B 1 52 ? -3.338 27.469 15.305 1 98.62 52 PHE B C 1
ATOM 2822 O O . PHE B 1 52 ? -4.492 27.891 15.344 1 98.62 52 PHE B O 1
ATOM 2829 N N . ASN B 1 53 ? -2.549 27.344 16.406 1 98.5 53 ASN B N 1
ATOM 2830 C CA . ASN B 1 53 ? -3.057 27.703 17.719 1 98.5 53 ASN B CA 1
ATOM 2831 C C . ASN B 1 53 ? -3.457 29.172 17.781 1 98.5 53 ASN B C 1
ATOM 2833 O O . ASN B 1 53 ? -4.504 29.516 18.328 1 98.5 53 ASN B O 1
ATOM 2837 N N . ALA B 1 54 ? -2.637 30.016 17.219 1 97.94 54 ALA B N 1
ATOM 2838 C CA . ALA B 1 54 ? -2.916 31.453 17.219 1 97.94 54 ALA B CA 1
ATOM 2839 C C . ALA B 1 54 ? -4.219 31.75 16.484 1 97.94 54 ALA B C 1
ATOM 2841 O O . ALA B 1 54 ? -4.902 32.75 16.781 1 97.94 54 ALA B O 1
ATOM 2842 N N . ALA B 1 55 ? -4.578 30.906 15.555 1 97.38 55 ALA B N 1
ATOM 2843 C CA . ALA B 1 55 ? -5.801 31.078 14.773 1 97.38 55 ALA B CA 1
ATOM 2844 C C . ALA B 1 55 ? -6.984 30.391 15.445 1 97.38 55 ALA B C 1
ATOM 2846 O O . ALA B 1 55 ? -8.094 30.391 14.906 1 97.38 55 ALA B O 1
ATOM 2847 N N . GLY B 1 56 ? -6.773 29.703 16.594 1 96.81 56 GLY B N 1
ATOM 2848 C CA . GLY B 1 56 ? -7.855 29.094 17.344 1 96.81 56 GLY B CA 1
ATOM 2849 C C . GLY B 1 56 ? -8.031 27.609 17.047 1 96.81 56 GLY B C 1
ATOM 2850 O O . GLY B 1 56 ? -9.055 27.031 17.406 1 96.81 56 GLY B O 1
ATOM 2851 N N . TYR B 1 57 ? -7.086 27 16.375 1 98.12 57 TYR B N 1
ATOM 2852 C CA . TYR B 1 57 ? -7.133 25.578 16.062 1 98.12 57 TYR B CA 1
ATOM 2853 C C . TYR B 1 57 ? -6.137 24.797 16.906 1 98.12 57 TYR B C 1
ATOM 2855 O O . TYR B 1 57 ? -5.016 25.266 17.141 1 98.12 57 TYR B O 1
ATOM 2863 N N . GLY B 1 58 ? -6.543 23.656 17.516 1 98.56 58 GLY B N 1
ATOM 2864 C CA . GLY B 1 58 ? -5.578 22.734 18.094 1 98.56 58 GLY B CA 1
ATOM 2865 C C . GLY B 1 58 ? -4.699 22.062 17.062 1 98.56 58 GLY B C 1
ATOM 2866 O O . GLY B 1 58 ? -5 22.094 15.867 1 98.56 58 GLY B O 1
ATOM 2867 N N . ALA B 1 59 ? -3.619 21.5 17.516 1 98.88 59 ALA B N 1
ATOM 2868 C CA . ALA B 1 59 ? -2.711 20.734 16.672 1 98.88 59 ALA B CA 1
ATOM 2869 C C . ALA B 1 59 ? -2.186 19.5 17.406 1 98.88 59 ALA B C 1
ATOM 2871 O O . ALA B 1 59 ? -1.954 19.547 18.625 1 98.88 59 ALA B O 1
ATOM 2872 N N . LEU B 1 60 ? -2.07 18.422 16.734 1 98.94 60 LEU B N 1
ATOM 2873 C CA . LEU B 1 60 ? -1.443 17.188 17.219 1 98.94 60 LEU B CA 1
ATOM 2874 C C . LEU B 1 60 ? -0.332 16.734 16.281 1 98.94 60 LEU B C 1
ATOM 2876 O O . LEU B 1 60 ? -0.605 16.219 15.188 1 98.94 60 LEU B O 1
ATOM 2880 N N . ALA B 1 61 ? 0.893 17.016 16.672 1 98.88 61 ALA B N 1
ATOM 2881 C CA . ALA B 1 61 ? 2.047 16.531 15.914 1 98.88 61 ALA B CA 1
ATOM 2882 C C . ALA B 1 61 ? 2.551 15.195 16.484 1 98.88 61 ALA B C 1
ATOM 2884 O O . ALA B 1 61 ? 2.646 15.031 17.703 1 98.88 61 ALA B O 1
ATOM 2885 N N . TYR B 1 62 ? 2.861 14.219 15.609 1 98.81 62 TYR B N 1
ATOM 2886 C CA . TYR B 1 62 ? 3.359 12.953 16.141 1 98.81 62 TYR B CA 1
ATOM 2887 C C . TYR B 1 62 ? 4.504 12.422 15.281 1 98.81 62 TYR B C 1
ATOM 2889 O O . TYR B 1 62 ? 4.672 12.828 14.133 1 98.81 62 TYR B O 1
ATOM 2897 N N . ASP B 1 63 ? 5.352 11.586 15.883 1 98.69 63 ASP B N 1
ATOM 2898 C CA . ASP B 1 63 ? 6.402 10.852 15.188 1 98.69 63 ASP B CA 1
ATOM 2899 C C . ASP B 1 63 ? 5.832 9.633 14.461 1 98.69 63 ASP B C 1
ATOM 2901 O O . ASP B 1 63 ? 5.039 8.883 15.023 1 98.69 63 ASP B O 1
ATOM 2905 N N . ASN B 1 64 ? 6.254 9.523 13.219 1 98.69 64 ASN B N 1
ATOM 2906 C CA . ASN B 1 64 ? 5.898 8.281 12.531 1 98.69 64 ASN B CA 1
ATOM 2907 C C . ASN B 1 64 ? 6.434 7.059 13.266 1 98.69 64 ASN B C 1
ATOM 2909 O O . ASN B 1 64 ? 7.418 7.156 14 1 98.69 64 ASN B O 1
ATOM 2913 N N . ARG B 1 65 ? 5.75 5.977 13.094 1 98.75 65 ARG B N 1
ATOM 2914 C CA . ARG B 1 65 ? 6.289 4.727 13.617 1 98.75 65 ARG B CA 1
ATOM 2915 C C . ARG B 1 65 ? 7.754 4.555 13.227 1 98.75 65 ARG B C 1
ATOM 2917 O O . ARG B 1 65 ? 8.156 4.957 12.133 1 98.75 65 ARG B O 1
ATOM 2924 N N . CYS B 1 66 ? 8.586 3.969 14.156 1 97.88 66 CYS B N 1
ATOM 2925 C CA . CYS B 1 66 ? 9.984 3.621 13.969 1 97.88 66 CYS B CA 1
ATOM 2926 C C . CYS B 1 66 ? 10.867 4.867 13.992 1 97.88 66 CYS B C 1
ATOM 2928 O O . CYS B 1 66 ? 12.086 4.773 13.82 1 97.88 66 CYS B O 1
ATOM 2930 N N . TRP B 1 67 ? 10.297 6.043 14.227 1 97.94 67 TRP B N 1
ATOM 2931 C CA . TRP B 1 67 ? 11.055 7.289 14.242 1 97.94 67 TRP B CA 1
ATOM 2932 C C . TRP B 1 67 ? 10.828 8.047 15.555 1 97.94 67 TRP B C 1
ATOM 2934 O O . TRP B 1 67 ? 9.789 7.883 16.203 1 97.94 67 TRP B O 1
ATOM 2944 N N . GLY B 1 68 ? 11.797 8.914 15.875 1 97.44 68 GLY B N 1
ATOM 2945 C CA . GLY B 1 68 ? 11.664 9.734 17.062 1 97.44 68 GLY B CA 1
ATOM 2946 C C . GLY B 1 68 ? 11.352 8.938 18.312 1 97.44 68 GLY B C 1
ATOM 2947 O O . GLY B 1 68 ? 12.023 7.949 18.609 1 97.44 68 GLY B O 1
ATOM 2948 N N . ASP B 1 69 ? 10.297 9.367 19 1 98.06 69 ASP B N 1
ATOM 2949 C CA . ASP B 1 69 ? 9.961 8.742 20.266 1 98.06 69 ASP B CA 1
ATOM 2950 C C . ASP B 1 69 ? 8.859 7.703 20.094 1 98.06 69 ASP B C 1
ATOM 2952 O O . ASP B 1 69 ? 8.445 7.059 21.062 1 98.06 69 ASP B O 1
ATOM 2956 N N . SER B 1 70 ? 8.352 7.57 18.844 1 98.75 70 SER B N 1
ATOM 2957 C CA . SER B 1 70 ? 7.344 6.551 18.578 1 98.75 70 SER B CA 1
ATOM 2958 C C . SER B 1 70 ? 7.953 5.156 18.594 1 98.75 70 SER B C 1
ATOM 2960 O O . SER B 1 70 ? 9.117 4.977 18.234 1 98.75 70 SER B O 1
ATOM 2962 N N . GLU B 1 71 ? 7.168 4.199 19 1 98.62 71 GLU B N 1
ATOM 2963 C CA . GLU B 1 71 ? 7.602 2.807 19 1 98.62 71 GLU B CA 1
ATOM 2964 C C . GLU B 1 71 ? 7.68 2.252 17.578 1 98.62 71 GLU B C 1
ATOM 2966 O O . GLU B 1 71 ? 7.258 2.912 16.625 1 98.62 71 GLU B O 1
ATOM 2971 N N . GLY B 1 72 ? 8.281 1.079 17.453 1 97.06 72 GLY B N 1
ATOM 2972 C CA . GLY B 1 72 ? 8.375 0.363 16.203 1 97.06 72 GLY B CA 1
ATOM 2973 C C . GLY B 1 72 ? 9.789 -0.073 15.859 1 97.06 72 GLY B C 1
ATOM 2974 O O . GLY B 1 72 ? 10.75 0.614 16.203 1 97.06 72 GLY B O 1
ATOM 2975 N N . LEU B 1 73 ? 9.93 -1.154 15.234 1 94.56 73 LEU B N 1
ATOM 2976 C CA . LEU B 1 73 ? 11.18 -1.732 14.766 1 94.56 73 LEU B CA 1
ATOM 2977 C C . LEU B 1 73 ? 11.047 -2.227 13.328 1 94.56 73 LEU B C 1
ATOM 2979 O O . LEU B 1 73 ? 9.969 -2.654 12.914 1 94.56 73 LEU B O 1
ATOM 2983 N N . PRO B 1 74 ? 12.18 -2.23 12.578 1 95.38 74 PRO B N 1
ATOM 2984 C CA . PRO B 1 74 ? 13.477 -1.651 12.93 1 95.38 74 PRO B CA 1
ATOM 2985 C C . PRO B 1 74 ? 13.445 -0.127 13.008 1 95.38 74 PRO B C 1
ATOM 2987 O O . PRO B 1 74 ? 12.648 0.511 12.312 1 95.38 74 PRO B O 1
ATOM 2990 N N . ARG B 1 75 ? 14.227 0.419 13.852 1 96 75 ARG B N 1
ATOM 2991 C CA . ARG B 1 75 ? 14.273 1.874 13.953 1 96 75 ARG B CA 1
ATOM 2992 C C . ARG B 1 75 ? 14.695 2.502 12.625 1 96 75 ARG B C 1
ATOM 2994 O O . ARG B 1 75 ? 15.461 1.909 11.867 1 96 75 ARG B O 1
ATOM 3001 N N . SER B 1 76 ? 14.172 3.646 12.352 1 97.38 76 SER B N 1
ATOM 3002 C CA . SER B 1 76 ? 14.484 4.461 11.18 1 97.38 76 SER B CA 1
ATOM 3003 C C . SER B 1 76 ? 14.086 3.746 9.891 1 97.38 76 SER B C 1
ATOM 3005 O O . SER B 1 76 ? 14.867 3.697 8.938 1 97.38 76 SER B O 1
ATOM 3007 N N . GLU B 1 77 ? 12.977 3.082 9.938 1 97.12 77 GLU B N 1
ATOM 3008 C CA . GLU B 1 77 ? 12.383 2.482 8.742 1 97.12 77 GLU B CA 1
ATOM 3009 C C . GLU B 1 77 ? 11.141 3.254 8.297 1 97.12 77 GLU B C 1
ATOM 3011 O O . GLU B 1 77 ? 10.273 3.566 9.109 1 97.12 77 GLU B O 1
ATOM 3016 N N . VAL B 1 78 ? 11.133 3.58 7.055 1 97.62 78 VAL B N 1
ATOM 3017 C CA . VAL B 1 78 ? 9.969 4.211 6.441 1 97.62 78 VAL B CA 1
ATOM 3018 C C . VAL B 1 78 ? 9.07 3.145 5.812 1 97.62 78 VAL B C 1
ATOM 3020 O O . VAL B 1 78 ? 9.523 2.371 4.965 1 97.62 78 VAL B O 1
ATOM 3023 N N . ASP B 1 79 ? 7.855 3.094 6.254 1 97.81 79 ASP B N 1
ATOM 3024 C CA . ASP B 1 79 ? 6.816 2.264 5.648 1 97.81 79 ASP B CA 1
ATOM 3025 C C . ASP B 1 79 ? 5.547 3.072 5.391 1 97.81 79 ASP B C 1
ATOM 3027 O O . ASP B 1 79 ? 4.664 3.141 6.25 1 97.81 79 ASP B O 1
ATOM 3031 N N . PRO B 1 80 ? 5.434 3.619 4.184 1 97.94 80 PRO B N 1
ATOM 3032 C CA . PRO B 1 80 ? 4.359 4.582 3.936 1 97.94 80 PRO B CA 1
ATOM 3033 C C . PRO B 1 80 ? 2.969 3.969 4.102 1 97.94 80 PRO B C 1
ATOM 3035 O O . PRO B 1 80 ? 2.031 4.66 4.508 1 97.94 80 PRO B O 1
ATOM 3038 N N . MET B 1 81 ? 2.834 2.738 3.82 1 97.62 81 MET B N 1
ATOM 3039 C CA . MET B 1 81 ? 1.521 2.119 3.969 1 97.62 81 MET B CA 1
ATOM 3040 C C . MET B 1 81 ? 1.118 2.043 5.438 1 97.62 81 MET B C 1
ATOM 3042 O O . MET B 1 81 ? -0.006 2.396 5.797 1 97.62 81 MET B O 1
ATOM 3046 N N . LEU B 1 82 ? 1.993 1.572 6.262 1 98.06 82 LEU B N 1
ATOM 3047 C CA . LEU B 1 82 ? 1.683 1.493 7.684 1 98.06 82 LEU B CA 1
ATOM 3048 C C . LEU B 1 82 ? 1.525 2.887 8.281 1 98.06 82 LEU B C 1
ATOM 3050 O O . LEU B 1 82 ? 0.652 3.109 9.125 1 98.06 82 LEU B O 1
ATOM 3054 N N . GLN B 1 83 ? 2.361 3.773 7.82 1 98.81 83 GLN B N 1
ATOM 3055 C CA . GLN B 1 83 ? 2.277 5.152 8.297 1 98.81 83 GLN B CA 1
ATOM 3056 C C . GLN B 1 83 ? 0.973 5.805 7.848 1 98.81 83 GLN B C 1
ATOM 3058 O O . GLN B 1 83 ? 0.41 6.633 8.562 1 98.81 83 GLN B O 1
ATOM 3063 N N . THR B 1 84 ? 0.465 5.484 6.641 1 98.62 84 THR B N 1
ATOM 3064 C CA . THR B 1 84 ? -0.839 5.938 6.168 1 98.62 84 THR B CA 1
ATOM 3065 C C . THR B 1 84 ? -1.946 5.465 7.109 1 98.62 84 THR B C 1
ATOM 3067 O O . THR B 1 84 ? -2.805 6.254 7.512 1 98.62 84 THR B O 1
ATOM 3070 N N . ARG B 1 85 ? -1.884 4.246 7.527 1 97.81 85 ARG B N 1
ATOM 3071 C CA . ARG B 1 85 ? -2.904 3.68 8.406 1 97.81 85 ARG B CA 1
ATOM 3072 C C . ARG B 1 85 ? -2.816 4.277 9.805 1 97.81 85 ARG B C 1
ATOM 3074 O O . ARG B 1 85 ? -3.828 4.402 10.492 1 97.81 85 ARG B O 1
ATOM 3081 N N . ASP B 1 86 ? -1.598 4.684 10.203 1 98.56 86 ASP B N 1
ATOM 3082 C CA . ASP B 1 86 ? -1.421 5.332 11.492 1 98.56 86 ASP B CA 1
ATOM 3083 C C . ASP B 1 86 ? -2.262 6.605 11.586 1 98.56 86 ASP B C 1
ATOM 3085 O O . ASP B 1 86 ? -2.746 6.957 12.664 1 98.56 86 ASP B O 1
ATOM 3089 N N . TYR B 1 87 ? -2.479 7.312 10.453 1 98.69 87 TYR B N 1
ATOM 3090 C CA . TYR B 1 87 ? -3.338 8.492 10.461 1 98.69 87 TYR B CA 1
ATOM 3091 C C . TYR B 1 87 ? -4.727 8.148 10.992 1 98.69 87 TYR B C 1
ATOM 3093 O O . TYR B 1 87 ? -5.344 8.953 11.695 1 98.69 87 TYR B O 1
ATOM 3101 N N . ILE B 1 88 ? -5.25 6.957 10.648 1 97.62 88 ILE B N 1
ATOM 3102 C CA . ILE B 1 88 ? -6.574 6.539 11.094 1 97.62 88 ILE B CA 1
ATOM 3103 C C . ILE B 1 88 ? -6.578 6.348 12.602 1 97.62 88 ILE B C 1
ATOM 3105 O O . ILE B 1 88 ? -7.512 6.77 13.289 1 97.62 88 ILE B O 1
ATOM 3109 N N . ASP B 1 89 ? -5.512 5.75 13.078 1 98.06 89 ASP B N 1
ATOM 3110 C CA . ASP B 1 89 ? -5.398 5.531 14.523 1 98.06 89 ASP B CA 1
ATOM 3111 C C . ASP B 1 89 ? -5.273 6.855 15.266 1 98.06 89 ASP B C 1
ATOM 3113 O O . ASP B 1 89 ? -5.867 7.031 16.328 1 98.06 89 ASP B O 1
ATOM 3117 N N . VAL B 1 90 ? -4.52 7.762 14.703 1 98.75 90 VAL B N 1
ATOM 3118 C CA . VAL B 1 90 ? -4.359 9.078 15.312 1 98.75 90 VAL B CA 1
ATOM 3119 C C . VAL B 1 90 ? -5.691 9.82 15.289 1 98.75 90 VAL B C 1
ATOM 3121 O O . VAL B 1 90 ? -6.043 10.508 16.25 1 98.75 90 VAL B O 1
ATOM 3124 N N . PHE B 1 91 ? -6.414 9.742 14.188 1 98.56 91 PHE B N 1
ATOM 3125 C CA . PHE B 1 91 ? -7.746 10.328 14.094 1 98.56 91 PHE B CA 1
ATOM 3126 C C . PHE B 1 91 ? -8.641 9.805 15.211 1 98.56 91 PHE B C 1
ATOM 3128 O O . PHE B 1 91 ? -9.32 10.586 15.883 1 98.56 91 PHE B O 1
ATOM 3135 N N . ASN B 1 92 ? -8.664 8.445 15.406 1 97.88 92 ASN B N 1
ATOM 3136 C CA . ASN B 1 92 ? -9.5 7.84 16.438 1 97.88 92 ASN B CA 1
ATOM 3137 C C . ASN B 1 92 ? -9.133 8.344 17.828 1 97.88 92 ASN B C 1
ATOM 3139 O O . ASN B 1 92 ? -10.016 8.617 18.641 1 97.88 92 ASN B O 1
ATOM 3143 N N . TYR B 1 93 ? -7.867 8.461 18.078 1 98.25 93 TYR B N 1
ATOM 3144 C CA . TYR B 1 93 ? -7.414 9.016 19.344 1 98.25 93 TYR B CA 1
ATOM 3145 C C . TYR B 1 93 ? -7.91 10.445 19.516 1 98.25 93 TYR B C 1
ATOM 3147 O O . TYR B 1 93 ? -8.477 10.789 20.562 1 98.25 93 TYR B O 1
ATOM 3155 N N . ALA B 1 94 ? -7.68 11.273 18.484 1 98.44 94 ALA B N 1
ATOM 3156 C CA . ALA B 1 94 ? -8.031 12.688 18.531 1 98.44 94 ALA B CA 1
ATOM 3157 C C . ALA B 1 94 ? -9.539 12.867 18.688 1 98.44 94 ALA B C 1
ATOM 3159 O O . ALA B 1 94 ? -9.992 13.719 19.453 1 98.44 94 ALA B O 1
ATOM 3160 N N . ALA B 1 95 ? -10.297 12.086 17.938 1 97.56 95 ALA B N 1
ATOM 3161 C CA . ALA B 1 95 ? -11.75 12.203 17.906 1 97.56 95 ALA B CA 1
ATOM 3162 C C . ALA B 1 95 ? -12.352 11.922 19.281 1 97.56 95 ALA B C 1
ATOM 3164 O O . ALA B 1 95 ? -13.43 12.422 19.609 1 97.56 95 ALA B O 1
ATOM 3165 N N . ALA B 1 96 ? -11.633 11.172 20.078 1 97.12 96 ALA B N 1
ATOM 3166 C CA . ALA B 1 96 ? -12.117 10.805 21.406 1 97.12 96 ALA B CA 1
ATOM 3167 C C . ALA B 1 96 ? -11.641 11.789 22.469 1 97.12 96 ALA B C 1
ATOM 3169 O O . ALA B 1 96 ? -12.07 11.734 23.625 1 97.12 96 ALA B O 1
ATOM 3170 N N . HIS B 1 97 ? -10.758 12.664 22.125 1 97.62 97 HIS B N 1
ATOM 3171 C CA . HIS B 1 97 ? -10.18 13.602 23.094 1 97.62 97 HIS B CA 1
ATOM 3172 C C . HIS B 1 97 ? -11.156 14.727 23.422 1 97.62 97 HIS B C 1
ATOM 3174 O O . HIS B 1 97 ? -11.781 15.297 22.516 1 97.62 97 HIS B O 1
ATOM 3180 N N . PRO B 1 98 ? -11.289 15.133 24.656 1 97.31 98 PRO B N 1
ATOM 3181 C CA . PRO B 1 98 ? -12.289 16.109 25.062 1 97.31 98 PRO B CA 1
ATOM 3182 C C . PRO B 1 98 ? -12.031 17.5 24.469 1 97.31 98 PRO B C 1
ATOM 3184 O O . PRO B 1 98 ? -12.961 18.297 24.297 1 97.31 98 PRO B O 1
ATOM 3187 N N . ASP B 1 99 ? -10.852 17.781 24.078 1 97.81 99 ASP B N 1
ATOM 3188 C CA . ASP B 1 99 ? -10.5 19.109 23.578 1 97.81 99 ASP B CA 1
ATOM 3189 C C . ASP B 1 99 ? -10.781 19.219 22.078 1 97.81 99 ASP B C 1
ATOM 3191 O O . ASP B 1 99 ? -10.641 20.297 21.5 1 97.81 99 ASP B O 1
ATOM 3195 N N . VAL B 1 100 ? -11.219 18.141 21.469 1 98.19 100 VAL B N 1
ATOM 3196 C CA . VAL B 1 100 ? -11.312 18.125 20.016 1 98.19 100 VAL B CA 1
ATOM 3197 C C . VAL B 1 100 ? -12.766 17.969 19.594 1 98.19 100 VAL B C 1
ATOM 3199 O O . VAL B 1 100 ? -13.5 17.141 20.156 1 98.19 100 VAL B O 1
ATOM 3202 N N . ASP B 1 101 ? -13.227 18.766 18.703 1 97.5 101 ASP B N 1
ATOM 3203 C CA . ASP B 1 101 ? -14.453 18.516 17.969 1 97.5 101 ASP B CA 1
ATOM 3204 C C . ASP B 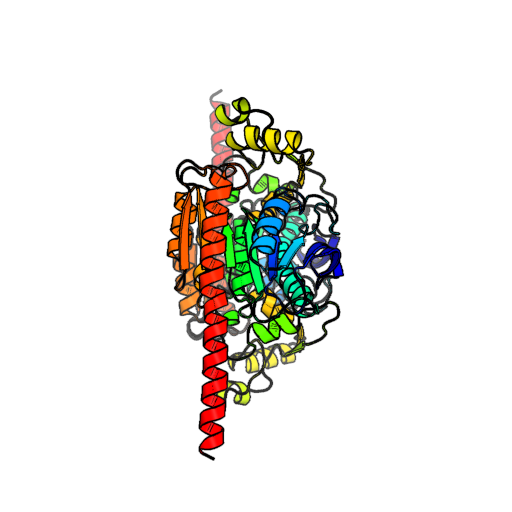1 101 ? -14.234 17.453 16.891 1 97.5 101 ASP B C 1
ATOM 3206 O O . ASP B 1 101 ? -13.57 17.719 15.883 1 97.5 101 ASP B O 1
ATOM 3210 N N . PRO B 1 102 ? -14.773 16.297 17.031 1 96.38 102 PRO B N 1
ATOM 3211 C CA . PRO B 1 102 ? -14.453 15.188 16.109 1 96.38 102 PRO B CA 1
ATOM 3212 C C . PRO B 1 102 ? -14.914 15.453 14.68 1 96.38 102 PRO B C 1
ATOM 3214 O O . PRO B 1 102 ? -14.445 14.797 13.75 1 96.38 102 PRO B O 1
ATOM 3217 N N . SER B 1 103 ? -15.797 16.391 14.477 1 95.31 103 SER B N 1
ATOM 3218 C CA . SER B 1 103 ? -16.297 16.688 13.133 1 95.31 103 SER B CA 1
ATOM 3219 C C . SER B 1 103 ? -15.383 17.703 12.43 1 95.31 103 SER B C 1
ATOM 3221 O O . SER B 1 103 ? -15.57 17.984 11.25 1 95.31 103 SER B O 1
ATOM 3223 N N . LYS B 1 104 ? -14.359 18.219 13.125 1 98.06 104 LYS B N 1
ATOM 3224 C CA . LYS B 1 104 ? -13.508 19.266 12.586 1 98.06 104 LYS B CA 1
ATOM 3225 C C . LYS B 1 104 ? -12.031 18.891 12.68 1 98.06 104 LYS B C 1
ATOM 3227 O O . LYS B 1 104 ? -11.203 19.719 13.07 1 98.06 104 LYS B O 1
ATOM 3232 N N . ILE B 1 105 ? -11.703 17.688 12.375 1 98.5 105 ILE B N 1
ATOM 3233 C CA . ILE B 1 105 ? -10.328 17.203 12.344 1 98.5 105 ILE B CA 1
ATOM 3234 C C . ILE B 1 105 ? -9.797 17.266 10.914 1 98.5 105 ILE B C 1
ATOM 3236 O O . ILE B 1 105 ? -10.484 16.844 9.977 1 98.5 105 ILE B O 1
ATOM 3240 N N . VAL B 1 106 ? -8.648 17.812 10.719 1 98.88 106 VAL B N 1
ATOM 3241 C CA . VAL B 1 106 ? -7.992 17.969 9.422 1 98.88 106 VAL B CA 1
ATOM 3242 C C . VAL B 1 106 ? -6.684 17.172 9.406 1 98.88 106 VAL B C 1
ATOM 3244 O O . VAL B 1 106 ? -5.902 17.25 10.359 1 98.88 106 VAL B O 1
ATOM 3247 N N . TYR B 1 107 ? -6.426 16.391 8.352 1 98.94 107 TYR B N 1
ATOM 3248 C CA . TYR B 1 107 ? -5.121 15.766 8.148 1 98.94 107 TYR B CA 1
ATOM 3249 C C . TYR B 1 107 ? -4.137 16.766 7.543 1 98.94 107 TYR B C 1
ATOM 3251 O O . TYR B 1 107 ? -4.504 17.562 6.68 1 98.94 107 TYR B O 1
ATOM 3259 N N . TRP B 1 108 ? -3.01 16.719 8.016 1 98.94 108 TRP B N 1
ATOM 3260 C CA . TRP B 1 108 ? -1.885 17.484 7.477 1 98.94 108 TRP B CA 1
ATOM 3261 C C . TRP B 1 108 ? -0.666 16.578 7.285 1 98.94 108 TRP B C 1
ATOM 3263 O O . TRP B 1 108 ? -0.367 15.742 8.133 1 98.94 108 TRP B O 1
ATOM 3273 N N . GLY B 1 109 ? -0.008 16.672 6.129 1 98.88 109 GLY B N 1
ATOM 3274 C CA . GLY B 1 109 ? 1.202 15.898 5.887 1 98.88 109 GLY B CA 1
ATOM 3275 C C . GLY B 1 109 ? 2.191 16.609 4.984 1 98.88 109 GLY B C 1
ATOM 3276 O O . GLY B 1 109 ? 1.797 17.281 4.035 1 98.88 109 GLY B O 1
ATOM 3277 N N . SER B 1 110 ? 3.445 16.422 5.246 1 98.75 110 SER B N 1
ATOM 3278 C CA . SER B 1 110 ? 4.5 17.016 4.434 1 98.75 110 SER B CA 1
ATOM 3279 C C . SER B 1 110 ? 5.328 15.953 3.729 1 98.75 110 SER B C 1
ATOM 3281 O O . SER B 1 110 ? 5.629 14.906 4.312 1 98.75 110 SER B O 1
ATOM 3283 N N . SER B 1 111 ? 5.727 16.25 2.438 1 98.44 111 SER B N 1
ATOM 3284 C CA . SER B 1 111 ? 6.641 15.383 1.696 1 98.44 111 SER B CA 1
ATOM 3285 C C . SER B 1 111 ? 6.152 13.938 1.689 1 98.44 111 SER B C 1
ATOM 3287 O O . SER B 1 111 ? 5.016 13.664 1.311 1 98.44 111 SER B O 1
ATOM 3289 N N . MET B 1 112 ? 6.844 13 2.277 1 98.44 112 MET B N 1
ATOM 3290 C CA . MET B 1 112 ? 6.41 11.609 2.359 1 98.44 112 MET B CA 1
ATOM 3291 C C . MET B 1 112 ? 5.059 11.5 3.055 1 98.44 112 MET B C 1
ATOM 3293 O O . MET B 1 112 ? 4.148 10.836 2.557 1 98.44 112 MET B O 1
ATOM 3297 N N . SER B 1 113 ? 4.887 12.219 4.105 1 98.75 113 SER B N 1
ATOM 3298 C CA . SER B 1 113 ? 3.629 12.164 4.844 1 98.75 113 SER B CA 1
ATOM 3299 C C . SER B 1 113 ? 2.523 12.922 4.109 1 98.75 113 SER B C 1
ATOM 3301 O O . SER B 1 113 ? 1.341 12.742 4.41 1 98.75 113 SER B O 1
ATOM 3303 N N . GLY B 1 114 ? 2.949 13.82 3.193 1 98.81 114 GLY B N 1
ATOM 3304 C CA . GLY B 1 114 ? 1.92 14.336 2.301 1 98.81 114 GLY B CA 1
ATOM 3305 C C . GLY B 1 114 ? 1.23 13.242 1.5 1 98.81 114 GLY B C 1
ATOM 3306 O O . GLY B 1 114 ? 0.004 13.242 1.375 1 98.81 114 GLY B O 1
ATOM 3307 N N . GLY B 1 115 ? 2.047 12.359 0.953 1 98.75 115 GLY B N 1
ATOM 3308 C CA . GLY B 1 115 ? 1.492 11.195 0.285 1 98.75 115 GLY B CA 1
ATOM 3309 C C . GLY B 1 115 ? 0.678 10.305 1.209 1 98.75 115 GLY B C 1
ATOM 3310 O O . GLY B 1 115 ? -0.402 9.844 0.838 1 98.75 115 GLY B O 1
ATOM 3311 N N . ASN B 1 116 ? 1.189 10.094 2.443 1 98.81 116 ASN B N 1
ATOM 3312 C CA . ASN B 1 116 ? 0.476 9.289 3.43 1 98.81 116 ASN B CA 1
ATOM 3313 C C . ASN B 1 116 ? -0.893 9.883 3.752 1 98.81 116 ASN B C 1
ATOM 3315 O O . ASN B 1 116 ? -1.884 9.156 3.844 1 98.81 116 ASN B O 1
ATOM 3319 N N . ALA B 1 117 ? -0.941 11.195 3.887 1 98.88 117 ALA B N 1
ATOM 3320 C CA . ALA B 1 117 ? -2.184 11.883 4.23 1 98.88 117 ALA B CA 1
ATOM 3321 C C . ALA B 1 117 ? -3.209 11.758 3.109 1 98.88 117 ALA B C 1
ATOM 3323 O O . ALA B 1 117 ? -4.41 11.648 3.367 1 98.88 117 ALA B O 1
ATOM 3324 N N . ILE B 1 118 ? -2.744 11.812 1.888 1 98.69 118 ILE B N 1
ATOM 3325 C CA . ILE B 1 118 ? -3.631 11.594 0.75 1 98.69 118 ILE B CA 1
ATOM 3326 C C . ILE B 1 118 ? -4.285 10.211 0.863 1 98.69 118 ILE B C 1
ATOM 3328 O O . ILE B 1 118 ? -5.508 10.094 0.776 1 98.69 118 ILE B O 1
ATOM 3332 N N . GLY B 1 119 ? -3.467 9.195 1.094 1 97.62 119 GLY B N 1
ATOM 3333 C CA . GLY B 1 119 ? -4.004 7.859 1.273 1 97.62 119 GLY B CA 1
ATOM 3334 C C . GLY B 1 119 ? -4.957 7.75 2.451 1 97.62 119 GLY B C 1
ATOM 3335 O O . GLY B 1 119 ? -6.012 7.125 2.346 1 97.62 119 GLY B O 1
ATOM 3336 N N . ALA B 1 120 ? -4.586 8.383 3.535 1 97.94 120 ALA B N 1
ATOM 3337 C CA . ALA B 1 120 ? -5.402 8.328 4.746 1 97.94 120 ALA B CA 1
ATOM 3338 C C . ALA B 1 120 ? -6.758 8.992 4.516 1 97.94 120 ALA B C 1
ATOM 3340 O O . ALA B 1 120 ? -7.781 8.516 5.012 1 97.94 120 ALA B O 1
ATOM 3341 N N . ALA B 1 121 ? -6.781 10.062 3.781 1 97.12 121 ALA B N 1
ATOM 3342 C CA . ALA B 1 121 ? -8.016 10.797 3.51 1 97.12 121 ALA B CA 1
ATOM 3343 C C . ALA B 1 121 ? -8.977 9.961 2.664 1 97.12 121 ALA B C 1
ATOM 3345 O O . ALA B 1 121 ? -10.195 10.109 2.768 1 97.12 121 ALA B O 1
ATOM 3346 N N . VAL B 1 122 ? -8.398 9.102 1.812 1 95.5 122 VAL B N 1
ATOM 3347 C CA . VAL B 1 122 ? -9.211 8.195 1.005 1 95.5 122 VAL B CA 1
ATOM 3348 C C . VAL B 1 122 ? -9.906 7.184 1.909 1 95.5 122 VAL B C 1
ATOM 3350 O O . VAL B 1 122 ? -11.07 6.836 1.683 1 95.5 122 VAL B O 1
ATOM 3353 N N . MET B 1 123 ? -9.266 6.797 2.979 1 94.06 123 MET B N 1
ATOM 3354 C CA . MET B 1 123 ? -9.75 5.73 3.848 1 94.06 123 MET B CA 1
ATOM 3355 C C . MET B 1 123 ? -10.688 6.281 4.918 1 94.06 123 MET B C 1
ATOM 3357 O O . MET B 1 123 ? -11.445 5.527 5.535 1 94.06 123 MET B O 1
ATOM 3361 N N . ASN B 1 124 ? -10.594 7.605 5.172 1 94.38 124 ASN B N 1
ATOM 3362 C CA . ASN B 1 124 ? -11.367 8.219 6.246 1 94.38 124 ASN B CA 1
ATOM 3363 C C . ASN B 1 124 ? -12.109 9.461 5.758 1 94.38 124 ASN B C 1
ATOM 3365 O O . ASN B 1 124 ? -11.555 10.555 5.734 1 94.38 124 ASN B O 1
ATOM 3369 N N . SER B 1 125 ? -13.391 9.336 5.578 1 90.25 125 SER B N 1
ATOM 3370 C CA . SER B 1 125 ? -14.188 10.445 5.059 1 90.25 125 SER B CA 1
ATOM 3371 C C . SER B 1 125 ? -14.75 11.297 6.188 1 90.25 125 SER B C 1
ATOM 3373 O O . SER B 1 125 ? -15.5 12.242 5.945 1 90.25 125 SER B O 1
ATOM 3375 N N . SER B 1 126 ? -14.375 11 7.41 1 93.44 126 SER B N 1
ATOM 3376 C CA . SER B 1 126 ? -14.891 11.734 8.555 1 93.44 126 SER B CA 1
ATOM 3377 C C . SER B 1 126 ? -14.078 13 8.82 1 93.44 126 SER B C 1
ATOM 3379 O O . SER B 1 126 ? -14.461 13.836 9.633 1 93.44 126 SER B O 1
ATOM 3381 N N . ILE B 1 127 ? -12.984 13.148 8.117 1 97 127 ILE B N 1
ATOM 3382 C CA . ILE B 1 127 ? -12.156 14.328 8.32 1 97 127 ILE B CA 1
ATOM 3383 C C . ILE B 1 127 ? -12.797 15.531 7.625 1 97 127 ILE B C 1
ATOM 3385 O O . ILE B 1 127 ? -13.523 15.375 6.641 1 97 127 ILE B O 1
ATOM 3389 N N . ALA B 1 128 ? -12.477 16.703 8.109 1 97.75 128 ALA B N 1
ATOM 3390 C CA . ALA B 1 128 ? -13.055 17.938 7.594 1 97.75 128 ALA B CA 1
ATOM 3391 C C . ALA B 1 128 ? -12.289 18.438 6.375 1 97.75 128 ALA B C 1
ATOM 3393 O O . ALA B 1 128 ? -12.805 19.234 5.594 1 97.75 128 ALA B O 1
ATOM 3394 N N . GLY B 1 129 ? -11.047 18 6.242 1 98.38 129 GLY B N 1
ATOM 3395 C CA . GLY B 1 129 ? -10.188 18.406 5.145 1 98.38 129 GLY B CA 1
ATOM 3396 C C . GLY B 1 129 ? -8.805 17.781 5.211 1 98.38 129 GLY B C 1
ATOM 3397 O O . GLY B 1 129 ? -8.484 17.078 6.164 1 98.38 129 GLY B O 1
ATOM 3398 N N . VAL B 1 130 ? -8.023 18 4.184 1 98.75 130 VAL B N 1
ATOM 3399 C CA . VAL B 1 130 ? -6.648 17.516 4.133 1 98.75 130 VAL B CA 1
ATOM 3400 C C . VAL B 1 130 ? -5.742 18.578 3.527 1 98.75 130 VAL B C 1
ATOM 3402 O O . VAL B 1 130 ? -6.09 19.203 2.52 1 98.75 130 VAL B O 1
ATOM 3405 N N . ILE B 1 131 ? -4.652 18.828 4.184 1 98.94 131 ILE B N 1
ATOM 3406 C CA . ILE B 1 131 ? -3.613 19.75 3.738 1 98.94 131 ILE B CA 1
ATOM 3407 C C . ILE B 1 131 ? -2.309 18.984 3.518 1 98.94 131 ILE B C 1
ATOM 3409 O O . ILE B 1 131 ? -1.813 18.312 4.426 1 98.94 131 ILE B O 1
ATOM 3413 N N . VAL B 1 132 ? -1.779 19.109 2.311 1 98.94 132 VAL B N 1
ATOM 3414 C CA . VAL B 1 132 ? -0.475 18.5 2.082 1 98.94 132 VAL B CA 1
ATOM 3415 C C . VAL B 1 132 ? 0.489 19.531 1.506 1 98.94 132 VAL B C 1
ATOM 3417 O O . VAL B 1 132 ? 0.086 20.406 0.722 1 98.94 132 VAL B O 1
ATOM 3420 N N . GLN B 1 133 ? 1.728 19.5 1.87 1 98.88 133 GLN B N 1
ATOM 3421 C CA . GLN B 1 133 ? 2.742 20.359 1.272 1 98.88 133 GLN B CA 1
ATOM 3422 C C . GLN B 1 133 ? 3.904 19.531 0.719 1 98.88 133 GLN B C 1
ATOM 3424 O O . GLN B 1 133 ? 4.328 18.562 1.337 1 98.88 133 GLN B O 1
ATOM 3429 N N . VAL B 1 134 ? 4.367 19.859 -0.465 1 98.75 134 VAL B N 1
ATOM 3430 C CA . VAL B 1 134 ? 5.438 19.234 -1.228 1 98.75 134 VAL B CA 1
ATOM 3431 C C . VAL B 1 134 ? 5.301 17.719 -1.156 1 98.75 134 VAL B C 1
ATOM 3433 O O . VAL B 1 134 ? 6.266 17.016 -0.846 1 98.75 134 VAL B O 1
ATOM 3436 N N . PRO B 1 135 ? 4.137 17.188 -1.509 1 98.75 135 PRO B N 1
ATOM 3437 C CA . PRO B 1 135 ? 3.809 15.789 -1.203 1 98.75 135 PRO B CA 1
ATOM 3438 C C . PRO B 1 135 ? 4.527 14.797 -2.117 1 98.75 135 PRO B C 1
ATOM 3440 O O . PRO B 1 135 ? 4.707 15.07 -3.307 1 98.75 135 PRO B O 1
ATOM 3443 N N . PHE B 1 136 ? 4.895 13.664 -1.519 1 98.44 136 PHE B N 1
ATOM 3444 C CA . PHE B 1 136 ? 5.258 12.492 -2.301 1 98.44 136 PHE B CA 1
ATOM 3445 C C . PHE B 1 136 ? 4.059 11.969 -3.09 1 98.44 136 PHE B C 1
ATOM 3447 O O . PHE B 1 136 ? 2.963 11.828 -2.541 1 98.44 136 PHE B O 1
ATOM 3454 N N . VAL B 1 137 ? 4.273 11.68 -4.43 1 98.06 137 VAL B N 1
ATOM 3455 C CA . VAL B 1 137 ? 3.08 11.367 -5.203 1 98.06 137 VAL B CA 1
ATOM 3456 C C . VAL B 1 137 ? 3.26 10.023 -5.918 1 98.06 137 VAL B C 1
ATOM 3458 O O . VAL B 1 137 ? 2.287 9.43 -6.391 1 98.06 137 VAL B O 1
ATOM 3461 N N . SER B 1 138 ? 4.508 9.523 -5.973 1 97.19 138 SER B N 1
ATOM 3462 C CA . SER B 1 138 ? 4.711 8.273 -6.699 1 97.19 138 SER B CA 1
ATOM 3463 C C . SER B 1 138 ? 6.039 7.625 -6.324 1 97.19 138 SER B C 1
ATOM 3465 O O . SER B 1 138 ? 7.074 8.297 -6.273 1 97.19 138 SER B O 1
ATOM 3467 N N . GLY B 1 139 ? 5.965 6.293 -6.074 1 95 139 GLY B N 1
ATOM 3468 C CA . GLY B 1 139 ? 7.176 5.535 -5.82 1 95 139 GLY B CA 1
ATOM 3469 C C . GLY B 1 139 ? 7.84 5.023 -7.086 1 95 139 GLY B C 1
ATOM 3470 O O . GLY B 1 139 ? 8.797 4.246 -7.023 1 95 139 GLY B O 1
ATOM 3471 N N . GLU B 1 140 ? 7.43 5.422 -8.266 1 91.12 140 GLU B N 1
ATOM 3472 C CA . GLU B 1 140 ? 7.906 4.883 -9.531 1 91.12 140 GLU B CA 1
ATOM 3473 C C . GLU B 1 140 ? 9.391 5.184 -9.742 1 91.12 140 GLU B C 1
ATOM 3475 O O . GLU B 1 140 ? 10.102 4.406 -10.375 1 91.12 140 GLU B O 1
ATOM 3480 N N . VAL B 1 141 ? 9.82 6.27 -9.164 1 79 141 VAL B N 1
ATOM 3481 C CA . VAL B 1 141 ? 11.211 6.656 -9.367 1 79 141 VAL B CA 1
ATOM 3482 C C . VAL B 1 141 ? 12.133 5.648 -8.68 1 79 141 VAL B C 1
ATOM 3484 O O . VAL B 1 141 ? 13.281 5.461 -9.094 1 79 141 VAL B O 1
ATOM 3487 N N . VAL B 1 142 ? 11.664 5.027 -7.578 1 76.94 142 VAL B N 1
ATOM 3488 C CA . VAL B 1 142 ? 12.469 4.059 -6.844 1 76.94 142 VAL B CA 1
ATOM 3489 C C . VAL B 1 142 ? 12.742 2.842 -7.727 1 76.94 142 VAL B C 1
ATOM 3491 O O . VAL B 1 142 ? 13.836 2.268 -7.68 1 76.94 142 VAL B O 1
ATOM 3494 N N . THR B 1 143 ? 11.836 2.467 -8.523 1 74.94 143 THR B N 1
ATOM 3495 C CA . THR B 1 143 ? 11.945 1.249 -9.32 1 74.94 143 THR B CA 1
ATOM 3496 C C . THR B 1 143 ? 12.602 1.54 -10.664 1 74.94 143 THR B C 1
ATOM 3498 O O . THR B 1 143 ? 13.008 0.618 -11.375 1 74.94 143 THR B O 1
ATOM 3501 N N . ARG B 1 144 ? 12.789 2.754 -10.945 1 69.19 144 ARG B N 1
ATOM 3502 C CA . ARG B 1 144 ? 13.312 3.066 -12.273 1 69.19 144 ARG B CA 1
ATOM 3503 C C . ARG B 1 144 ? 14.68 3.73 -12.18 1 69.19 144 ARG B C 1
ATOM 3505 O O . ARG B 1 144 ? 15.391 3.842 -13.18 1 69.19 144 ARG B O 1
ATOM 3512 N N . LEU B 1 145 ? 15.008 4.352 -11.156 1 61.06 145 LEU B N 1
ATOM 3513 C CA . LEU B 1 145 ? 16.234 5.137 -11.047 1 61.06 145 LEU B CA 1
ATOM 3514 C C . LEU B 1 145 ? 17.453 4.227 -11 1 61.06 145 LEU B C 1
ATOM 3516 O O . LEU B 1 145 ? 17.406 3.133 -10.438 1 61.06 145 LEU B O 1
ATOM 3520 N N . PRO B 1 146 ? 18.484 4.906 -11.727 1 57.69 146 PRO B N 1
ATOM 3521 C CA . PRO B 1 146 ? 19.781 4.25 -11.617 1 57.69 146 PRO B CA 1
ATOM 3522 C C . PRO B 1 146 ? 20.328 4.262 -10.195 1 57.69 146 PRO B C 1
ATOM 3524 O O . PRO B 1 146 ? 20.062 5.195 -9.438 1 57.69 146 PRO B O 1
ATOM 3527 N N . GLY B 1 147 ? 20.609 3.236 -9.469 1 57.69 147 GLY B N 1
ATOM 3528 C CA . GLY B 1 147 ? 21.141 3.043 -8.125 1 57.69 147 GLY B CA 1
ATOM 3529 C C . GLY B 1 147 ? 21.047 1.604 -7.652 1 57.69 147 GLY B C 1
ATOM 3530 O O . GLY B 1 147 ? 21.609 0.703 -8.281 1 57.69 147 GLY B O 1
ATOM 3531 N N . HIS B 1 148 ? 20.156 1.663 -6.586 1 64.19 148 HIS B N 1
ATOM 3532 C CA . HIS B 1 148 ? 20 0.297 -6.098 1 64.19 148 HIS B CA 1
ATOM 3533 C C . HIS B 1 148 ? 19 -0.485 -6.953 1 64.19 148 HIS B C 1
ATOM 3535 O O . HIS B 1 148 ? 17.797 -0.4 -6.738 1 64.19 148 HIS B O 1
ATOM 3541 N N . PRO B 1 149 ? 19.609 -1.193 -7.773 1 70.69 149 PRO B N 1
ATOM 3542 C CA . PRO B 1 149 ? 18.688 -2.006 -8.578 1 70.69 149 PRO B CA 1
ATOM 3543 C C . PRO B 1 149 ? 17.75 -2.84 -7.723 1 70.69 149 PRO B C 1
ATOM 3545 O O . PRO B 1 149 ? 18.062 -3.178 -6.582 1 70.69 149 PRO B O 1
ATOM 3548 N N . ALA B 1 150 ? 16.578 -2.955 -8.188 1 77.25 150 ALA B N 1
ATOM 3549 C CA . ALA B 1 150 ? 15.562 -3.775 -7.531 1 77.25 150 ALA B CA 1
ATOM 3550 C C . ALA B 1 150 ? 16.156 -5.09 -7.035 1 77.25 150 ALA B C 1
ATOM 3552 O O . ALA B 1 150 ? 15.797 -5.574 -5.961 1 77.25 150 ALA B O 1
ATOM 3553 N N . GLU B 1 151 ? 17.125 -5.527 -7.699 1 81.94 151 GLU B N 1
ATOM 3554 C CA . GLU B 1 151 ? 17.766 -6.781 -7.328 1 81.94 151 GLU B CA 1
ATOM 3555 C C . GLU B 1 151 ? 18.531 -6.637 -6.016 1 81.94 151 GLU B C 1
ATOM 3557 O O . GLU B 1 151 ? 18.562 -7.562 -5.199 1 81.94 151 GLU B O 1
ATOM 3562 N N . PHE B 1 152 ? 19.172 -5.473 -5.867 1 87.19 152 PHE B N 1
ATOM 3563 C CA . PHE B 1 152 ? 19.922 -5.219 -4.645 1 87.19 152 PHE B CA 1
ATOM 3564 C C . PHE B 1 152 ? 18.984 -5.125 -3.445 1 87.19 152 PHE B C 1
ATOM 3566 O O . PHE B 1 152 ? 19.281 -5.672 -2.381 1 87.19 152 PHE B O 1
ATOM 3573 N N . LEU B 1 153 ? 17.859 -4.453 -3.676 1 88.88 153 LEU B N 1
ATOM 3574 C CA . LEU B 1 153 ? 16.875 -4.309 -2.609 1 88.88 153 LEU B CA 1
ATOM 3575 C C . LEU B 1 153 ? 16.312 -5.664 -2.203 1 88.88 153 LEU B C 1
ATOM 3577 O O . LEU B 1 153 ? 16.234 -5.984 -1.015 1 88.88 153 LEU B O 1
ATOM 3581 N N . THR B 1 154 ? 16.031 -6.457 -3.166 1 90.5 154 THR B N 1
ATOM 3582 C CA . THR B 1 154 ? 15.445 -7.777 -2.932 1 90.5 154 THR B CA 1
ATOM 3583 C C . THR B 1 154 ? 16.453 -8.703 -2.264 1 90.5 154 THR B C 1
ATOM 3585 O O . THR B 1 154 ? 16.125 -9.406 -1.31 1 90.5 154 THR B O 1
ATOM 3588 N N . ALA B 1 155 ? 17.656 -8.641 -2.701 1 89.12 155 ALA B N 1
ATOM 3589 C CA . ALA B 1 155 ? 18.703 -9.531 -2.215 1 89.12 155 ALA B CA 1
ATOM 3590 C C . ALA B 1 155 ? 19.031 -9.242 -0.754 1 89.12 155 ALA B C 1
ATOM 3592 O O . ALA B 1 155 ? 19.484 -10.133 -0.027 1 89.12 155 ALA B O 1
ATOM 3593 N N . ASN B 1 156 ? 18.734 -8.047 -0.347 1 91.81 156 ASN B N 1
ATOM 3594 C CA . ASN B 1 156 ? 19.109 -7.668 1.01 1 91.81 156 ASN B CA 1
ATOM 3595 C C . ASN B 1 156 ? 17.891 -7.578 1.925 1 91.81 156 ASN B C 1
ATOM 3597 O O . ASN B 1 156 ? 17.953 -6.977 2.998 1 91.81 156 ASN B O 1
ATOM 3601 N N . ARG B 1 157 ? 16.875 -8.172 1.512 1 94.12 157 ARG B N 1
ATOM 3602 C CA . ARG B 1 157 ? 15.68 -8.219 2.348 1 94.12 157 ARG B CA 1
ATOM 3603 C C . ARG B 1 157 ? 15.609 -9.531 3.125 1 94.12 157 ARG B C 1
ATOM 3605 O O . ARG B 1 157 ? 15.094 -10.531 2.623 1 94.12 157 ARG B O 1
ATOM 3612 N N . HIS B 1 158 ? 16.047 -9.484 4.32 1 92.19 158 HIS B N 1
ATOM 3613 C CA . HIS B 1 158 ? 15.969 -10.625 5.23 1 92.19 158 HIS B CA 1
ATOM 3614 C C . HIS B 1 158 ? 15.922 -10.164 6.684 1 92.19 158 HIS B C 1
ATOM 3616 O O . HIS B 1 158 ? 16.25 -9.016 6.988 1 92.19 158 HIS B O 1
ATOM 3622 N N . GLN B 1 159 ? 15.453 -11.055 7.441 1 88.19 159 GLN B N 1
ATOM 3623 C CA . GLN B 1 159 ? 15.367 -10.742 8.859 1 88.19 159 GLN B CA 1
ATOM 3624 C C . GLN B 1 159 ? 16.734 -10.336 9.414 1 88.19 159 GLN B C 1
ATOM 3626 O O . GLN B 1 159 ? 17.734 -10.992 9.148 1 88.19 159 GLN B O 1
ATOM 3631 N N . GLY B 1 160 ? 16.797 -9.242 10.055 1 83.56 160 GLY B N 1
ATOM 3632 C CA . GLY B 1 160 ? 18.031 -8.797 10.695 1 83.56 160 GLY B CA 1
ATOM 3633 C C . GLY B 1 160 ? 18.906 -7.977 9.781 1 83.56 160 GLY B C 1
ATOM 3634 O O . GLY B 1 160 ? 20.016 -7.602 10.148 1 83.56 160 GLY B O 1
ATOM 3635 N N . SER B 1 161 ? 18.406 -7.812 8.562 1 85.12 161 SER B N 1
ATOM 3636 C CA . SER B 1 161 ? 19.188 -6.961 7.672 1 85.12 161 SER B CA 1
ATOM 3637 C C . SER B 1 161 ? 19.453 -5.598 8.305 1 85.12 161 SER B C 1
ATOM 3639 O O . SER B 1 161 ? 18.547 -4.988 8.875 1 85.12 161 SER B O 1
ATOM 3641 N N . GLU B 1 162 ? 20.609 -5.145 8.258 1 80.44 162 GLU B N 1
ATOM 3642 C CA . GLU B 1 162 ? 21.016 -3.939 8.977 1 80.44 162 GLU B CA 1
ATOM 3643 C C . GLU B 1 162 ? 21.562 -2.885 8.008 1 80.44 162 GLU B C 1
ATOM 3645 O O . GLU B 1 162 ? 22.109 -1.87 8.438 1 80.44 162 GLU B O 1
ATOM 3650 N N . ILE B 1 163 ? 21.375 -3.207 6.762 1 92.5 163 ILE B N 1
ATOM 3651 C CA . ILE B 1 163 ? 21.969 -2.258 5.824 1 92.5 163 ILE B CA 1
ATOM 3652 C C . ILE B 1 163 ? 21.219 -0.927 5.898 1 92.5 163 ILE B C 1
ATOM 3654 O O . ILE B 1 163 ? 19.984 -0.896 5.906 1 92.5 163 ILE B O 1
ATOM 3658 N N . ARG B 1 164 ? 22 0.147 5.945 1 95.25 164 ARG B N 1
ATOM 3659 C CA . ARG B 1 164 ? 21.453 1.496 6.059 1 95.25 164 ARG B CA 1
ATOM 3660 C C . ARG B 1 164 ? 21.953 2.383 4.918 1 95.25 164 ARG B C 1
ATOM 3662 O O . ARG B 1 164 ? 23 2.125 4.332 1 95.25 164 ARG B O 1
ATOM 3669 N N . VAL B 1 165 ? 21.188 3.316 4.625 1 94.06 165 VAL B N 1
ATOM 3670 C CA . VAL B 1 165 ? 21.531 4.297 3.6 1 94.06 165 VAL B CA 1
ATOM 3671 C C . VAL B 1 165 ? 21.391 5.707 4.164 1 94.06 165 VAL B C 1
ATOM 3673 O O . VAL B 1 165 ? 20.469 5.984 4.938 1 94.06 165 VAL B O 1
ATOM 3676 N N . PRO B 1 166 ? 22.312 6.598 3.771 1 96.25 166 PRO B N 1
ATOM 3677 C CA . PRO B 1 166 ? 22.172 7.973 4.25 1 96.25 166 PRO B CA 1
ATOM 3678 C C . PRO B 1 166 ? 20.891 8.641 3.764 1 96.25 166 PRO B C 1
ATOM 3680 O O . PRO B 1 166 ? 20.469 8.406 2.631 1 96.25 166 PRO B O 1
ATOM 3683 N N . VAL B 1 167 ? 20.328 9.469 4.633 1 96.56 167 VAL B N 1
ATOM 3684 C CA . VAL B 1 167 ? 19.094 10.164 4.273 1 96.56 167 VAL B CA 1
ATOM 3685 C C . VAL B 1 167 ? 19.422 11.445 3.508 1 96.56 167 VAL B C 1
ATOM 3687 O O . VAL B 1 167 ? 18.844 11.711 2.457 1 96.56 167 VAL B O 1
ATOM 3690 N N . PHE B 1 168 ? 20.391 12.18 4.004 1 96.25 168 PHE B N 1
ATOM 3691 C CA . PHE B 1 168 ? 20.75 13.492 3.469 1 96.25 168 PHE B CA 1
ATOM 3692 C C . PHE B 1 168 ? 22.125 13.445 2.816 1 96.25 168 PHE B C 1
ATOM 3694 O O . PHE B 1 168 ? 22.984 12.664 3.221 1 96.25 168 PHE B O 1
ATOM 3701 N N . PRO B 1 169 ? 22.312 14.297 1.839 1 95.81 169 PRO B N 1
ATOM 3702 C CA . PRO B 1 169 ? 23.656 14.398 1.266 1 95.81 169 PRO B CA 1
ATOM 3703 C C . PRO B 1 169 ? 24.672 15.008 2.238 1 95.81 169 PRO B C 1
ATOM 3705 O O . PRO B 1 169 ? 24.297 15.789 3.113 1 95.81 169 PRO B O 1
ATOM 3708 N N . SER B 1 170 ? 25.906 14.656 1.981 1 94.5 170 SER B N 1
ATOM 3709 C CA . SER B 1 170 ? 26.969 15.203 2.814 1 94.5 170 SER B CA 1
ATOM 3710 C C . SER B 1 170 ? 27.422 16.578 2.32 1 94.5 170 SER B C 1
ATOM 3712 O O . SER B 1 170 ? 27.984 17.359 3.084 1 94.5 170 SER B O 1
ATOM 3714 N N . SER B 1 171 ? 27.203 16.812 1.037 1 95.31 171 SER B N 1
ATOM 3715 C CA . SER B 1 171 ? 27.578 18.109 0.451 1 95.31 171 SER B CA 1
ATOM 3716 C C . SER B 1 171 ? 26.797 18.375 -0.833 1 95.31 171 SER B C 1
ATOM 3718 O O . SER B 1 171 ? 26.234 17.438 -1.428 1 95.31 171 SER B O 1
ATOM 3720 N N . ALA B 1 172 ? 26.781 19.656 -1.129 1 94.25 172 ALA B N 1
ATOM 3721 C CA . ALA B 1 172 ? 26.156 20.016 -2.404 1 94.25 172 ALA B CA 1
ATOM 3722 C C . ALA B 1 172 ? 26.938 19.422 -3.576 1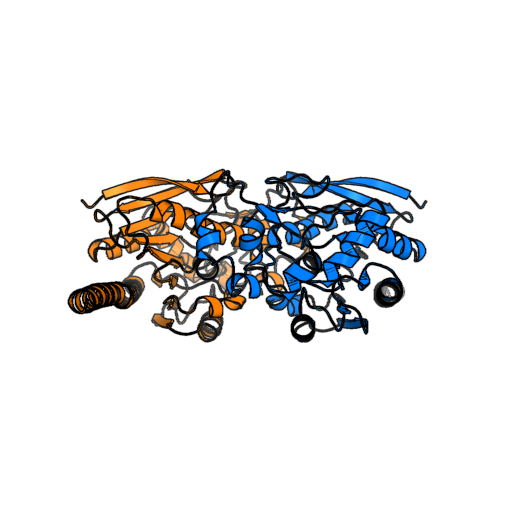 94.25 172 ALA B C 1
ATOM 3724 O O . ALA B 1 172 ? 26.359 19.047 -4.594 1 94.25 172 ALA B O 1
ATOM 3725 N N . GLU B 1 173 ? 28.172 19.297 -3.432 1 95.62 173 GLU B N 1
ATOM 3726 C CA . GLU B 1 173 ? 29.062 18.812 -4.477 1 95.62 173 GLU B CA 1
ATOM 3727 C C . GLU B 1 173 ? 28.719 17.375 -4.855 1 95.62 173 GLU B C 1
ATOM 3729 O O . GLU B 1 173 ? 28.688 17.031 -6.039 1 95.62 173 GLU B O 1
ATOM 3734 N N . GLU B 1 174 ? 28.438 16.547 -3.863 1 94.75 174 GLU B N 1
ATOM 3735 C CA . GLU B 1 174 ? 28.172 15.156 -4.184 1 94.75 174 GLU B CA 1
ATOM 3736 C C . GLU B 1 174 ? 26.844 15.008 -4.93 1 94.75 174 GLU B C 1
ATOM 3738 O O . GLU B 1 174 ? 26.672 14.078 -5.719 1 94.75 174 GLU B O 1
ATOM 3743 N N . VAL B 1 175 ? 25.969 15.945 -4.676 1 94.31 175 VAL B N 1
ATOM 3744 C CA . VAL B 1 175 ? 24.703 15.938 -5.414 1 94.31 175 VAL B CA 1
ATOM 3745 C C . VAL B 1 175 ? 24.953 16.375 -6.859 1 94.31 175 VAL B C 1
ATOM 3747 O O . VAL B 1 175 ? 24.516 15.703 -7.793 1 94.31 175 VAL B O 1
ATOM 3750 N N . LEU B 1 176 ? 25.672 17.406 -7.004 1 93.38 176 LEU B N 1
ATOM 3751 C CA . LEU B 1 176 ? 25.875 18.016 -8.305 1 93.38 176 LEU B CA 1
ATOM 3752 C C . LEU B 1 176 ? 26.734 17.125 -9.195 1 93.38 176 LEU B C 1
ATOM 3754 O O . LEU B 1 176 ? 26.562 17.109 -10.422 1 93.38 176 LEU B O 1
ATOM 3758 N N . ASN B 1 177 ? 27.641 16.328 -8.609 1 93.88 177 ASN B N 1
ATOM 3759 C CA . ASN B 1 177 ? 28.531 15.516 -9.422 1 93.88 177 ASN B CA 1
ATOM 3760 C C . ASN B 1 177 ? 28 14.102 -9.594 1 93.88 177 ASN B C 1
ATOM 3762 O O . ASN B 1 177 ? 28.641 13.258 -10.227 1 93.88 177 ASN B O 1
ATOM 3766 N N . GLY B 1 178 ? 26.891 13.82 -8.953 1 89.31 178 GLY B N 1
ATOM 3767 C CA . GLY B 1 178 ? 26.203 12.562 -9.188 1 89.31 178 GLY B CA 1
ATOM 3768 C C . GLY B 1 178 ? 26.672 11.445 -8.273 1 89.31 178 GLY B C 1
ATOM 3769 O O . GLY B 1 178 ? 26.219 10.305 -8.391 1 89.31 178 GLY B O 1
ATOM 3770 N N . SER B 1 179 ? 27.5 11.703 -7.344 1 91.19 179 SER B N 1
ATOM 3771 C CA . SER B 1 179 ? 28.078 10.656 -6.496 1 91.19 179 SER B CA 1
ATOM 3772 C C . SER B 1 179 ? 27.266 10.477 -5.219 1 91.19 179 SER B C 1
ATOM 3774 O O . SER B 1 179 ? 27.562 9.602 -4.406 1 91.19 179 SER B O 1
ATOM 3776 N N . CYS B 1 180 ? 26.219 11.266 -5.062 1 91.75 180 CYS B N 1
ATOM 3777 C CA . CYS B 1 180 ? 25.422 11.227 -3.846 1 91.75 180 CYS B CA 1
ATOM 3778 C C . CYS B 1 180 ? 24.734 9.875 -3.691 1 91.75 180 CYS B C 1
ATOM 3780 O O . CYS B 1 180 ? 24.109 9.375 -4.633 1 91.75 180 CYS B O 1
ATOM 3782 N N . LYS B 1 181 ? 24.797 9.32 -2.484 1 89.69 181 LYS B N 1
ATOM 3783 C CA . LYS B 1 181 ? 24.188 8.016 -2.199 1 89.69 181 LYS B CA 1
ATOM 3784 C C . LYS B 1 181 ? 23 8.156 -1.26 1 89.69 181 LYS B C 1
ATOM 3786 O O . LYS B 1 181 ? 22.406 7.156 -0.851 1 89.69 181 LYS B O 1
ATOM 3791 N N . ALA B 1 182 ? 22.703 9.414 -0.943 1 93.75 182 ALA B N 1
ATOM 3792 C CA . ALA B 1 182 ? 21.609 9.672 -0.001 1 93.75 182 ALA B CA 1
ATOM 3793 C C . ALA B 1 182 ? 20.25 9.508 -0.675 1 93.75 182 ALA B C 1
ATOM 3795 O O . ALA B 1 182 ? 20.156 9.539 -1.904 1 93.75 182 ALA B O 1
ATOM 3796 N N . VAL B 1 183 ? 19.281 9.289 0.164 1 92.5 183 VAL B N 1
ATOM 3797 C CA . VAL B 1 183 ? 17.906 9.164 -0.318 1 92.5 183 VAL B CA 1
ATOM 3798 C C . VAL B 1 183 ? 17.438 10.492 -0.905 1 92.5 183 VAL B C 1
ATOM 3800 O O . VAL B 1 183 ? 16.875 10.531 -2 1 92.5 183 VAL B O 1
ATOM 3803 N N . LEU B 1 184 ? 17.641 11.586 -0.156 1 93.56 184 LEU B N 1
ATOM 3804 C CA . LEU B 1 184 ? 17.25 12.914 -0.62 1 93.56 184 LEU B CA 1
ATOM 3805 C C . LEU B 1 184 ? 18.375 13.539 -1.448 1 93.56 184 LEU B C 1
ATOM 3807 O O . LEU B 1 184 ? 19.188 14.297 -0.922 1 93.56 184 LEU B O 1
ATOM 3811 N N . LYS B 1 185 ? 18.422 13.305 -2.711 1 91.81 185 LYS B N 1
ATOM 3812 C CA . LYS B 1 185 ? 19.453 13.789 -3.619 1 91.81 185 LYS B CA 1
ATOM 3813 C C . LYS B 1 185 ? 19.141 15.203 -4.102 1 91.81 185 LYS B C 1
ATOM 3815 O O . LYS B 1 185 ? 18.922 15.422 -5.293 1 91.81 185 LYS B O 1
ATOM 3820 N N . ASP B 1 186 ? 19.156 16.078 -3.199 1 95.38 186 ASP B N 1
ATOM 3821 C CA . ASP B 1 186 ? 18.797 17.469 -3.432 1 95.38 186 ASP B CA 1
ATOM 3822 C C . ASP B 1 186 ? 19.781 18.422 -2.74 1 95.38 186 ASP B C 1
ATOM 3824 O O . ASP B 1 186 ? 19.922 18.391 -1.517 1 95.38 186 ASP B O 1
ATOM 3828 N N . ALA B 1 187 ? 20.391 19.266 -3.566 1 95.31 187 ALA B N 1
ATOM 3829 C CA . ALA B 1 187 ? 21.344 20.219 -2.994 1 95.31 187 ALA B CA 1
ATOM 3830 C C . ALA B 1 187 ? 20.656 21.156 -2.018 1 95.31 187 ALA B C 1
ATOM 3832 O O . ALA B 1 187 ? 21.297 21.688 -1.104 1 95.31 187 ALA B O 1
ATOM 3833 N N . GLY B 1 188 ? 19.359 21.359 -2.191 1 95 188 GLY B N 1
ATOM 3834 C CA . GLY B 1 188 ? 18.562 22.188 -1.288 1 95 188 GLY B CA 1
ATOM 3835 C C . GLY B 1 188 ? 18.484 21.609 0.115 1 95 188 GLY B C 1
ATOM 3836 O O . GLY B 1 188 ? 18.094 22.312 1.053 1 95 188 GLY B O 1
ATOM 3837 N N . ALA B 1 189 ? 18.875 20.344 0.257 1 95.75 189 ALA B N 1
ATOM 3838 C CA . ALA B 1 189 ? 18.859 19.703 1.57 1 95.75 189 ALA B CA 1
ATOM 3839 C C . ALA B 1 189 ? 19.969 20.25 2.463 1 95.75 189 ALA B C 1
ATOM 3841 O O . ALA B 1 189 ? 19.859 20.219 3.691 1 95.75 189 ALA B O 1
ATOM 3842 N N . ILE B 1 190 ? 21 20.797 1.865 1 95.81 190 ILE B N 1
ATOM 3843 C CA . ILE B 1 190 ? 22.156 21.25 2.619 1 95.81 190 ILE B CA 1
ATOM 3844 C C . ILE B 1 190 ? 21.797 22.453 3.465 1 95.81 190 ILE B C 1
ATOM 3846 O O . ILE B 1 190 ? 21.953 22.453 4.688 1 95.81 190 ILE B O 1
ATOM 3850 N N . PRO B 1 191 ? 21.25 23.531 2.834 1 95.75 191 PRO B N 1
ATOM 3851 C CA . PRO B 1 191 ? 20.828 24.656 3.684 1 95.75 191 PRO B CA 1
ATOM 3852 C C . PRO B 1 191 ? 19.75 24.25 4.684 1 95.75 191 PRO B C 1
ATOM 3854 O O . PRO B 1 191 ? 19.688 24.812 5.785 1 95.75 191 PRO B O 1
ATOM 3857 N N . PHE B 1 192 ? 18.922 23.359 4.359 1 95.38 192 PHE B N 1
ATOM 3858 C CA . PHE B 1 192 ? 17.891 22.875 5.254 1 95.38 192 PHE B CA 1
ATOM 3859 C C . PHE B 1 192 ? 18.5 22.219 6.492 1 95.38 192 PHE B C 1
ATOM 3861 O O . PHE B 1 192 ? 18.062 22.484 7.613 1 95.38 192 PHE B O 1
ATOM 3868 N N . MET B 1 193 ? 19.5 21.391 6.281 1 95 193 MET B N 1
ATOM 3869 C CA . MET B 1 193 ? 20.219 20.75 7.379 1 95 193 MET B CA 1
ATOM 3870 C C . MET B 1 193 ? 20.906 21.797 8.258 1 95 193 MET B C 1
ATOM 3872 O O . MET B 1 193 ? 20.922 21.656 9.484 1 95 193 MET B O 1
ATOM 3876 N N . GLU B 1 194 ? 21.438 22.75 7.629 1 95.75 194 GLU B N 1
ATOM 3877 C CA . GLU B 1 194 ? 22.078 23.828 8.367 1 95.75 194 GLU B CA 1
ATOM 3878 C C . GLU B 1 194 ? 21.078 24.562 9.258 1 95.75 194 GLU B C 1
ATOM 3880 O O . GLU B 1 194 ? 21.375 24.859 10.422 1 95.75 194 GLU B O 1
ATOM 3885 N N . GLU B 1 195 ? 19.938 24.891 8.68 1 96.19 195 GLU B N 1
ATOM 3886 C CA . GLU B 1 195 ? 18.891 25.547 9.453 1 96.19 195 GLU B CA 1
ATOM 3887 C C . GLU B 1 195 ? 18.422 24.672 10.609 1 96.19 195 GLU B C 1
ATOM 3889 O O . GLU B 1 195 ? 18.172 25.156 11.711 1 96.19 195 GLU B O 1
ATOM 3894 N N . THR B 1 196 ? 18.281 23.391 10.352 1 95.06 196 THR B N 1
ATOM 3895 C CA . THR B 1 196 ? 17.891 22.422 11.375 1 95.06 196 THR B CA 1
ATOM 3896 C C . THR B 1 196 ? 18.891 22.438 12.531 1 95.06 196 THR B C 1
ATOM 3898 O O . THR B 1 196 ? 18.484 22.5 13.695 1 95.06 196 THR B O 1
ATOM 3901 N N . THR B 1 197 ? 20.125 22.422 12.227 1 94.88 197 THR B N 1
ATOM 3902 C CA . THR B 1 197 ? 21.188 22.422 13.227 1 94.88 197 THR B CA 1
ATOM 3903 C C . THR B 1 197 ? 21.203 23.734 13.992 1 94.88 197 THR B C 1
ATOM 3905 O O . THR B 1 197 ? 21.328 23.75 15.219 1 94.88 197 THR B O 1
ATOM 3908 N N . LYS B 1 198 ? 21.094 24.781 13.281 1 96.5 198 LYS B N 1
ATOM 3909 C CA . LYS B 1 198 ? 21.094 26.109 13.891 1 96.5 198 LYS B CA 1
ATOM 3910 C C . LYS B 1 198 ? 19.984 26.219 14.938 1 96.5 198 LYS B C 1
ATOM 3912 O O . LYS B 1 198 ? 20.172 26.875 15.969 1 96.5 198 LYS B O 1
ATOM 3917 N N . ARG B 1 199 ? 18.891 25.578 14.688 1 95.94 199 ARG B N 1
ATOM 3918 C CA . ARG B 1 199 ? 17.719 25.656 15.562 1 95.94 199 ARG B CA 1
ATOM 3919 C C . ARG B 1 199 ? 17.812 24.641 16.688 1 95.94 199 ARG B C 1
ATOM 3921 O O . ARG B 1 199 ? 16.922 24.547 17.531 1 95.94 199 ARG B O 1
ATOM 3928 N N . GLY B 1 200 ? 18.844 23.828 16.688 1 94.62 200 GLY B N 1
ATOM 3929 C CA . GLY B 1 200 ? 19.047 22.859 17.75 1 94.62 200 GLY B CA 1
ATOM 3930 C C . GLY B 1 200 ? 18.25 21.578 17.562 1 94.62 200 GLY B C 1
ATOM 3931 O O . GLY B 1 200 ? 18.016 20.844 18.516 1 94.62 200 GLY B O 1
ATOM 3932 N N . MET B 1 201 ? 17.75 21.391 16.297 1 93.75 201 MET B N 1
ATOM 3933 C CA . MET B 1 201 ? 17 20.172 15.977 1 93.75 201 MET B CA 1
ATOM 3934 C C . MET B 1 201 ? 17.922 19.078 15.484 1 93.75 201 MET B C 1
ATOM 3936 O O . MET B 1 201 ? 19.062 19.344 15.086 1 93.75 201 MET B O 1
ATOM 3940 N N . SER B 1 202 ? 17.469 17.875 15.625 1 89.12 202 SER B N 1
ATOM 3941 C CA . SER B 1 202 ? 18.219 16.734 15.102 1 89.12 202 SER B CA 1
ATOM 3942 C C . SER B 1 202 ? 17.609 16.219 13.805 1 89.12 202 SER B C 1
ATOM 3944 O O . SER B 1 202 ? 16.422 16.438 13.539 1 89.12 202 SER B O 1
ATOM 3946 N N . TYR B 1 203 ? 18.453 15.672 13.031 1 89.12 203 TYR B N 1
ATOM 3947 C CA . TYR B 1 203 ? 17.969 14.969 11.844 1 89.12 203 TYR B CA 1
ATOM 3948 C C . TYR B 1 203 ? 18.562 13.578 11.75 1 89.12 203 TYR B C 1
ATOM 3950 O O . TYR B 1 203 ? 19.656 13.328 12.273 1 89.12 203 TYR B O 1
ATOM 3958 N N . ALA B 1 204 ? 17.828 12.719 11.148 1 90.44 204 ALA B N 1
ATOM 3959 C CA . ALA B 1 204 ? 18.281 11.336 11.016 1 90.44 204 ALA B CA 1
ATOM 3960 C C . ALA B 1 204 ? 19.438 11.227 10.023 1 90.44 204 ALA B C 1
ATOM 3962 O O . ALA B 1 204 ? 19.391 11.82 8.945 1 90.44 204 ALA B O 1
ATOM 3963 N N . GLU B 1 205 ? 20.375 10.438 10.367 1 92.38 205 GLU B N 1
ATOM 3964 C CA . GLU B 1 205 ? 21.547 10.258 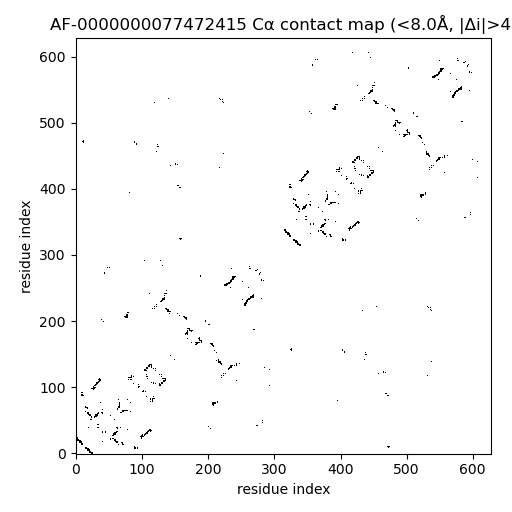9.5 1 92.38 205 GLU B CA 1
ATOM 3965 C C . GLU B 1 205 ? 21.266 9.219 8.414 1 92.38 205 GLU B C 1
ATOM 3967 O O . GLU B 1 205 ? 21.719 9.359 7.281 1 92.38 205 GLU B O 1
ATOM 3972 N N . SER B 1 206 ? 20.594 8.188 8.828 1 96.75 206 SER B N 1
ATOM 3973 C CA . SER B 1 206 ? 20.391 7.086 7.898 1 96.75 206 SER B CA 1
ATOM 3974 C C . SER B 1 206 ? 19.047 6.414 8.125 1 96.75 206 SER B C 1
ATOM 3976 O O . SER B 1 206 ? 18.359 6.707 9.109 1 96.75 206 SER B O 1
ATOM 3978 N N . CYS B 1 207 ? 18.625 5.652 7.207 1 97 207 CYS B N 1
ATOM 3979 C CA . CYS B 1 207 ? 17.453 4.785 7.285 1 97 207 CYS B CA 1
ATOM 3980 C C . CYS B 1 207 ? 17.781 3.375 6.812 1 97 207 CYS B C 1
ATOM 3982 O O . CYS B 1 207 ? 18.875 3.127 6.301 1 97 207 CYS B O 1
ATOM 3984 N N . THR B 1 208 ? 16.875 2.453 7.102 1 96.56 208 THR B N 1
ATOM 3985 C CA . THR B 1 208 ? 17.094 1.102 6.594 1 96.56 208 THR B CA 1
ATOM 3986 C C . THR B 1 208 ? 17.047 1.081 5.07 1 96.56 208 THR B C 1
ATOM 3988 O O . THR B 1 208 ? 16.281 1.825 4.457 1 96.56 208 THR B O 1
ATOM 3991 N N . LEU B 1 209 ? 17.797 0.197 4.449 1 94.69 209 LEU B N 1
ATOM 3992 C CA . LEU B 1 209 ? 17.734 -0.008 3.008 1 94.69 209 LEU B CA 1
ATOM 3993 C C . LEU B 1 209 ? 16.312 -0.365 2.576 1 94.69 209 LEU B C 1
ATOM 3995 O O . LEU B 1 209 ? 15.852 0.074 1.521 1 94.69 209 LEU B O 1
ATOM 3999 N N . GLN B 1 210 ? 15.57 -1.078 3.418 1 94.94 210 GLN B N 1
ATOM 4000 C CA . GLN B 1 210 ? 14.25 -1.595 3.07 1 94.94 210 GLN B CA 1
ATOM 4001 C C . GLN B 1 210 ? 13.203 -0.48 3.057 1 94.94 210 GLN B C 1
ATOM 4003 O O . GLN B 1 210 ? 12.102 -0.663 2.547 1 94.94 210 GLN B O 1
ATOM 4008 N N . SER B 1 211 ? 13.562 0.698 3.617 1 96 211 SER B N 1
ATOM 4009 C CA . SER B 1 211 ? 12.703 1.859 3.402 1 96 211 SER B CA 1
ATOM 4010 C C . SER B 1 211 ? 12.469 2.104 1.916 1 96 211 SER B C 1
ATOM 4012 O O . SER B 1 211 ? 11.359 2.449 1.51 1 96 211 SER B O 1
ATOM 4014 N N . LEU B 1 212 ? 13.5 1.841 1.133 1 93.69 212 LEU B N 1
ATOM 4015 C CA . LEU B 1 212 ? 13.375 2.039 -0.307 1 93.69 212 LEU B CA 1
ATOM 4016 C C . LEU B 1 212 ? 12.453 0.999 -0.926 1 93.69 212 LEU B C 1
ATOM 4018 O O . LEU B 1 212 ? 11.633 1.326 -1.786 1 93.69 212 LEU B O 1
ATOM 4022 N N . THR B 1 213 ? 12.484 -0.237 -0.475 1 93.56 213 THR B N 1
ATOM 4023 C CA . THR B 1 213 ? 11.57 -1.277 -0.933 1 93.56 213 THR B CA 1
ATOM 4024 C C . THR B 1 213 ? 10.125 -0.918 -0.592 1 93.56 213 THR B C 1
ATOM 4026 O O . THR B 1 213 ? 9.234 -1.061 -1.428 1 93.56 213 THR B O 1
ATOM 4029 N N . ASN B 1 214 ? 9.984 -0.381 0.614 1 95.38 214 ASN B N 1
ATOM 4030 C CA . ASN B 1 214 ? 8.648 -0.057 1.109 1 95.38 214 ASN B CA 1
ATOM 4031 C C . ASN B 1 214 ? 8.023 1.086 0.318 1 95.38 214 ASN B C 1
ATOM 4033 O O . ASN B 1 214 ? 6.797 1.156 0.187 1 95.38 214 ASN B O 1
ATOM 4037 N N . ILE B 1 215 ? 8.789 1.92 -0.254 1 95.94 215 ILE B N 1
ATOM 4038 C CA . ILE B 1 215 ? 8.312 3.129 -0.919 1 95.94 215 ILE B CA 1
ATOM 4039 C C . ILE B 1 215 ? 7.957 2.812 -2.369 1 95.94 215 ILE B C 1
ATOM 4041 O O . ILE B 1 215 ? 7.219 3.564 -3.01 1 95.94 215 ILE B O 1
ATOM 4045 N N . ALA B 1 216 ? 8.414 1.706 -2.875 1 93.69 216 ALA B N 1
ATOM 4046 C CA . ALA B 1 216 ? 8.391 1.401 -4.305 1 93.69 216 ALA B CA 1
ATOM 4047 C C . ALA B 1 216 ? 6.969 1.413 -4.844 1 93.69 216 ALA B C 1
ATOM 4049 O O . ALA B 1 216 ? 6.727 1.863 -5.969 1 93.69 216 ALA B O 1
ATOM 4050 N N . LEU B 1 217 ? 6.008 0.979 -3.986 1 94.38 217 LEU B N 1
ATOM 4051 C CA . LEU B 1 217 ? 4.641 0.86 -4.477 1 94.38 217 LEU B CA 1
ATOM 4052 C C . LEU B 1 217 ? 3.756 1.957 -3.893 1 94.38 217 LEU B C 1
ATOM 4054 O O . LEU B 1 217 ? 2.533 1.918 -4.039 1 94.38 217 LEU B O 1
ATOM 4058 N N . HIS B 1 218 ? 4.344 2.896 -3.17 1 97 218 HIS B N 1
ATOM 4059 C CA . HIS B 1 218 ? 3.551 4 -2.641 1 97 218 HIS B CA 1
ATOM 4060 C C . HIS B 1 218 ? 3.125 4.957 -3.75 1 97 218 HIS B C 1
ATOM 4062 O O . HIS B 1 218 ? 3.971 5.59 -4.387 1 97 218 HIS B O 1
ATOM 4068 N N . GLU B 1 219 ? 1.758 5.027 -4.039 1 97.31 219 GLU B N 1
ATOM 4069 C CA . GLU B 1 219 ? 1.252 5.723 -5.219 1 97.31 219 GLU B CA 1
ATOM 4070 C C . GLU B 1 219 ? 0.054 6.602 -4.871 1 97.31 219 GLU B C 1
ATOM 4072 O O . GLU B 1 219 ? -1.044 6.398 -5.395 1 97.31 219 GLU B O 1
ATOM 4077 N N . PRO B 1 220 ? 0.323 7.68 -4.102 1 98.06 220 PRO B N 1
ATOM 4078 C CA . PRO B 1 220 ? -0.786 8.578 -3.754 1 98.06 220 PRO B CA 1
ATOM 4079 C C . PRO B 1 220 ? -1.534 9.086 -4.984 1 98.06 220 PRO B C 1
ATOM 4081 O O . PRO B 1 220 ? -2.754 9.273 -4.938 1 98.06 220 PRO B O 1
ATOM 4084 N N . ARG B 1 221 ? -0.889 9.328 -6.082 1 97.75 221 ARG B N 1
ATOM 4085 C CA . ARG B 1 221 ? -1.518 9.867 -7.285 1 97.75 221 ARG B CA 1
ATOM 4086 C C . ARG B 1 221 ? -2.582 8.914 -7.82 1 97.75 221 ARG B C 1
ATOM 4088 O O . ARG B 1 221 ? -3.486 9.336 -8.547 1 97.75 221 ARG B O 1
ATOM 4095 N N . ALA B 1 222 ? -2.508 7.656 -7.473 1 96.38 222 ALA B N 1
ATOM 4096 C CA . ALA B 1 222 ? -3.424 6.648 -8.008 1 96.38 222 ALA B CA 1
ATOM 4097 C C . ALA B 1 222 ? -4.801 6.766 -7.359 1 96.38 222 ALA B C 1
ATOM 4099 O O . ALA B 1 222 ? -5.797 6.305 -7.922 1 96.38 222 ALA B O 1
ATOM 4100 N N . TYR B 1 223 ? -4.918 7.312 -6.203 1 93.44 223 TYR B N 1
ATOM 4101 C CA . TYR B 1 223 ? -6.223 7.297 -5.547 1 93.44 223 TYR B CA 1
ATOM 4102 C C . TYR B 1 223 ? -6.578 8.68 -5.012 1 93.44 223 TYR B C 1
ATOM 4104 O O . TYR B 1 223 ? -7.582 8.844 -4.309 1 93.44 223 TYR B O 1
ATOM 4112 N N . ILE B 1 224 ? -5.859 9.734 -5.449 1 98 224 ILE B N 1
ATOM 4113 C CA . ILE B 1 224 ? -6.047 11.102 -4.969 1 98 224 ILE B CA 1
ATOM 4114 C C . ILE B 1 224 ? -7.434 11.602 -5.367 1 98 224 ILE B C 1
ATOM 4116 O O . ILE B 1 224 ? -8.031 12.422 -4.664 1 98 224 ILE B O 1
ATOM 4120 N N . HIS B 1 225 ? -8.023 11.109 -6.477 1 97.56 225 HIS B N 1
ATOM 4121 C CA . HIS B 1 225 ? -9.352 11.5 -6.93 1 97.56 225 HIS B CA 1
ATOM 4122 C C . HIS B 1 225 ? -10.43 11.047 -5.949 1 97.56 225 HIS B C 1
ATOM 4124 O O . HIS B 1 225 ? -11.531 11.602 -5.926 1 97.56 225 HIS B O 1
ATOM 4130 N N . ARG B 1 226 ? -10.094 10.102 -5.09 1 95.56 226 ARG B N 1
ATOM 4131 C CA . ARG B 1 226 ? -11.062 9.5 -4.176 1 95.56 226 ARG B CA 1
ATOM 4132 C C . ARG B 1 226 ? -11.203 10.336 -2.908 1 95.56 226 ARG B C 1
ATOM 4134 O O . ARG B 1 226 ? -12.047 10.047 -2.061 1 95.56 226 ARG B O 1
ATOM 4141 N N . ILE B 1 227 ? -10.422 11.383 -2.721 1 96.5 227 ILE B N 1
ATOM 4142 C CA . ILE B 1 227 ? -10.516 12.273 -1.569 1 96.5 227 ILE B CA 1
ATOM 4143 C C . ILE B 1 227 ? -11.844 13.016 -1.59 1 96.5 227 ILE B C 1
ATOM 4145 O O . ILE B 1 227 ? -12.43 13.281 -0.537 1 96.5 227 ILE B O 1
ATOM 4149 N N . SER B 1 228 ? -12.242 13.383 -2.752 1 95.81 228 SER B N 1
ATOM 4150 C CA . SER B 1 228 ? -13.492 14.117 -2.932 1 95.81 228 SER B CA 1
ATOM 4151 C C . SER B 1 228 ? -14.672 13.367 -2.318 1 95.81 228 SER B C 1
ATOM 4153 O O . SER B 1 228 ? -14.766 12.141 -2.441 1 95.81 228 SER B O 1
ATOM 4155 N N . PRO B 1 229 ? -15.539 14.047 -1.591 1 95.69 229 PRO B N 1
ATOM 4156 C CA . PRO B 1 229 ? -15.734 15.5 -1.565 1 95.69 229 PRO B CA 1
ATOM 4157 C C . PRO B 1 229 ? -15.039 16.172 -0.378 1 95.69 229 PRO B C 1
ATOM 4159 O O . PRO B 1 229 ? -15.336 17.328 -0.058 1 95.69 229 PRO B O 1
ATOM 4162 N N . THR B 1 230 ? -14.133 15.461 0.345 1 96.06 230 THR B N 1
ATOM 4163 C CA . THR B 1 230 ? -13.359 16.094 1.405 1 96.06 230 THR B CA 1
ATOM 4164 C C . THR B 1 230 ? -12.5 17.219 0.845 1 96.06 230 THR B C 1
ATOM 4166 O O . THR B 1 230 ? -11.758 17.031 -0.119 1 96.06 230 THR B O 1
ATOM 4169 N N . PRO B 1 231 ? -12.602 18.438 1.392 1 98.5 231 PRO B N 1
ATOM 4170 C CA . PRO B 1 231 ? -11.789 19.547 0.887 1 98.5 231 PRO B CA 1
ATOM 4171 C C . PRO B 1 231 ? -10.289 19.25 0.936 1 98.5 231 PRO B C 1
ATOM 4173 O O . PRO B 1 231 ? -9.797 18.688 1.922 1 98.5 231 PRO B O 1
ATOM 4176 N N . PHE B 1 232 ? -9.594 19.656 -0.141 1 98.81 232 PHE B N 1
ATOM 4177 C CA . PHE B 1 232 ? -8.203 19.266 -0.319 1 98.81 232 PHE B CA 1
ATOM 4178 C C . PHE B 1 232 ? -7.348 20.469 -0.697 1 98.81 232 PHE B C 1
ATOM 4180 O O . PHE B 1 232 ? -7.637 21.172 -1.676 1 98.81 232 PHE B O 1
ATOM 4187 N N . LEU B 1 233 ? -6.301 20.781 0.113 1 98.94 233 LEU B N 1
ATOM 4188 C CA . LEU B 1 233 ? -5.301 21.781 -0.226 1 98.94 233 LEU B CA 1
ATOM 4189 C C . LEU B 1 233 ? -3.943 21.141 -0.476 1 98.94 233 LEU B C 1
ATOM 4191 O O . LEU B 1 233 ? -3.453 20.375 0.356 1 98.94 233 LEU B O 1
ATOM 4195 N N . MET B 1 234 ? -3.348 21.469 -1.588 1 98.94 234 MET B N 1
ATOM 4196 C CA . MET B 1 234 ? -1.974 21.078 -1.884 1 98.94 234 MET B CA 1
ATOM 4197 C C . MET B 1 234 ? -1.076 22.297 -2.057 1 98.94 234 MET B C 1
ATOM 4199 O O . MET B 1 234 ? -1.389 23.188 -2.838 1 98.94 234 MET B O 1
ATOM 4203 N N . VAL B 1 235 ? -0.04 22.344 -1.309 1 98.94 235 VAL B N 1
ATOM 4204 C CA . VAL B 1 235 ? 0.976 23.375 -1.423 1 98.94 235 VAL B CA 1
ATOM 4205 C C . VAL B 1 235 ? 2.225 22.812 -2.096 1 98.94 235 VAL B C 1
ATOM 4207 O O . VAL B 1 235 ? 2.74 21.766 -1.682 1 98.94 235 VAL B O 1
ATOM 4210 N N . VAL B 1 236 ? 2.727 23.5 -3.133 1 98.81 236 VAL B N 1
ATOM 4211 C CA . VAL B 1 236 ? 3.895 23.016 -3.861 1 98.81 236 VAL B CA 1
ATOM 4212 C C . VAL B 1 236 ? 4.883 24.172 -4.07 1 98.81 236 VAL B C 1
ATOM 4214 O O . VAL B 1 236 ? 4.488 25.328 -4.145 1 98.81 236 VAL B O 1
ATOM 4217 N N . GLY B 1 237 ? 6.172 23.828 -4.012 1 98.69 237 GLY B N 1
ATOM 4218 C CA . GLY B 1 237 ? 7.168 24.75 -4.527 1 98.69 237 GLY B CA 1
ATOM 4219 C C . GLY B 1 237 ? 7.367 24.641 -6.027 1 98.69 237 GLY B C 1
ATOM 4220 O O . GLY B 1 237 ? 7.363 23.547 -6.578 1 98.69 237 GLY B O 1
ATOM 4221 N N . ASP B 1 238 ? 7.594 25.719 -6.707 1 98.25 238 ASP B N 1
ATOM 4222 C CA . ASP B 1 238 ? 7.68 25.641 -8.164 1 98.25 238 ASP B CA 1
ATOM 4223 C C . ASP B 1 238 ? 9.078 25.203 -8.609 1 98.25 238 ASP B C 1
ATOM 4225 O O . ASP B 1 238 ? 9.328 25.047 -9.805 1 98.25 238 ASP B O 1
ATOM 4229 N N . ARG B 1 239 ? 9.969 24.938 -7.66 1 97.88 239 ARG B N 1
ATOM 4230 C CA . ARG B 1 239 ? 11.312 24.469 -7.988 1 97.88 239 ARG B CA 1
ATOM 4231 C C . ARG B 1 239 ? 11.664 23.219 -7.18 1 97.88 239 ARG B C 1
ATOM 4233 O O . ARG B 1 239 ? 12.812 23.062 -6.746 1 97.88 239 ARG B O 1
ATOM 4240 N N . ASP B 1 240 ? 10.727 22.438 -6.863 1 98.06 240 ASP B N 1
ATOM 4241 C CA . ASP B 1 240 ? 10.945 21.234 -6.07 1 98.06 240 ASP B CA 1
ATOM 4242 C C . ASP B 1 240 ? 11.648 20.156 -6.887 1 98.06 240 ASP B C 1
ATOM 4244 O O . ASP B 1 240 ? 11.094 19.641 -7.855 1 98.06 240 ASP B O 1
ATOM 4248 N N . ILE B 1 241 ? 12.852 19.828 -6.441 1 94 241 ILE B N 1
ATOM 4249 C CA . ILE B 1 241 ? 13.664 18.828 -7.129 1 94 241 ILE B CA 1
ATOM 4250 C C . ILE B 1 241 ? 13.5 17.469 -6.445 1 94 241 ILE B C 1
ATOM 4252 O O . ILE B 1 241 ? 13.648 16.422 -7.082 1 94 241 ILE B O 1
ATOM 4256 N N . THR B 1 242 ? 13.297 17.469 -5.188 1 95.75 242 THR B N 1
ATOM 4257 C CA . THR B 1 242 ? 13.148 16.234 -4.422 1 95.75 242 THR B CA 1
ATOM 4258 C C . THR B 1 242 ? 11.93 15.453 -4.887 1 95.75 242 THR B C 1
ATOM 4260 O O . THR B 1 242 ? 12.016 14.258 -5.152 1 95.75 242 THR B O 1
ATOM 4263 N N . ILE B 1 243 ? 10.82 16.109 -4.938 1 97.5 243 ILE B N 1
ATOM 4264 C CA . ILE B 1 243 ? 9.609 15.656 -5.621 1 97.5 243 ILE B CA 1
ATOM 4265 C C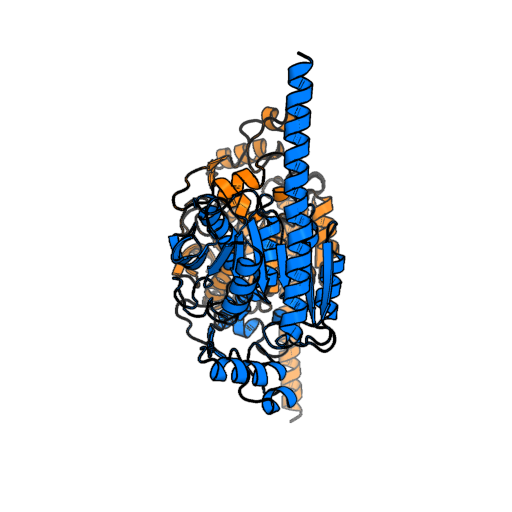 . ILE B 1 243 ? 9.281 16.625 -6.762 1 97.5 243 ILE B C 1
ATOM 4267 O O . ILE B 1 243 ? 8.688 17.672 -6.539 1 97.5 243 ILE B O 1
ATOM 4271 N N . PRO B 1 244 ? 9.609 16.266 -7.906 1 97.19 244 PRO B N 1
ATOM 4272 C CA . PRO B 1 244 ? 9.5 17.219 -9.016 1 97.19 244 PRO B CA 1
ATOM 4273 C C . PRO B 1 244 ? 8.133 17.891 -9.086 1 97.19 244 PRO B C 1
ATOM 4275 O O . PRO B 1 244 ? 7.102 17.219 -9.023 1 97.19 244 PRO B O 1
ATOM 4278 N N . THR B 1 245 ? 8.164 19.203 -9.25 1 98.31 245 THR B N 1
ATOM 4279 C CA . THR B 1 245 ? 6.957 20.016 -9.227 1 98.31 245 THR B CA 1
ATOM 4280 C C . THR B 1 245 ? 5.941 19.531 -10.25 1 98.31 245 THR B C 1
ATOM 4282 O O . THR B 1 245 ? 4.75 19.406 -9.938 1 98.31 245 THR B O 1
ATOM 4285 N N . HIS B 1 246 ? 6.391 19.203 -11.422 1 98 246 HIS B N 1
ATOM 4286 C CA . HIS B 1 246 ? 5.453 18.812 -12.477 1 98 246 HIS B CA 1
ATOM 4287 C C . HIS B 1 246 ? 4.707 17.547 -12.109 1 98 246 HIS B C 1
ATOM 4289 O O . HIS B 1 246 ? 3.529 17.391 -12.438 1 98 246 HIS B O 1
ATOM 4295 N N . LEU B 1 247 ? 5.359 16.594 -11.422 1 97.62 247 LEU B N 1
ATOM 4296 C CA . LEU B 1 247 ? 4.691 15.367 -10.992 1 97.62 247 LEU B CA 1
ATOM 4297 C C . LEU B 1 247 ? 3.639 15.664 -9.93 1 97.62 247 LEU B C 1
ATOM 4299 O O . LEU B 1 247 ? 2.568 15.055 -9.922 1 97.62 247 LEU B O 1
ATOM 4303 N N . GLN B 1 248 ? 3.953 16.594 -9 1 98.62 248 GLN B N 1
ATOM 4304 C CA . GLN B 1 248 ? 2.979 17.016 -8 1 98.62 248 GLN B CA 1
ATOM 4305 C C . GLN B 1 248 ? 1.756 17.656 -8.664 1 98.62 248 GLN B C 1
ATOM 4307 O O . GLN B 1 248 ? 0.619 17.344 -8.297 1 98.62 248 GLN B O 1
ATOM 4312 N N . LEU B 1 249 ? 2.02 18.469 -9.625 1 98.75 249 LEU B N 1
ATOM 4313 C CA . LEU B 1 249 ? 0.933 19.156 -10.32 1 98.75 249 LEU B CA 1
ATOM 4314 C C . LEU B 1 249 ? 0.095 18.156 -11.117 1 98.75 249 LEU B C 1
ATOM 4316 O O . LEU B 1 249 ? -1.131 18.281 -11.18 1 98.75 249 LEU B O 1
ATOM 4320 N N . GLU B 1 250 ? 0.73 17.188 -11.781 1 98.38 250 GLU B N 1
ATOM 4321 C CA . GLU B 1 250 ? -0.009 16.125 -12.461 1 98.38 250 GLU B CA 1
ATOM 4322 C C . GLU B 1 250 ? -0.924 15.383 -11.492 1 98.38 250 GLU B C 1
ATOM 4324 O O . GLU B 1 250 ? -2.074 15.086 -11.82 1 98.38 250 GLU B O 1
ATOM 4329 N N . ALA B 1 251 ? -0.381 15.055 -10.328 1 98.56 251 ALA B N 1
ATOM 4330 C CA . ALA B 1 251 ? -1.195 14.398 -9.312 1 98.56 251 ALA B CA 1
ATOM 4331 C C . ALA B 1 251 ? -2.371 15.281 -8.898 1 98.56 251 ALA B C 1
ATOM 4333 O O . ALA B 1 251 ? -3.504 14.805 -8.781 1 98.56 251 ALA B O 1
ATOM 4334 N N . PHE B 1 252 ? -2.111 16.562 -8.672 1 98.88 252 PHE B N 1
ATOM 4335 C CA . PHE B 1 252 ? -3.164 17.5 -8.266 1 98.88 252 PHE B CA 1
ATOM 4336 C C . PHE B 1 252 ? -4.301 17.5 -9.289 1 98.88 252 PHE B C 1
ATOM 4338 O O . PHE B 1 252 ? -5.473 17.562 -8.914 1 98.88 252 PHE B O 1
ATOM 4345 N N . GLU B 1 253 ? -3.963 17.453 -10.539 1 98.75 253 GLU B N 1
ATOM 4346 C CA . GLU B 1 253 ? -4.965 17.5 -11.602 1 98.75 253 GLU B CA 1
ATOM 4347 C C . GLU B 1 253 ? -5.906 16.312 -11.531 1 98.75 253 GLU B C 1
ATOM 4349 O O . GLU B 1 253 ? -7.047 16.375 -11.992 1 98.75 253 GLU B O 1
ATOM 4354 N N . LYS B 1 254 ? -5.492 15.227 -10.945 1 98.44 254 LYS B N 1
ATOM 4355 C CA . LYS B 1 254 ? -6.324 14.039 -10.812 1 98.44 254 LYS B CA 1
ATOM 4356 C C . LYS B 1 254 ? -7.293 14.172 -9.641 1 98.44 254 LYS B C 1
ATOM 4358 O O . LYS B 1 254 ? -8.281 13.445 -9.555 1 98.44 254 LYS B O 1
ATOM 4363 N N . ALA B 1 255 ? -6.934 15.016 -8.664 1 98.62 255 ALA B N 1
ATOM 4364 C CA . ALA B 1 255 ? -7.848 15.25 -7.547 1 98.62 255 ALA B CA 1
ATOM 4365 C C . ALA B 1 255 ? -9.164 15.852 -8.031 1 98.62 255 ALA B C 1
ATOM 4367 O O . ALA B 1 255 ? -9.18 16.688 -8.945 1 98.62 255 ALA B O 1
ATOM 4368 N N . LEU B 1 256 ? -10.266 15.484 -7.469 1 98.19 256 LEU B N 1
ATOM 4369 C CA . LEU B 1 256 ? -11.57 16.047 -7.797 1 98.19 256 LEU B CA 1
ATOM 4370 C C . LEU B 1 256 ? -11.953 17.141 -6.809 1 98.19 256 LEU B C 1
ATOM 4372 O O . LEU B 1 256 ? -11.25 17.359 -5.812 1 98.19 256 LEU B O 1
ATOM 4376 N N . GLN B 1 257 ? -13.016 17.828 -7.117 1 98.12 257 GLN B N 1
ATOM 4377 C CA . GLN B 1 257 ? -13.453 18.969 -6.32 1 98.12 257 GLN B CA 1
ATOM 4378 C C . GLN B 1 257 ? -14.094 18.516 -5.012 1 98.12 257 GLN B C 1
ATOM 4380 O O . GLN B 1 257 ? -14.68 17.422 -4.941 1 98.12 257 GLN B O 1
ATOM 4385 N N . PRO B 1 258 ? -13.945 19.391 -3.951 1 98.06 258 PRO B N 1
ATOM 4386 C CA . PRO B 1 258 ? -13.258 20.688 -3.902 1 98.06 258 PRO B CA 1
ATOM 4387 C C . PRO B 1 258 ? -11.758 20.547 -3.674 1 98.06 258 PRO B C 1
ATOM 4389 O O . PRO B 1 258 ? -11.328 19.75 -2.838 1 98.06 258 PRO B O 1
ATOM 4392 N N . LYS B 1 259 ? -10.969 21.281 -4.395 1 98.56 259 LYS B N 1
ATOM 4393 C CA . LYS B 1 259 ? -9.516 21.281 -4.285 1 98.56 259 LYS B CA 1
ATOM 4394 C C . LYS B 1 259 ? -8.945 22.688 -4.461 1 98.56 259 LYS B C 1
ATOM 4396 O O . LYS B 1 259 ? -9.531 23.516 -5.172 1 98.56 259 LYS B O 1
ATOM 4401 N N . THR B 1 260 ? -7.883 22.953 -3.775 1 98.75 260 THR B N 1
ATOM 4402 C CA . THR B 1 260 ? -7.148 24.219 -3.828 1 98.75 260 THR B CA 1
ATOM 4403 C C . THR B 1 260 ? -5.656 23.969 -4.004 1 98.75 260 THR B C 1
ATOM 4405 O O . THR B 1 260 ? -5.094 23.062 -3.379 1 98.75 260 THR B O 1
ATOM 4408 N N . LEU B 1 261 ? -5.047 24.766 -4.859 1 98.88 261 LEU B N 1
ATOM 4409 C CA . LEU B 1 261 ? -3.609 24.688 -5.098 1 98.88 261 LEU B CA 1
ATOM 4410 C C . LEU B 1 261 ? -2.92 25.984 -4.684 1 98.88 261 LEU B C 1
ATOM 4412 O O . LEU B 1 261 ? -3.387 27.062 -5.016 1 98.88 261 LEU B O 1
ATOM 4416 N N . LYS B 1 262 ? -1.915 25.875 -3.918 1 98.94 262 LYS B N 1
ATOM 4417 C CA . LYS B 1 262 ? -1.021 26.984 -3.633 1 98.94 262 LYS B CA 1
ATOM 4418 C C . LYS B 1 262 ? 0.389 26.719 -4.145 1 98.94 262 LYS B C 1
ATOM 4420 O O . LYS B 1 262 ? 1.022 25.734 -3.732 1 98.94 262 LYS B O 1
ATOM 4425 N N . ILE B 1 263 ? 0.91 27.484 -5 1 98.88 263 ILE B N 1
ATOM 4426 C CA . ILE B 1 263 ? 2.281 27.391 -5.484 1 98.88 263 ILE B CA 1
ATOM 4427 C C . ILE B 1 263 ? 3.135 28.469 -4.828 1 98.88 263 ILE B C 1
ATOM 4429 O O . ILE B 1 263 ? 2.807 29.656 -4.898 1 98.88 263 ILE B O 1
ATOM 4433 N N . ILE B 1 264 ? 4.117 28.078 -4.18 1 98.75 264 ILE B N 1
ATOM 4434 C CA . ILE B 1 264 ? 5.074 29.031 -3.615 1 98.75 264 ILE B CA 1
ATOM 4435 C C . ILE B 1 264 ? 6.203 29.281 -4.613 1 98.75 264 ILE B C 1
ATOM 4437 O O . ILE B 1 264 ? 7.047 28.406 -4.836 1 98.75 264 ILE B O 1
ATOM 4441 N N . ARG B 1 265 ? 6.273 30.469 -5.133 1 97.75 265 ARG B N 1
ATOM 4442 C CA . ARG B 1 265 ? 7.242 30.812 -6.168 1 97.75 265 ARG B CA 1
ATOM 4443 C C . ARG B 1 265 ? 8.648 30.891 -5.59 1 97.75 265 ARG B C 1
ATOM 4445 O O . ARG B 1 265 ? 8.852 31.453 -4.504 1 97.75 265 ARG B O 1
ATOM 4452 N N . GLY B 1 266 ? 9.562 30.344 -6.277 1 97.38 266 GLY B N 1
ATOM 4453 C CA . GLY B 1 266 ? 10.969 30.375 -5.891 1 97.38 266 GLY B CA 1
ATOM 4454 C C . GLY B 1 266 ? 11.32 29.328 -4.848 1 97.38 266 GLY B C 1
ATOM 4455 O O . GLY B 1 266 ? 12.484 29.219 -4.449 1 97.38 266 GLY B O 1
ATOM 4456 N N . ALA B 1 267 ? 10.391 28.547 -4.457 1 98.38 267 ALA B N 1
ATOM 4457 C CA . ALA B 1 267 ? 10.625 27.578 -3.383 1 98.38 267 ALA B CA 1
ATOM 4458 C C . ALA B 1 267 ? 10.898 26.188 -3.947 1 98.38 267 ALA B C 1
ATOM 4460 O O . ALA B 1 267 ? 10.258 25.766 -4.914 1 98.38 267 ALA B O 1
ATOM 4461 N N . GLY B 1 268 ? 11.867 25.562 -3.379 1 98.06 268 GLY B N 1
ATOM 4462 C CA . GLY B 1 268 ? 12.062 24.141 -3.586 1 98.06 268 GLY B CA 1
ATOM 4463 C C . GLY B 1 268 ? 11.344 23.281 -2.561 1 98.06 268 GLY B C 1
ATOM 4464 O O . GLY B 1 268 ? 10.242 23.625 -2.117 1 98.06 268 GLY B O 1
ATOM 4465 N N . HIS B 1 269 ? 11.875 22.109 -2.277 1 98.25 269 HIS B N 1
ATOM 4466 C CA . HIS B 1 269 ? 11.242 21.125 -1.404 1 98.25 269 HIS B CA 1
ATOM 4467 C C . HIS B 1 269 ? 11.266 21.578 0.051 1 98.25 269 HIS B C 1
ATOM 4469 O O . HIS B 1 269 ? 10.375 21.234 0.831 1 98.25 269 HIS B O 1
ATOM 4475 N N . PHE B 1 270 ? 12.258 22.453 0.396 1 97.75 270 PHE B N 1
ATOM 4476 C CA . PHE B 1 270 ? 12.562 22.641 1.811 1 97.75 270 PHE B CA 1
ATOM 4477 C C . PHE B 1 270 ? 12.219 24.047 2.254 1 97.75 270 PHE B C 1
ATOM 4479 O O . PHE B 1 270 ? 11.992 24.297 3.439 1 97.75 270 PHE B O 1
ATOM 4486 N N . GLU B 1 271 ? 12.094 25 1.406 1 97.62 271 GLU B N 1
ATOM 4487 C CA . GLU B 1 271 ? 11.867 26.406 1.733 1 97.62 271 GLU B CA 1
ATOM 4488 C C . GLU B 1 271 ? 10.516 26.594 2.41 1 97.62 271 GLU B C 1
ATOM 4490 O O . GLU B 1 271 ? 10.375 27.453 3.283 1 97.62 271 GLU B O 1
ATOM 4495 N N . PRO B 1 272 ? 9.555 25.766 2.115 1 98 272 PRO B N 1
ATOM 4496 C CA . PRO B 1 272 ? 8.234 25.984 2.705 1 98 272 PRO B CA 1
ATOM 4497 C C . PRO B 1 272 ? 8.219 25.766 4.219 1 98 272 PRO B C 1
ATOM 4499 O O . PRO B 1 272 ? 7.227 26.078 4.879 1 98 272 PRO B O 1
ATOM 4502 N N . TYR B 1 273 ? 9.289 25.344 4.832 1 97.69 273 TYR B N 1
ATOM 4503 C CA . TYR B 1 273 ? 9.305 24.984 6.25 1 97.69 273 TYR B CA 1
ATOM 4504 C C . TYR B 1 273 ? 9.727 26.188 7.098 1 97.69 273 TYR B C 1
ATOM 4506 O O . TYR B 1 273 ? 9.523 26.188 8.312 1 97.69 273 TYR B O 1
ATOM 4514 N N . TYR B 1 274 ? 10.328 27.188 6.547 1 96.94 274 TYR B N 1
ATOM 4515 C CA . TYR B 1 274 ? 10.859 28.297 7.336 1 96.94 274 TYR B CA 1
ATOM 4516 C C . TYR B 1 274 ? 11.047 29.531 6.469 1 96.94 274 TYR B C 1
ATOM 4518 O O . TYR B 1 274 ? 10.953 29.453 5.238 1 96.94 274 TYR B O 1
ATOM 4526 N N . GLY B 1 275 ? 11.211 30.625 7.117 1 97.06 275 GLY B N 1
ATOM 4527 C CA . GLY B 1 275 ? 11.492 31.859 6.414 1 97.06 275 GLY B CA 1
ATOM 4528 C C . GLY B 1 275 ? 10.289 32.438 5.691 1 97.06 275 GLY B C 1
ATOM 4529 O O . GLY B 1 275 ? 9.148 32.219 6.129 1 97.06 275 GLY B O 1
ATOM 4530 N N . GLU B 1 276 ? 10.539 33.188 4.684 1 97.69 276 GLU B N 1
ATOM 4531 C CA . GLU B 1 276 ? 9.477 33.875 3.955 1 97.69 276 GLU B CA 1
ATOM 4532 C C . GLU B 1 276 ? 8.539 32.875 3.275 1 97.69 276 GLU B C 1
ATOM 4534 O O . GLU B 1 276 ? 7.328 33.094 3.215 1 97.69 276 GLU B O 1
ATOM 4539 N N . SER B 1 277 ? 9.086 31.828 2.729 1 98.31 277 SER B N 1
ATOM 4540 C CA . SER B 1 277 ? 8.258 30.812 2.088 1 98.31 277 SER B CA 1
ATOM 4541 C C . SER B 1 277 ? 7.301 30.172 3.086 1 98.31 277 SER B C 1
ATOM 4543 O O . SER B 1 277 ? 6.164 29.844 2.738 1 98.31 277 SER B O 1
ATOM 4545 N N . PHE B 1 278 ? 7.766 29.984 4.301 1 98.5 278 PHE B N 1
ATOM 4546 C CA . PHE B 1 278 ? 6.906 29.469 5.363 1 98.5 278 PHE B CA 1
ATOM 4547 C C . PHE B 1 278 ? 5.738 30.406 5.617 1 98.5 278 PHE B C 1
ATOM 4549 O O . PHE B 1 278 ? 4.598 29.969 5.766 1 98.5 278 PHE B O 1
ATOM 4556 N N . GLU B 1 279 ? 6.02 31.688 5.703 1 98.56 279 GLU B N 1
ATOM 4557 C CA . GLU B 1 279 ? 4.965 32.656 5.973 1 98.56 279 GLU B CA 1
ATOM 4558 C C . GLU B 1 279 ? 3.889 32.625 4.891 1 98.56 279 GLU B C 1
ATOM 4560 O O . GLU B 1 279 ? 2.695 32.656 5.199 1 98.56 279 GLU B O 1
ATOM 4565 N N . GLU B 1 280 ? 4.336 32.531 3.658 1 98.69 280 GLU B N 1
ATOM 4566 C CA . GLU B 1 280 ? 3.393 32.406 2.553 1 98.69 280 GLU B CA 1
ATOM 4567 C C . GLU B 1 280 ? 2.617 31.109 2.627 1 98.69 280 GLU B C 1
ATOM 4569 O O . GLU B 1 280 ? 1.405 31.078 2.404 1 98.69 280 GLU B O 1
ATOM 4574 N N . ASN B 1 281 ? 3.275 30.062 2.906 1 98.88 281 ASN B N 1
ATOM 4575 C CA . ASN B 1 281 ? 2.705 28.719 3.029 1 98.88 281 ASN B CA 1
ATOM 4576 C C . ASN B 1 281 ? 1.635 28.672 4.113 1 98.88 281 ASN B C 1
ATOM 4578 O O . ASN B 1 281 ? 0.485 28.328 3.842 1 98.88 281 ASN B O 1
ATOM 4582 N N . ILE B 1 282 ? 1.985 29.109 5.301 1 98.88 282 ILE B N 1
ATOM 4583 C CA . ILE B 1 282 ? 1.087 29.016 6.445 1 98.88 282 ILE B CA 1
ATOM 4584 C C . ILE B 1 282 ? -0.113 29.938 6.246 1 98.88 282 ILE B C 1
ATOM 4586 O O . ILE B 1 282 ? -1.228 29.609 6.664 1 98.88 282 ILE B O 1
ATOM 4590 N N . ALA B 1 283 ? 0.067 31.062 5.621 1 98.75 283 ALA B N 1
ATOM 4591 C CA . ALA B 1 283 ? -1.046 31.969 5.324 1 98.75 283 ALA B CA 1
ATOM 4592 C C . ALA B 1 283 ? -2.082 31.281 4.438 1 98.75 283 ALA B C 1
ATOM 4594 O O . ALA B 1 283 ? -3.287 31.391 4.68 1 98.75 283 ALA B O 1
ATOM 4595 N N . ALA B 1 284 ? -1.628 30.562 3.412 1 98.81 284 ALA B N 1
ATOM 4596 C CA . ALA B 1 284 ? -2.531 29.844 2.518 1 98.81 284 ALA B CA 1
ATOM 4597 C C . ALA B 1 284 ? -3.281 28.734 3.266 1 98.81 284 ALA B C 1
ATOM 4599 O O . ALA B 1 284 ? -4.469 28.516 3.023 1 98.81 284 ALA B O 1
ATOM 4600 N N . GLN B 1 285 ? -2.617 28.047 4.129 1 98.94 285 GLN B N 1
ATOM 4601 C CA . GLN B 1 285 ? -3.236 26.969 4.898 1 98.94 285 GLN B CA 1
ATOM 4602 C C . GLN B 1 285 ? -4.289 27.516 5.855 1 98.94 285 GLN B C 1
ATOM 4604 O O . GLN B 1 285 ? -5.371 26.938 5.996 1 98.94 285 GLN B O 1
ATOM 4609 N N . LEU B 1 286 ? -3.996 28.641 6.492 1 98.75 286 LEU B N 1
ATOM 4610 C CA . LEU B 1 286 ? -4.949 29.281 7.398 1 98.75 286 LEU B CA 1
ATOM 4611 C C . LEU B 1 286 ? -6.176 29.766 6.641 1 98.75 286 LEU B C 1
ATOM 4613 O O . LEU B 1 286 ? -7.305 29.656 7.125 1 98.75 286 LEU B O 1
ATOM 4617 N N . GLU B 1 287 ? -5.961 30.328 5.457 1 98.5 287 GLU B N 1
ATOM 4618 C CA . GLU B 1 287 ? -7.082 30.75 4.621 1 98.5 287 GLU B CA 1
ATOM 4619 C C . GLU B 1 287 ? -7.961 29.562 4.242 1 98.5 287 GLU B C 1
ATOM 4621 O O . GLU B 1 287 ? -9.188 29.656 4.289 1 98.5 287 GLU B O 1
ATOM 4626 N N . PHE B 1 288 ? -7.363 28.5 3.855 1 98.69 288 PHE B N 1
ATOM 4627 C CA . PHE B 1 288 ? -8.07 27.281 3.52 1 98.69 288 PHE B CA 1
ATOM 4628 C C . PHE B 1 288 ? -8.891 26.781 4.707 1 98.69 288 PHE B C 1
ATOM 4630 O O . PHE B 1 288 ? -10.078 26.469 4.562 1 98.69 288 PHE B O 1
ATOM 4637 N N . LEU B 1 289 ? -8.273 26.703 5.871 1 98.56 289 LEU B N 1
ATOM 4638 C CA . LEU B 1 289 ? -8.945 26.234 7.078 1 98.56 289 LEU B CA 1
ATOM 4639 C C . LEU B 1 289 ? -10.141 27.125 7.418 1 98.56 289 LEU B C 1
ATOM 4641 O O . LEU B 1 289 ? -11.203 26.625 7.781 1 98.56 289 LEU B O 1
ATOM 4645 N N . LYS B 1 290 ? -9.938 28.406 7.328 1 97 290 LYS B N 1
ATOM 4646 C CA . LYS B 1 290 ? -11.039 29.344 7.559 1 97 290 LYS B CA 1
ATOM 4647 C C . LYS B 1 290 ? -12.211 29.047 6.621 1 97 290 LYS B C 1
ATOM 4649 O O . LYS B 1 290 ? -13.367 29.078 7.043 1 97 290 LYS B O 1
ATOM 4654 N N . SER B 1 291 ? -11.922 28.781 5.418 1 95.81 291 SER B N 1
ATOM 4655 C CA . SER B 1 291 ? -12.953 28.562 4.406 1 95.81 291 SER B CA 1
ATOM 4656 C C . SER B 1 291 ? -13.727 27.281 4.691 1 95.81 291 SER B C 1
ATOM 4658 O O . SER B 1 291 ? -14.945 27.234 4.508 1 95.81 291 SER B O 1
ATOM 4660 N N . ILE B 1 292 ? -13.078 26.25 5.16 1 95.62 292 ILE B N 1
ATOM 4661 C CA . ILE B 1 292 ? -13.75 24.953 5.242 1 95.62 292 ILE B CA 1
ATOM 4662 C C . ILE B 1 292 ? -14.367 24.781 6.629 1 95.62 292 ILE B C 1
ATOM 4664 O O . ILE B 1 292 ? -15.367 24.078 6.789 1 95.62 292 ILE B O 1
ATOM 4668 N N . LEU B 1 293 ? -13.828 25.359 7.629 1 92.38 293 LEU B N 1
ATOM 4669 C CA . LEU B 1 293 ? -14.32 25.172 8.992 1 92.38 293 LEU B CA 1
ATOM 4670 C C . LEU B 1 293 ? -15.375 26.219 9.336 1 92.38 293 LEU B C 1
ATOM 4672 O O . LEU B 1 293 ? -16.234 25.984 10.195 1 92.38 293 LEU B O 1
ATOM 4676 N N . TYR B 1 294 ? -15.234 27.359 8.75 1 80.12 294 TYR B N 1
ATOM 4677 C CA . TYR B 1 294 ? -16.297 28.344 8.859 1 80.12 294 TYR B CA 1
ATOM 4678 C C . TYR B 1 294 ? -17.562 27.875 8.164 1 80.12 294 TYR B C 1
ATOM 4680 O O . TYR B 1 294 ? -18.656 28.031 8.695 1 80.12 294 TYR B O 1
ATOM 4688 N N . ASN B 1 295 ? -17.391 27.312 7.039 1 72.25 295 ASN B N 1
ATOM 4689 C CA . ASN B 1 295 ? -18.516 26.797 6.273 1 72.25 295 ASN B CA 1
ATOM 4690 C C . ASN B 1 295 ? -19.25 25.688 7.031 1 72.25 295 ASN B C 1
ATOM 4692 O O . ASN B 1 295 ? -20.469 25.594 6.961 1 72.25 295 ASN B O 1
ATOM 4696 N N . MET B 1 296 ? -18.547 24.984 7.695 1 75.5 296 MET B N 1
ATOM 4697 C CA . MET B 1 296 ? -19.156 23.938 8.508 1 75.5 296 MET B CA 1
ATOM 4698 C C . MET B 1 296 ? -20 24.531 9.633 1 75.5 296 MET B C 1
ATOM 4700 O O . MET B 1 296 ? -21.062 24 9.969 1 75.5 296 MET B O 1
ATOM 4704 N N . TYR B 1 297 ? -19.5 25.609 10.117 1 69.62 297 TYR B N 1
ATOM 4705 C CA . TYR B 1 297 ? -20.234 26.312 11.156 1 69.62 297 TYR B CA 1
ATOM 4706 C C . TYR B 1 297 ? -21.547 26.875 10.617 1 69.62 297 TYR B C 1
ATOM 4708 O O . TYR B 1 297 ? -22.594 26.703 11.234 1 69.62 297 TYR B O 1
ATOM 4716 N N . LEU B 1 298 ? -21.391 27.406 9.445 1 69.06 298 LEU B N 1
ATOM 4717 C CA . LEU B 1 298 ? -22.594 27.969 8.828 1 69.06 298 LEU B CA 1
ATOM 4718 C C . LEU B 1 298 ? -23.609 26.891 8.492 1 69.06 298 LEU B C 1
ATOM 4720 O O . LEU B 1 298 ? -24.812 27.062 8.695 1 69.06 298 LEU B O 1
ATOM 4724 N N . ALA B 1 299 ? -23.078 25.781 8.047 1 69.31 299 ALA B N 1
ATOM 4725 C CA . ALA B 1 299 ? -23.953 24.656 7.707 1 69.31 299 ALA B CA 1
ATOM 4726 C C . ALA B 1 299 ? -24.641 24.109 8.945 1 69.31 299 ALA B C 1
ATOM 4728 O O . ALA B 1 299 ? -25.828 23.781 8.906 1 69.31 299 ALA B O 1
ATOM 4729 N N . ALA B 1 300 ? -24 24.125 9.969 1 68.75 300 ALA B N 1
ATOM 4730 C CA . ALA B 1 300 ? -24.562 23.625 11.227 1 68.75 300 ALA B CA 1
ATOM 4731 C C . ALA B 1 300 ? -25.656 24.547 11.742 1 68.75 300 ALA B C 1
ATOM 4733 O O . ALA B 1 300 ? -26.703 24.094 12.211 1 68.75 300 ALA B O 1
ATOM 4734 N N . ILE B 1 301 ? -25.453 25.812 11.555 1 66.19 301 ILE B N 1
ATOM 4735 C CA . ILE B 1 301 ? -26.422 26.812 11.984 1 66.19 301 ILE B CA 1
ATOM 4736 C C . ILE B 1 301 ? -27.688 26.688 11.141 1 66.19 301 ILE B C 1
ATOM 4738 O O . ILE B 1 301 ? -28.812 26.719 11.672 1 66.19 301 ILE B O 1
ATOM 4742 N N . LEU B 1 302 ? -27.438 26.422 9.875 1 68.12 302 LEU B N 1
ATOM 4743 C CA . LEU B 1 302 ? -28.562 26.312 8.961 1 68.12 302 LEU B CA 1
ATOM 4744 C C . LEU B 1 302 ? -29.375 25.062 9.25 1 68.12 302 LEU B C 1
ATOM 4746 O O . LEU B 1 302 ? -30.609 25.094 9.227 1 68.12 302 LEU B O 1
ATOM 4750 N N . GLU B 1 303 ? -28.703 24 9.508 1 72.06 303 GLU B N 1
ATOM 4751 C CA . GLU B 1 303 ? -29.391 22.75 9.82 1 72.06 303 GLU B CA 1
ATOM 4752 C C . GLU B 1 303 ? -30.203 22.891 11.109 1 72.06 303 GLU B C 1
ATOM 4754 O O . GLU B 1 303 ? -31.328 22.391 11.188 1 72.06 303 GLU B O 1
ATOM 4759 N N . GLU B 1 304 ? -29.672 23.531 12.125 1 72.56 304 GLU B N 1
ATOM 4760 C CA . GLU B 1 304 ? -30.359 23.766 13.383 1 72.56 304 GLU B CA 1
ATOM 4761 C C . GLU B 1 304 ? -31.594 24.656 13.172 1 72.56 304 GLU B C 1
ATOM 4763 O O . GLU B 1 304 ? -32.656 24.406 13.758 1 72.56 304 GLU B O 1
ATOM 4768 N N . LYS B 1 305 ? -31.5 25.547 12.281 1 74.25 305 LYS B N 1
ATOM 4769 C CA . LYS B 1 305 ? -32.625 26.422 11.977 1 74.25 305 LYS B CA 1
ATOM 4770 C C . LYS B 1 305 ? -33.719 25.688 11.227 1 74.25 305 LYS B C 1
ATOM 4772 O O . LYS B 1 305 ? -34.906 25.859 11.516 1 74.25 305 LYS B O 1
ATOM 4777 N N . ILE B 1 306 ? -33.25 24.906 10.32 1 76.75 306 ILE B N 1
ATOM 4778 C CA . ILE B 1 306 ? -34.219 24.125 9.531 1 76.75 306 ILE B CA 1
ATOM 4779 C C . ILE B 1 306 ? -34.969 23.172 10.445 1 76.75 306 ILE B C 1
ATOM 4781 O O . ILE B 1 306 ? -36.188 23.016 10.336 1 76.75 306 ILE B O 1
ATOM 4785 N N . LYS B 1 307 ? -34.312 22.5 11.305 1 79.44 307 LYS B N 1
ATOM 4786 C CA . LYS B 1 307 ? -34.969 21.609 12.266 1 79.44 307 LYS B CA 1
ATOM 4787 C C . LYS B 1 307 ? -35.969 22.344 13.125 1 79.44 307 LYS B C 1
ATOM 4789 O O . LYS B 1 307 ? -37.094 21.859 13.359 1 79.44 307 LYS B O 1
ATOM 4794 N N . LYS B 1 308 ? -35.656 23.672 13.539 1 80.19 308 LYS B N 1
ATOM 4795 C CA . LYS B 1 308 ? -36.562 24.484 14.359 1 80.19 308 LYS B CA 1
ATOM 4796 C C . LYS B 1 308 ? -37.781 24.922 13.578 1 80.19 308 LYS B C 1
ATOM 4798 O O . LYS B 1 308 ? -38.906 24.891 14.109 1 80.19 308 LYS B O 1
ATOM 4803 N N . LEU B 1 309 ? -37.531 25.172 12.406 1 79.19 309 LEU B N 1
ATOM 4804 C CA . LEU B 1 309 ? -38.656 25.578 11.562 1 79.19 309 LEU B CA 1
ATOM 4805 C C . LEU B 1 309 ? -39.594 24.406 11.305 1 79.19 309 LEU B C 1
ATOM 4807 O O . LEU B 1 309 ? -40.812 24.578 11.281 1 79.19 309 LEU B O 1
ATOM 4811 N N . ARG B 1 310 ? -39.031 23.266 11.078 1 75.62 310 ARG B N 1
ATOM 4812 C CA . ARG B 1 310 ? -39.844 22.078 10.875 1 75.62 310 ARG B CA 1
ATOM 4813 C C . ARG B 1 310 ? -40.625 21.75 12.133 1 75.62 310 ARG B C 1
ATOM 4815 O O . ARG B 1 310 ? -41.781 21.328 12.055 1 75.62 310 ARG B O 1
ATOM 4822 N N . ALA B 1 311 ? -40.094 21.953 13.297 1 82.44 311 ALA B N 1
ATOM 4823 C CA . ALA B 1 311 ? -40.75 21.703 14.578 1 82.44 311 ALA B CA 1
ATOM 4824 C C . ALA B 1 311 ? -41.875 22.703 14.812 1 82.44 311 ALA B C 1
ATOM 4826 O O . ALA B 1 311 ? -42.906 22.375 15.438 1 82.44 311 ALA B O 1
ATOM 4827 N N . LEU B 1 312 ? -41.719 23.766 14.352 1 71.31 312 LEU B N 1
ATOM 4828 C CA . LEU B 1 312 ? -42.75 24.797 14.5 1 71.31 312 LEU B CA 1
ATOM 4829 C C . LEU B 1 312 ? -43.938 24.5 13.594 1 71.31 312 LEU B C 1
ATOM 4831 O O . LEU B 1 312 ? -45.062 24.906 13.883 1 71.31 312 LEU B O 1
ATOM 4835 N N . ARG B 1 313 ? -43.562 23.781 12.555 1 67.5 313 ARG B N 1
ATOM 4836 C CA . ARG B 1 313 ? -44.656 23.453 11.625 1 67.5 313 ARG B CA 1
ATOM 4837 C C . ARG B 1 313 ? -45.438 22.234 12.094 1 67.5 313 ARG B C 1
ATOM 4839 O O . ARG B 1 313 ? -46.562 21.984 11.641 1 67.5 313 ARG B O 1
ATOM 4846 N N . GLU B 1 314 ? -44.875 21.562 12.961 1 58.84 314 GLU B N 1
ATOM 4847 C CA . GLU B 1 314 ? -45.656 20.5 13.586 1 58.84 314 GLU B CA 1
ATOM 4848 C C . GLU B 1 314 ? -46.312 21 14.859 1 58.84 314 GLU B C 1
ATOM 4850 O O . GLU B 1 314 ? -47.438 20.578 15.172 1 58.84 314 GLU B O 1
#

InterPro domains:
  IPR022742 Alpha/beta hydrolase domain-containing protein 17C-like [PF12146] (28-269)
  IPR029058 Alpha/Beta hydrolase fold [G3DSA:3.40.50.1820] (7-275)
  IPR029058 Alpha/Beta hydrolase fold [SSF53474] (3-293)
  IPR051411 Polyketide transferase af380-like [PTHR47751] (3-293)

Solvent-accessible surface area (backbone atoms only — not comparable to full-atom values): 31241 Å² total; per-residue (Å²): 101,71,44,77,48,76,44,76,40,61,30,55,90,68,43,41,29,29,30,39,39,37,39,57,23,71,53,25,38,32,38,37,39,35,41,31,78,68,45,30,40,78,57,57,45,58,61,55,39,51,56,39,37,76,73,60,23,19,25,37,29,26,17,48,57,13,29,77,79,11,39,60,78,65,65,38,36,44,46,52,68,62,50,16,54,44,50,52,24,48,47,55,52,47,45,68,35,74,41,30,30,51,71,39,29,26,45,32,12,27,26,47,25,13,18,21,38,46,49,30,38,42,55,36,72,60,42,49,29,39,41,26,33,46,35,38,43,60,17,62,59,58,70,63,43,94,71,66,42,41,56,55,54,50,74,57,56,41,60,81,59,74,57,63,36,38,35,54,55,93,44,51,62,35,40,75,72,64,69,49,74,23,70,46,74,34,54,66,50,51,63,47,51,50,53,36,48,74,71,71,45,83,74,60,62,50,29,35,52,60,25,55,62,45,35,37,77,43,45,29,48,72,50,36,41,53,32,39,71,39,37,36,38,41,34,38,20,71,54,13,70,74,54,42,34,68,60,44,51,56,34,53,67,51,37,41,64,48,65,46,79,45,73,40,81,88,20,31,65,59,39,52,67,44,69,71,48,18,56,56,47,52,51,53,52,51,52,50,48,50,57,54,55,48,48,49,51,52,49,50,52,49,50,55,48,50,54,50,52,54,56,68,71,100,100,71,44,75,49,77,45,76,41,60,28,55,88,69,44,42,29,28,29,39,38,37,40,57,24,71,53,25,37,31,38,37,38,34,39,31,79,70,46,32,40,79,59,58,44,57,61,53,38,51,54,38,37,75,71,61,24,20,25,38,30,27,18,49,58,13,28,78,79,11,40,61,80,64,65,37,37,47,45,51,66,62,49,14,54,42,50,53,25,49,47,54,53,47,46,68,34,75,41,30,30,51,72,38,29,27,45,32,11,26,27,46,23,13,18,21,37,47,50,28,40,42,54,36,72,59,42,49,27,37,39,26,34,45,37,38,42,60,17,60,59,60,70,64,45,92,70,69,41,43,57,56,54,52,74,57,55,42,61,82,58,72,57,64,35,37,35,53,54,94,44,50,60,36,40,77,70,65,70,51,73,23,70,46,74,34,54,66,49,50,64,48,50,50,52,37,49,74,71,71,46,83,76,60,64,51,28,35,52,60,24,54,62,45,36,37,78,42,46,31,47,72,50,37,42,53,31,40,72,39,38,35,39,41,34,37,23,71,53,12,71,72,54,43,35,68,59,45,50,56,34,54,69,52,36,40,64,47,64,46,79,44,73,41,80,89,20,30,67,57,39,54,67,45,69,71,48,18,55,56,46,52,52,53,52,51,53,50,49,50,57,55,57,47,47,50,50,52,50,49,53,50,51,54,47,50,54,51,53,54,56,68,72,100

pLDDT: mean 93.96, std 8.37, range [57.03, 98.94]

Organism: Curvularia clavata (NCBI:txid95742)

Secondary structure (DSSP, 8-state):
--EEEEEEEE-TTS-EEEEEEEE-STTEEEEEEE--SS--TTSSHHHHHHHHHHTT-EEEEEPPTTSTTS--SSTT---HHHHHHHHHHHHHHHHTSTTEEEEEEEEEEETHHHHHHHHHHHH-TTSSEEEEES----SHHHHHSSSS-HHHHHHT-STT---EEESS-S-HHHHHTT---SSS--TTHHHHHHHHHHTT-----EEETHHHHHHTT--HHHHGGGGTTS-EEEEEETT-TTTTHHHHHHHHHHPPSSEEEEEETT--SSGGGSHHHHHHHHHHHHHHHHHHHHHHHHHHHHHHHHHHHHHHH-/--EEEEEEEE-TTS-EEEEEEEE-STTEEEEEEE--SS--TTSSHHHHHHHHHHTT-EEEEEPPTTSTTS--SSTT---HHHHHHHHHHHHHHHHTSTTEEEEEEEEEEETHHHHHHHHHHHH-TTSSEEEEES----SHHHHHSSSS-HHHHHHT-STT---EEESS-S-HHHHHTT---SSS--TTHHHHHHHHHHTT-----EEETHHHHHHTT--GGGTGGGGTTS-EEEEEETT-TTTTHHHHHHHHHHSPSSEEEEEETT--SSGGGSH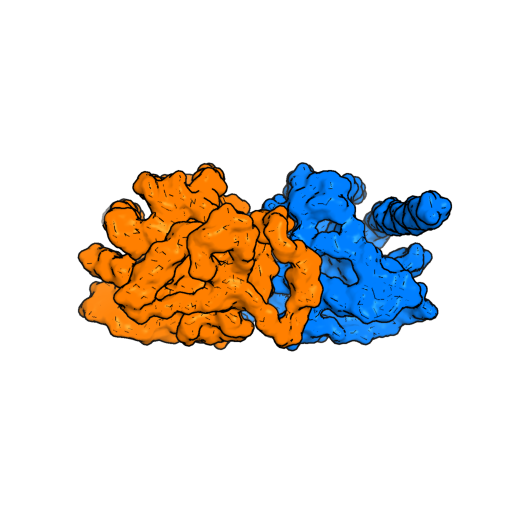HHHHHHHHHHHHHHHHHHHHHHHHHHHHHHHHHHHHHH-